Protein AF-A0A4S3TIP2-F1 (afdb_monomer_lite)

InterPro domains:
  IPR000014 PAS domain [PS50112] (265-340)
  IPR000014 PAS domain [TIGR00229] (291-379)
  IPR000727 Target SNARE coiled-coil homology domain [PS50192] (193-255)
  IPR004089 Methyl-accepting chemotaxis protein (MCP) signalling domain [PF00015] (61-243)
  IPR004089 Methyl-accepting chemotaxis protein (MCP) signalling domain [PS50111] (6-242)
  IPR004089 Methyl-accepting chemotaxis protein (MCP) signalling domain [SM00283] (16-277)
  IPR004090 Chemotaxis methyl-accepting receptor [PR00260] (37-66)
  IPR004090 Chemotaxis methyl-accepting receptor [PR00260] (114-141)
  IPR004090 Chemotaxis methyl-accepting receptor [PR00260] (143-172)
  IPR004090 Chemotaxis methyl-accepting receptor [PR00260] (191-220)
  IPR013655 PAS fold 3 [PF08447] (292-378)
  IPR035965 PAS domain superfamily [SSF55785] (274-378)

Radius of gyration: 70.22 Å; chains: 1; bounding box: 142×40×193 Å

Organism: NCBI:txid2419781

Foldseek 3Di:
DFPVVVLVVLLVVLVVLLVVLVVLLVVLVVLVVVLVVVVVVLVVLVVVLVVLLVVLVVLLVVLVVLLVVLVVLLVVLVVVLVVLVVLLVVLVVQLVVLVVVLVVLVVVLVVLVVQLVVLVVQLVVLVVQLVVLVVVPPVSPVSNVVSVVSNVVSVVSNVVSVVVNVVSVVSSVVSVVSNVVSVVSNVVSVVVSVVSVVSSVVSVVSNVVSVVSSVVSVVSNVVSVVVNVVSVVVVVVSVVVNVVSVVSNVVSVVSNVVSVVSNVVSVVVLVVQQPDQFWWFKFFLDPLGQTNFIRCNCCVAAVDGRCCRNVVVAGCQPQWFDPVCNVVVNVQQVVCQVVQHKGWDWGWTQHPVRDIFIKIKIWGFDDDPRDGGMIIITIHGDDDPVVVVPD

pLDDT: mean 90.6, std 10.14, range [34.09, 98.0]

Structure (mmCIF, N/CA/C/O backbone):
data_AF-A0A4S3TIP2-F1
#
_entry.id   AF-A0A4S3TIP2-F1
#
loop_
_atom_site.group_PDB
_atom_site.id
_atom_site.type_symbol
_atom_site.label_atom_id
_atom_site.label_alt_id
_atom_site.label_comp_id
_atom_site.label_asym_id
_atom_site.label_entity_id
_atom_site.label_seq_id
_atom_site.pdbx_PDB_ins_code
_atom_site.Cartn_x
_atom_site.Cartn_y
_atom_site.Cartn_z
_atom_site.occupancy
_atom_site.B_iso_or_equiv
_atom_site.auth_seq_id
_atom_site.auth_comp_id
_atom_site.auth_asym_id
_atom_site.auth_atom_id
_atom_site.pdbx_PDB_model_num
ATOM 1 N N . MET A 1 1 ? 29.648 15.763 -68.611 1.00 41.69 1 MET A N 1
ATOM 2 C CA . MET A 1 1 ? 30.090 16.169 -67.250 1.00 41.69 1 MET A CA 1
ATOM 3 C C . MET A 1 1 ? 30.579 14.916 -66.510 1.0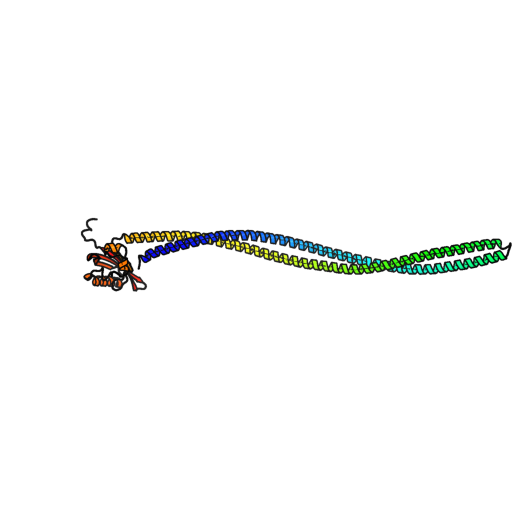0 41.69 1 MET A C 1
ATOM 5 O O . MET A 1 1 ? 29.809 14.406 -65.714 1.00 41.69 1 MET A O 1
ATOM 9 N N . GLY A 1 2 ? 31.762 14.345 -66.789 1.00 43.47 2 GLY A N 1
ATOM 10 C CA . GLY A 1 2 ? 31.986 12.920 -66.449 1.00 43.47 2 GLY A CA 1
ATOM 11 C C . GLY A 1 2 ? 33.358 12.461 -65.929 1.00 43.47 2 GLY A C 1
ATOM 12 O O . GLY A 1 2 ? 33.763 11.389 -66.334 1.00 43.47 2 GLY A O 1
ATOM 13 N N . ASP A 1 3 ? 34.054 13.219 -65.061 1.00 47.25 3 ASP A N 1
ATOM 14 C CA . ASP A 1 3 ? 34.993 12.648 -64.032 1.00 47.25 3 ASP A CA 1
ATOM 15 C C . ASP A 1 3 ? 35.696 13.727 -63.180 1.00 47.25 3 ASP A C 1
ATOM 17 O O . ASP A 1 3 ? 36.006 13.502 -62.015 1.00 47.25 3 ASP A O 1
ATOM 21 N N . GLN A 1 4 ? 35.863 14.966 -63.683 1.00 48.34 4 GLN A N 1
ATOM 22 C CA . GLN A 1 4 ? 36.002 16.109 -62.754 1.00 48.34 4 GLN A CA 1
ATOM 23 C C . GLN A 1 4 ? 34.745 16.240 -61.873 1.00 48.34 4 GLN A C 1
ATOM 25 O O . GLN A 1 4 ? 34.812 16.816 -60.795 1.00 48.34 4 GLN A O 1
ATOM 30 N N . GLY A 1 5 ? 33.625 15.663 -62.331 1.00 59.34 5 GLY A N 1
ATOM 31 C CA . GLY A 1 5 ? 32.433 15.389 -61.539 1.00 59.34 5 GLY A CA 1
ATOM 32 C C . GLY A 1 5 ? 32.651 14.286 -60.504 1.00 59.34 5 GLY A C 1
ATOM 33 O O . GLY A 1 5 ? 32.373 14.549 -59.352 1.00 59.34 5 GLY A O 1
ATOM 34 N N . GLU A 1 6 ? 33.210 13.120 -60.853 1.00 66.31 6 GLU A N 1
ATOM 35 C CA . GLU A 1 6 ? 33.329 11.983 -59.916 1.00 66.31 6 GLU A CA 1
ATOM 36 C C . GLU A 1 6 ? 34.338 12.238 -58.782 1.00 66.31 6 GLU A C 1
ATOM 38 O O . GLU A 1 6 ? 34.065 11.921 -57.626 1.00 66.31 6 GLU A O 1
ATOM 43 N N . LEU A 1 7 ? 35.491 12.863 -59.065 1.00 73.94 7 LEU A N 1
ATOM 44 C CA . LEU A 1 7 ? 36.439 13.246 -58.005 1.00 73.94 7 LEU A CA 1
ATOM 45 C C . LEU A 1 7 ? 35.883 14.382 -57.127 1.00 73.94 7 LEU A C 1
ATOM 47 O O . LEU A 1 7 ? 36.096 14.380 -55.915 1.00 73.94 7 LEU A O 1
ATOM 51 N N . ALA A 1 8 ? 35.150 15.337 -57.706 1.00 74.31 8 ALA A N 1
ATOM 52 C CA . ALA A 1 8 ? 34.469 16.374 -56.928 1.00 74.31 8 ALA A CA 1
ATOM 53 C C . ALA A 1 8 ? 33.298 15.803 -56.108 1.00 74.31 8 ALA A C 1
ATOM 55 O O . ALA A 1 8 ? 33.102 16.204 -54.967 1.00 74.31 8 ALA A O 1
ATOM 56 N N . GLU A 1 9 ? 32.572 14.830 -56.651 1.00 81.12 9 GLU A N 1
ATOM 57 C CA . GLU A 1 9 ? 31.485 14.096 -56.000 1.00 81.12 9 GLU A CA 1
ATOM 58 C C . GLU A 1 9 ? 32.017 13.219 -54.860 1.00 81.12 9 GLU A C 1
ATOM 60 O O . GLU A 1 9 ? 31.394 13.127 -53.809 1.00 81.12 9 GLU A O 1
ATOM 65 N N . ALA A 1 10 ? 33.215 12.644 -54.995 1.00 84.50 10 ALA A N 1
ATOM 66 C CA . ALA A 1 10 ? 33.872 11.923 -53.908 1.00 84.50 10 ALA A CA 1
ATOM 67 C C . ALA A 1 10 ? 34.268 12.834 -52.731 1.00 84.50 10 ALA A C 1
ATOM 69 O O . ALA A 1 10 ? 34.231 12.380 -51.586 1.00 84.50 10 ALA A O 1
ATOM 70 N N . ILE A 1 11 ? 34.646 14.092 -52.997 1.00 86.62 11 ILE A N 1
ATOM 71 C CA . ILE A 1 11 ? 34.874 15.103 -51.950 1.00 86.62 11 ILE A CA 1
ATOM 72 C C . ILE A 1 11 ? 33.539 15.524 -51.329 1.00 86.62 11 ILE A C 1
ATOM 74 O O . ILE A 1 11 ? 33.429 15.526 -50.109 1.00 86.62 11 ILE A O 1
ATOM 78 N N . ASP A 1 12 ? 32.519 15.797 -52.146 1.00 88.38 12 ASP A N 1
ATOM 79 C CA . ASP A 1 12 ? 31.179 16.162 -51.669 1.00 88.38 12 ASP A CA 1
ATOM 80 C C . ASP A 1 12 ? 30.576 15.069 -50.769 1.00 88.38 12 ASP A C 1
ATOM 82 O O . ASP A 1 12 ? 30.079 15.355 -49.684 1.00 88.38 12 ASP A O 1
ATOM 86 N N . HIS A 1 13 ? 30.713 13.792 -51.141 1.00 89.38 13 HIS A N 1
ATOM 87 C CA . HIS A 1 13 ? 30.306 12.669 -50.296 1.00 89.38 13 HIS A CA 1
ATOM 88 C C . HIS A 1 13 ? 31.079 12.600 -48.973 1.00 89.38 13 HIS A C 1
ATOM 90 O O . HIS A 1 13 ? 30.492 12.253 -47.949 1.00 89.38 13 HIS A O 1
ATOM 96 N N . ALA A 1 14 ? 32.379 12.902 -48.970 1.00 90.62 14 ALA A N 1
ATOM 97 C CA . ALA A 1 14 ? 33.162 12.919 -47.739 1.00 90.62 14 ALA A CA 1
ATOM 98 C C . ALA A 1 14 ? 32.734 14.071 -46.814 1.00 90.62 14 ALA A C 1
ATOM 100 O O . ALA A 1 14 ? 32.584 13.848 -45.613 1.00 90.62 14 ALA A O 1
ATOM 101 N N . ASP A 1 15 ? 32.448 15.252 -47.367 1.00 90.50 15 ASP A N 1
ATOM 102 C CA . ASP A 1 15 ? 31.893 16.384 -46.616 1.00 90.50 15 ASP A CA 1
ATOM 103 C C . ASP A 1 15 ? 30.509 16.037 -46.036 1.00 90.50 15 ASP A C 1
ATOM 105 O O . ASP A 1 15 ? 30.268 16.240 -44.846 1.00 90.50 15 ASP A O 1
ATOM 109 N N . GLN A 1 16 ? 29.628 15.402 -46.822 1.00 92.62 16 GLN A N 1
ATOM 110 C CA . GLN A 1 16 ? 28.327 14.922 -46.337 1.00 92.62 16 GLN A CA 1
ATOM 111 C C . GLN A 1 16 ? 28.459 13.904 -45.191 1.00 92.62 16 GLN A C 1
ATOM 113 O O . GLN A 1 16 ? 27.663 13.934 -44.247 1.00 92.62 16 GLN A O 1
ATOM 118 N N . ILE A 1 17 ? 29.446 12.999 -45.258 1.00 93.56 17 ILE A N 1
ATOM 119 C CA . ILE A 1 17 ? 29.739 12.047 -44.175 1.00 93.56 17 ILE A CA 1
ATOM 120 C C . ILE A 1 17 ? 30.177 12.798 -42.917 1.00 93.56 17 ILE A C 1
ATOM 122 O O . ILE A 1 17 ? 29.671 12.494 -41.839 1.00 93.56 17 ILE A O 1
ATOM 126 N N . SER A 1 18 ? 31.079 13.773 -43.037 1.00 93.25 18 SER A N 1
ATOM 127 C CA . SER A 1 18 ? 31.542 14.584 -41.905 1.00 93.25 18 SER A CA 1
ATOM 128 C C . SER A 1 18 ? 30.397 15.352 -41.240 1.00 93.25 18 SER A C 1
ATOM 130 O O . SER A 1 18 ? 30.299 15.352 -40.011 1.00 93.25 18 SER A O 1
ATOM 132 N N . ASP A 1 19 ? 29.478 15.915 -42.027 1.00 93.75 19 ASP A N 1
ATOM 133 C CA . ASP A 1 19 ? 28.274 16.572 -41.508 1.00 93.75 19 ASP A CA 1
ATOM 134 C C . ASP A 1 19 ? 27.382 15.589 -40.725 1.00 93.75 19 ASP A C 1
ATOM 136 O O . ASP A 1 19 ? 26.982 15.872 -39.592 1.00 93.75 19 ASP A O 1
ATOM 140 N N . HIS A 1 20 ? 27.125 14.394 -41.277 1.00 94.06 20 HIS A N 1
ATOM 141 C CA . HIS A 1 20 ? 26.328 13.357 -40.601 1.00 94.06 20 HIS A CA 1
ATOM 142 C C . HIS A 1 20 ? 27.005 12.830 -39.331 1.00 94.06 20 HIS A C 1
ATOM 144 O O . HIS A 1 20 ? 26.331 12.512 -38.345 1.00 94.06 20 HIS A O 1
ATOM 150 N N . VAL A 1 21 ? 28.335 12.725 -39.335 1.00 95.69 21 VAL A N 1
ATOM 151 C CA . VAL A 1 21 ? 29.115 12.368 -38.148 1.00 95.69 21 VAL A CA 1
ATOM 152 C C . VAL A 1 21 ? 28.942 13.431 -37.066 1.00 95.69 21 VAL A C 1
ATOM 154 O O . VAL A 1 21 ? 28.667 13.075 -35.918 1.00 95.69 21 VAL A O 1
ATOM 157 N N . GLY A 1 22 ? 29.042 14.714 -37.423 1.00 93.44 22 GLY A N 1
ATOM 158 C CA . GLY A 1 22 ? 28.823 15.828 -36.502 1.00 93.44 22 GLY A CA 1
ATOM 159 C C . GLY A 1 22 ? 27.440 15.783 -35.848 1.00 93.44 22 GLY A C 1
ATOM 160 O O . GLY A 1 22 ? 27.345 15.803 -34.620 1.00 93.44 22 GLY A O 1
ATOM 161 N N . GLU A 1 23 ? 26.384 15.629 -36.651 1.00 95.56 23 GLU A N 1
ATOM 162 C CA . GLU A 1 23 ? 25.003 15.512 -36.158 1.00 95.56 23 GLU A CA 1
ATOM 163 C C . GLU A 1 23 ? 24.825 14.292 -35.237 1.00 95.56 23 GLU A C 1
ATOM 165 O O . GLU A 1 23 ? 24.228 14.383 -34.163 1.00 95.56 23 GLU A O 1
ATOM 170 N N . THR A 1 24 ? 25.397 13.143 -35.608 1.00 95.38 24 THR A N 1
ATOM 171 C CA . THR A 1 24 ? 25.284 11.917 -34.803 1.00 95.38 24 THR A CA 1
ATOM 172 C C . THR A 1 24 ? 26.022 12.035 -33.466 1.00 95.38 24 THR A C 1
ATOM 174 O O . THR A 1 24 ? 25.541 11.540 -32.442 1.00 95.38 24 THR A O 1
ATOM 177 N N . LEU A 1 25 ? 27.183 12.694 -33.440 1.00 94.44 25 LEU A N 1
ATOM 178 C CA . LEU A 1 25 ? 27.930 12.955 -32.207 1.00 94.44 25 LEU A CA 1
ATOM 179 C C . LEU A 1 25 ? 27.182 13.924 -31.280 1.00 94.44 25 LEU A C 1
ATOM 181 O O . LEU A 1 25 ? 27.171 13.713 -30.063 1.00 94.44 25 LEU A O 1
ATOM 185 N N . GLU A 1 26 ? 26.522 14.943 -31.834 1.00 94.75 26 GLU A N 1
ATOM 186 C CA . GLU A 1 26 ? 25.654 15.842 -31.065 1.00 94.75 26 GLU A CA 1
ATOM 187 C C . GLU A 1 26 ? 24.479 15.072 -30.445 1.00 94.75 26 GLU A C 1
ATOM 189 O O . GLU A 1 26 ? 24.278 15.134 -29.231 1.00 94.75 26 GLU A O 1
ATOM 194 N N . LEU A 1 27 ? 23.776 14.251 -31.235 1.00 94.12 27 LEU A N 1
ATOM 195 C CA . LEU A 1 27 ? 22.690 13.396 -30.739 1.00 94.12 27 LEU A CA 1
ATOM 196 C C . LEU A 1 27 ? 23.153 12.434 -29.639 1.00 94.12 27 LEU A C 1
ATOM 198 O O . LEU A 1 27 ? 22.449 12.238 -28.651 1.00 94.12 27 LEU A O 1
ATOM 202 N N . THR A 1 28 ? 24.343 11.851 -29.780 1.00 94.12 28 THR A N 1
ATOM 203 C CA . THR A 1 28 ? 24.897 10.936 -28.769 1.00 94.12 28 THR A CA 1
ATOM 204 C C . THR A 1 28 ? 25.247 11.668 -27.470 1.00 94.12 28 THR A C 1
ATOM 206 O O . THR A 1 28 ? 25.084 11.117 -26.384 1.00 94.12 28 THR A O 1
ATOM 209 N N . THR A 1 29 ? 25.665 12.935 -27.563 1.00 91.31 29 THR A N 1
ATOM 210 C CA . THR A 1 29 ? 25.906 13.786 -26.389 1.00 91.31 29 THR A CA 1
ATOM 211 C C . THR A 1 29 ? 24.609 14.034 -25.622 1.00 91.31 29 THR A C 1
ATOM 213 O O . THR A 1 29 ? 24.578 13.838 -24.410 1.00 91.31 29 THR A O 1
ATOM 216 N N . VAL A 1 30 ? 23.527 14.378 -26.329 1.00 93.19 30 VAL A N 1
ATOM 217 C CA . VAL A 1 30 ? 22.191 14.527 -25.726 1.00 93.19 30 VAL A CA 1
ATOM 218 C C . VAL A 1 30 ? 21.739 13.216 -25.073 1.00 93.19 30 VAL A C 1
ATOM 220 O O . VAL A 1 30 ? 21.261 13.224 -23.944 1.00 93.19 30 VAL A O 1
ATOM 223 N N . HIS A 1 31 ? 21.975 12.073 -25.723 1.00 90.44 31 HIS A N 1
ATOM 224 C CA . HIS A 1 31 ? 21.621 10.763 -25.169 1.00 90.44 31 HIS A CA 1
ATOM 225 C C . HIS A 1 31 ? 22.325 10.481 -23.829 1.00 90.44 31 HIS A C 1
ATOM 227 O O . HIS A 1 31 ? 21.711 9.950 -22.910 1.00 90.44 31 HIS A O 1
ATOM 233 N N . SER A 1 32 ? 23.597 10.862 -23.684 1.00 91.12 32 SER A N 1
ATOM 234 C CA . SER A 1 32 ? 24.340 10.701 -22.425 1.00 91.12 32 SER A CA 1
ATOM 235 C C . SER A 1 32 ? 23.773 11.576 -21.292 1.00 91.12 32 SER A C 1
ATOM 237 O O . SER A 1 32 ? 23.712 11.156 -20.129 1.00 91.12 32 SER A O 1
ATOM 239 N N . GLU A 1 33 ? 23.289 12.778 -21.623 1.00 93.06 33 GLU A N 1
ATOM 240 C CA . GLU A 1 33 ? 22.567 13.632 -20.674 1.00 93.06 33 GLU A CA 1
ATOM 241 C C . GLU A 1 33 ? 21.238 12.993 -20.242 1.00 93.06 33 GLU A C 1
ATOM 243 O O . GLU A 1 33 ? 20.951 12.946 -19.041 1.00 93.06 33 GLU A O 1
ATOM 248 N N . ASP A 1 34 ? 20.479 12.436 -21.191 1.00 93.88 34 ASP A N 1
ATOM 249 C CA . ASP A 1 34 ? 19.220 11.730 -20.927 1.00 93.88 34 ASP A CA 1
ATOM 250 C C . ASP A 1 34 ? 19.445 10.490 -20.049 1.00 93.88 34 ASP A C 1
ATOM 252 O O . ASP A 1 34 ? 18.760 10.316 -19.044 1.00 93.88 34 ASP A O 1
ATOM 256 N N . ILE A 1 35 ? 20.458 9.669 -20.346 1.00 94.81 35 ILE A N 1
ATOM 257 C CA . ILE A 1 35 ? 20.860 8.510 -19.527 1.00 94.81 35 ILE A CA 1
ATOM 258 C C . ILE A 1 35 ? 21.117 8.932 -18.078 1.00 94.81 35 ILE A C 1
ATOM 260 O O . ILE A 1 35 ? 20.605 8.321 -17.138 1.00 94.81 35 ILE A O 1
ATOM 264 N N . THR A 1 36 ? 21.862 10.023 -17.883 1.00 93.44 36 THR A N 1
ATOM 265 C CA . THR A 1 36 ? 22.147 10.560 -16.545 1.00 93.44 36 THR A CA 1
ATOM 266 C C . THR A 1 36 ? 20.874 11.024 -15.833 1.00 93.44 36 THR A C 1
ATOM 268 O O . THR A 1 36 ? 20.770 10.905 -14.611 1.00 93.44 36 THR A O 1
ATOM 271 N N . ALA A 1 37 ? 19.906 11.585 -16.564 1.00 95.12 37 ALA A N 1
ATOM 272 C CA . ALA A 1 37 ? 18.615 11.959 -15.998 1.00 95.12 37 ALA A CA 1
ATOM 273 C C . ALA A 1 37 ? 17.828 10.722 -15.548 1.00 95.12 37 ALA A C 1
ATOM 275 O O . ALA A 1 37 ? 17.362 10.694 -14.409 1.00 95.12 37 ALA A O 1
ATOM 276 N N . VAL A 1 38 ? 17.769 9.676 -16.375 1.00 95.75 38 VAL A N 1
ATOM 277 C CA . VAL A 1 38 ? 17.041 8.451 -16.025 1.00 95.75 38 VAL A CA 1
ATOM 278 C C . VAL A 1 38 ? 17.676 7.730 -14.829 1.00 95.75 38 VAL A C 1
ATOM 280 O O . VAL A 1 38 ? 16.946 7.232 -13.976 1.00 95.75 38 VAL A O 1
ATOM 283 N N . TYR A 1 39 ? 19.007 7.740 -14.673 1.00 94.88 39 TYR A N 1
ATOM 284 C CA . TYR A 1 39 ? 19.641 7.214 -13.452 1.00 94.88 39 TYR A CA 1
ATOM 285 C C . TYR A 1 39 ? 19.149 7.911 -12.177 1.00 94.88 39 TYR A C 1
ATOM 287 O O . TYR A 1 39 ? 18.903 7.241 -11.177 1.00 94.88 39 TYR A O 1
ATOM 295 N N . ARG A 1 40 ? 18.952 9.237 -12.206 1.00 95.19 40 ARG A N 1
ATOM 296 C CA . ARG A 1 40 ? 18.393 9.961 -11.050 1.00 95.19 40 ARG A CA 1
ATOM 297 C C . ARG A 1 40 ? 16.952 9.548 -10.770 1.00 95.19 40 ARG A C 1
ATOM 299 O O . ARG A 1 40 ? 16.594 9.353 -9.615 1.00 95.19 40 ARG A O 1
ATOM 306 N N . GLU A 1 41 ? 16.142 9.380 -11.814 1.00 96.19 41 GLU A N 1
ATOM 307 C CA . GLU A 1 41 ? 14.762 8.901 -11.667 1.00 96.19 41 GLU A CA 1
ATOM 308 C C . GLU A 1 41 ? 14.715 7.485 -11.068 1.00 96.19 41 GLU A C 1
ATOM 310 O O . GLU A 1 41 ? 13.853 7.192 -10.243 1.00 96.19 41 GLU A O 1
ATOM 315 N N . ILE A 1 42 ? 15.669 6.620 -11.424 1.00 96.62 42 ILE A N 1
ATOM 316 C CA . ILE A 1 42 ? 15.816 5.277 -10.843 1.00 96.62 42 ILE A CA 1
ATOM 317 C C . ILE A 1 42 ? 16.201 5.332 -9.364 1.00 96.62 42 ILE A C 1
ATOM 319 O O . ILE A 1 42 ? 15.644 4.573 -8.568 1.00 96.62 42 ILE A O 1
ATOM 323 N N . GLU A 1 43 ? 17.133 6.206 -8.979 1.00 95.00 43 GLU A N 1
ATOM 324 C CA . GLU A 1 43 ? 17.509 6.401 -7.572 1.00 95.00 43 GLU A CA 1
ATOM 325 C C . GLU A 1 43 ? 16.306 6.876 -6.743 1.00 95.00 43 GLU A C 1
ATOM 327 O O . GLU A 1 43 ? 16.032 6.330 -5.672 1.00 95.00 43 GLU A O 1
ATOM 332 N N . GLU A 1 44 ? 15.549 7.849 -7.259 1.00 96.38 44 GLU A N 1
ATOM 333 C CA . GLU A 1 44 ? 14.329 8.355 -6.618 1.00 96.38 44 GLU A CA 1
ATOM 334 C C . GLU A 1 44 ? 13.249 7.271 -6.507 1.00 96.38 44 GLU A C 1
ATOM 336 O O . GLU A 1 44 ? 12.641 7.101 -5.447 1.00 96.38 44 GLU A O 1
ATOM 341 N N . LEU A 1 45 ? 13.038 6.497 -7.575 1.00 95.81 45 LEU A N 1
ATOM 342 C CA . LEU A 1 45 ? 12.091 5.388 -7.576 1.00 95.81 45 LEU A CA 1
ATOM 343 C C . LEU A 1 45 ? 12.499 4.299 -6.579 1.00 95.81 45 LEU A C 1
ATOM 345 O O . LEU A 1 45 ? 11.650 3.809 -5.843 1.00 95.81 45 LEU A O 1
ATOM 349 N N . SER A 1 46 ? 13.787 3.963 -6.496 1.00 96.00 46 SER A N 1
ATOM 350 C CA . SER A 1 46 ? 14.300 2.975 -5.536 1.00 96.00 46 SER A CA 1
ATOM 351 C C . SER A 1 46 ? 14.048 3.417 -4.094 1.00 96.00 46 SER A C 1
ATOM 353 O O . SER A 1 46 ? 13.531 2.638 -3.296 1.00 96.00 46 SER A O 1
ATOM 355 N N . ALA A 1 47 ? 14.318 4.687 -3.777 1.00 96.62 47 ALA A N 1
ATOM 356 C CA . ALA A 1 47 ? 14.012 5.243 -2.460 1.00 96.62 47 ALA A CA 1
ATOM 357 C C . ALA A 1 47 ? 12.504 5.195 -2.151 1.00 96.62 47 ALA A C 1
ATOM 359 O O . ALA A 1 47 ? 12.106 4.874 -1.031 1.00 96.62 47 ALA A O 1
ATOM 360 N N . SER A 1 48 ? 11.653 5.469 -3.146 1.00 96.81 48 SER A N 1
ATOM 361 C CA . SER A 1 48 ? 10.200 5.375 -2.985 1.00 96.81 48 SER A CA 1
ATOM 362 C C . SER A 1 48 ? 9.729 3.936 -2.742 1.00 96.81 48 SER A C 1
ATOM 364 O O . SER A 1 48 ? 8.850 3.727 -1.908 1.00 96.81 48 SER A O 1
ATOM 366 N N . LEU A 1 49 ? 10.321 2.942 -3.411 1.00 97.38 49 LEU A N 1
ATOM 367 C CA . LEU A 1 49 ? 10.010 1.525 -3.187 1.00 97.38 49 LEU A CA 1
ATOM 368 C C . LEU A 1 49 ? 10.408 1.066 -1.776 1.00 97.38 49 LEU A C 1
ATOM 370 O O . LEU A 1 49 ? 9.668 0.308 -1.146 1.00 97.38 49 LEU A O 1
ATOM 374 N N . GLU A 1 50 ? 11.541 1.541 -1.254 1.00 95.94 50 GLU A N 1
ATOM 375 C CA . GLU A 1 50 ? 11.948 1.285 0.135 1.00 95.94 50 GLU A CA 1
ATOM 376 C C . GLU A 1 50 ? 10.964 1.910 1.139 1.00 95.94 50 GLU A C 1
ATOM 378 O O . GLU A 1 50 ? 10.584 1.271 2.123 1.00 95.94 50 GLU A O 1
ATOM 383 N N . GLU A 1 51 ? 10.498 3.135 0.879 1.00 97.44 51 GLU A N 1
ATOM 384 C CA . GLU A 1 51 ? 9.500 3.814 1.715 1.00 97.44 51 GLU A CA 1
ATOM 385 C C . GLU A 1 51 ? 8.148 3.082 1.709 1.00 97.44 51 GLU A C 1
ATOM 387 O O . GLU A 1 51 ? 7.527 2.905 2.763 1.00 97.44 51 GLU A O 1
ATOM 392 N N . VAL A 1 52 ? 7.700 2.603 0.544 1.00 97.56 52 VAL A N 1
ATOM 393 C CA . VAL A 1 52 ? 6.471 1.805 0.420 1.00 97.56 52 VAL A CA 1
ATOM 394 C C . VAL A 1 52 ? 6.602 0.475 1.160 1.00 97.56 52 VAL A C 1
ATOM 396 O O . VAL A 1 52 ? 5.659 0.079 1.849 1.00 97.56 52 VAL A O 1
ATOM 399 N N . ALA A 1 53 ? 7.757 -0.194 1.084 1.00 95.69 53 ALA A N 1
ATOM 400 C CA . ALA A 1 53 ? 8.013 -1.420 1.839 1.00 95.69 53 ALA A CA 1
ATOM 401 C C . ALA A 1 53 ? 7.929 -1.176 3.355 1.00 95.69 53 ALA A C 1
ATOM 403 O O . ALA A 1 53 ? 7.179 -1.864 4.049 1.00 95.69 53 ALA A O 1
ATOM 404 N N . ALA A 1 54 ? 8.616 -0.146 3.857 1.00 96.50 54 ALA A N 1
ATOM 405 C CA . ALA A 1 54 ? 8.588 0.213 5.275 1.00 96.50 54 ALA A CA 1
ATOM 406 C C . ALA A 1 54 ? 7.169 0.571 5.749 1.00 96.50 54 ALA A C 1
ATOM 408 O O . ALA A 1 54 ? 6.697 0.066 6.767 1.00 96.50 54 ALA A O 1
ATOM 409 N N . THR A 1 55 ? 6.445 1.378 4.969 1.00 96.19 55 THR A N 1
ATOM 410 C CA . THR A 1 55 ? 5.059 1.755 5.282 1.00 96.19 55 THR A CA 1
ATOM 411 C C . THR A 1 55 ? 4.131 0.535 5.271 1.00 96.19 55 THR A C 1
ATOM 413 O O . THR A 1 55 ? 3.207 0.442 6.079 1.00 96.19 55 THR A O 1
ATOM 416 N N . SER A 1 56 ? 4.383 -0.435 4.389 1.00 97.50 56 SER A N 1
ATOM 417 C CA . SER A 1 56 ? 3.615 -1.682 4.328 1.00 97.50 56 SER A CA 1
ATOM 418 C C . SER A 1 56 ? 3.810 -2.543 5.576 1.00 97.50 56 SER A C 1
ATOM 420 O O . SER A 1 56 ? 2.838 -3.074 6.119 1.00 97.50 56 SER A O 1
ATOM 422 N N . GLU A 1 57 ? 5.038 -2.630 6.090 1.00 95.25 57 GLU A N 1
ATOM 423 C CA . GLU A 1 57 ? 5.315 -3.291 7.368 1.00 95.25 57 GLU A CA 1
ATOM 424 C C . GLU A 1 57 ? 4.641 -2.573 8.546 1.00 95.25 57 GLU A C 1
ATOM 426 O O . GLU A 1 57 ? 4.039 -3.220 9.406 1.00 95.25 57 GLU A O 1
ATOM 431 N N . GLU A 1 58 ? 4.688 -1.238 8.586 1.00 96.88 58 GLU A N 1
ATOM 432 C CA . GLU A 1 58 ? 4.022 -0.448 9.628 1.00 96.88 58 GLU A CA 1
ATOM 433 C C . GLU A 1 58 ? 2.506 -0.677 9.644 1.00 96.88 58 GLU A C 1
ATOM 435 O O . GLU A 1 58 ? 1.926 -0.915 10.707 1.00 96.88 58 GLU A O 1
ATOM 440 N N . VAL A 1 59 ? 1.864 -0.668 8.473 1.00 97.38 59 VAL A N 1
ATOM 441 C CA . VAL A 1 59 ? 0.424 -0.926 8.341 1.00 97.38 59 VAL A CA 1
ATOM 442 C C . VAL A 1 59 ? 0.076 -2.362 8.741 1.00 97.38 59 VAL A C 1
ATOM 444 O O . VAL A 1 59 ? -0.914 -2.569 9.441 1.00 97.38 59 VAL A O 1
ATOM 447 N N . SER A 1 60 ? 0.894 -3.349 8.368 1.00 96.25 60 SER A N 1
ATOM 448 C CA . SER A 1 60 ? 0.705 -4.752 8.772 1.00 96.25 60 SER A CA 1
ATOM 449 C C . SER A 1 60 ? 0.776 -4.936 10.296 1.00 96.25 60 SER A C 1
ATOM 451 O O . SER A 1 60 ? -0.078 -5.591 10.907 1.00 96.25 60 SER A O 1
ATOM 453 N N . ASN A 1 61 ? 1.744 -4.282 10.943 1.00 96.31 61 ASN A N 1
ATOM 454 C CA . ASN A 1 61 ? 1.858 -4.280 12.401 1.00 96.31 61 ASN A CA 1
ATOM 455 C C . ASN A 1 61 ? 0.658 -3.585 13.059 1.00 96.31 61 ASN A C 1
ATOM 457 O O . ASN A 1 61 ? 0.073 -4.124 13.998 1.00 96.31 61 ASN A O 1
ATOM 461 N N . ALA A 1 62 ? 0.247 -2.423 12.540 1.00 97.50 62 ALA A N 1
ATOM 462 C CA . ALA A 1 62 ? -0.919 -1.698 13.040 1.00 97.50 62 ALA A CA 1
ATOM 463 C C . ALA A 1 62 ? -2.213 -2.517 12.905 1.00 97.50 62 ALA A C 1
ATOM 465 O O . ALA A 1 62 ? -3.026 -2.529 13.829 1.00 97.50 62 ALA A O 1
ATOM 466 N N . ALA A 1 63 ? -2.383 -3.240 11.794 1.00 97.69 63 ALA A N 1
ATOM 467 C CA . ALA A 1 63 ? -3.493 -4.164 11.593 1.00 97.69 63 ALA A CA 1
ATOM 468 C C . ALA A 1 63 ? -3.473 -5.285 12.644 1.00 97.69 63 ALA A C 1
ATOM 470 O O . ALA A 1 63 ? -4.477 -5.524 13.309 1.00 97.69 63 ALA A O 1
ATOM 471 N N . THR A 1 64 ? -2.316 -5.906 12.884 1.00 95.94 64 THR A N 1
ATOM 472 C CA . THR A 1 64 ? -2.172 -6.947 13.917 1.00 95.94 64 THR A CA 1
ATOM 473 C C . THR A 1 64 ? -2.570 -6.429 15.302 1.00 95.94 64 THR A C 1
ATOM 475 O O . THR A 1 64 ? -3.402 -7.038 15.972 1.00 95.94 64 THR A O 1
ATOM 478 N N . THR A 1 65 ? -2.065 -5.260 15.707 1.00 97.81 65 THR A N 1
ATOM 479 C CA . THR A 1 65 ? -2.428 -4.641 16.993 1.00 97.81 65 THR A CA 1
ATOM 480 C C . THR A 1 65 ? -3.916 -4.286 17.073 1.00 97.81 65 THR A C 1
ATOM 482 O O . THR A 1 65 ? -4.538 -4.466 18.119 1.00 97.81 65 THR A O 1
ATOM 485 N N . ALA A 1 66 ? -4.515 -3.795 15.985 1.00 97.94 66 ALA A N 1
ATOM 486 C CA . ALA A 1 66 ? -5.943 -3.481 15.949 1.00 97.94 66 ALA A CA 1
ATOM 487 C C . ALA A 1 66 ? -6.812 -4.741 16.095 1.00 97.94 66 ALA A C 1
ATOM 489 O O . ALA A 1 66 ? -7.824 -4.707 16.796 1.00 97.94 66 ALA A O 1
ATOM 490 N N . ARG A 1 67 ? -6.400 -5.855 15.480 1.00 97.62 67 ARG A N 1
ATOM 491 C CA . ARG A 1 67 ? -7.063 -7.158 15.608 1.00 97.62 67 ARG A CA 1
ATOM 492 C C . ARG A 1 67 ? -7.004 -7.693 17.036 1.00 97.62 67 ARG A C 1
ATOM 494 O O . ARG A 1 67 ? -8.020 -8.157 17.550 1.00 97.62 67 ARG A O 1
ATOM 501 N N . GLU A 1 68 ? -5.836 -7.623 17.671 1.00 97.69 68 GLU A N 1
ATOM 502 C CA . GLU A 1 68 ? -5.666 -8.012 19.077 1.00 97.69 68 GLU A CA 1
ATOM 503 C C . GLU A 1 68 ? -6.585 -7.179 19.978 1.00 97.69 68 GLU A C 1
ATOM 505 O O . GLU A 1 68 ? -7.387 -7.737 20.717 1.00 97.69 68 GLU A O 1
ATOM 510 N N . ALA A 1 69 ? -6.578 -5.851 19.824 1.00 98.00 69 ALA A N 1
ATOM 511 C CA . ALA A 1 69 ? -7.441 -4.964 20.602 1.00 98.00 69 ALA A CA 1
ATOM 512 C C . ALA A 1 69 ? -8.944 -5.227 20.384 1.00 98.00 69 ALA A C 1
ATOM 514 O O . ALA A 1 69 ? -9.730 -5.114 21.325 1.00 98.00 69 ALA A O 1
ATOM 515 N N . ALA A 1 70 ? -9.358 -5.570 19.159 1.00 98.00 70 ALA A N 1
ATOM 516 C CA . ALA A 1 70 ? -10.744 -5.933 18.868 1.00 98.00 70 ALA A CA 1
ATOM 517 C C . ALA A 1 70 ? -11.138 -7.263 19.527 1.00 98.00 70 ALA A C 1
ATOM 519 O O . ALA A 1 70 ? -12.223 -7.367 20.096 1.00 98.00 70 ALA A O 1
ATOM 520 N N . THR A 1 71 ? -10.235 -8.247 19.507 1.00 96.50 71 THR A N 1
ATOM 521 C CA . THR A 1 71 ? -10.439 -9.557 20.144 1.00 96.50 71 THR A CA 1
ATOM 522 C C . THR A 1 71 ? -10.528 -9.419 21.667 1.00 96.50 71 THR A C 1
ATOM 524 O O . THR A 1 71 ? -11.468 -9.928 22.275 1.00 96.50 71 THR A O 1
ATOM 527 N N . ASP A 1 72 ? -9.618 -8.658 22.280 1.00 97.56 72 ASP A N 1
ATOM 528 C CA . ASP A 1 72 ? -9.638 -8.357 23.718 1.00 97.56 72 ASP A CA 1
ATOM 529 C C . ASP A 1 72 ? -10.920 -7.602 24.121 1.00 97.56 72 ASP A C 1
ATOM 531 O O . ASP A 1 72 ? -11.511 -7.841 25.181 1.00 97.56 72 ASP A O 1
ATOM 535 N N . GLY A 1 73 ? -11.378 -6.682 23.263 1.00 97.19 73 GLY A N 1
ATOM 536 C CA . GLY A 1 73 ? -12.633 -5.956 23.441 1.00 97.19 73 GLY A CA 1
ATOM 537 C C . GLY A 1 73 ? -13.856 -6.874 23.420 1.00 97.19 73 GLY A C 1
ATOM 538 O O . GLY A 1 73 ? -14.772 -6.699 24.231 1.00 97.19 73 GLY A O 1
ATOM 539 N N . GLN A 1 74 ? -13.850 -7.883 22.549 1.00 96.25 74 GLN A N 1
ATOM 540 C CA . GLN A 1 74 ? -14.891 -8.903 22.488 1.00 96.25 74 GLN A CA 1
ATOM 541 C C . GLN A 1 74 ? -14.898 -9.778 23.751 1.00 96.25 74 GLN A C 1
ATOM 543 O O . GLN A 1 74 ? -15.945 -9.895 24.384 1.00 96.25 74 GLN A O 1
ATOM 548 N N . GLU A 1 75 ? -13.749 -10.307 24.184 1.00 96.44 75 GLU A N 1
ATOM 549 C CA . GLU A 1 75 ? -13.644 -11.130 25.405 1.00 96.44 75 GLU A CA 1
ATOM 550 C C . GLU A 1 75 ? -14.103 -10.356 26.657 1.00 96.44 75 GLU A C 1
ATOM 552 O O . GLU A 1 75 ? -14.850 -10.859 27.505 1.00 96.44 75 GLU A O 1
ATOM 557 N N . THR A 1 76 ? -13.716 -9.081 26.751 1.00 97.00 76 THR A N 1
ATOM 558 C CA . THR A 1 76 ? -14.167 -8.197 27.834 1.00 97.00 76 THR A CA 1
ATOM 559 C C . THR A 1 76 ? -15.684 -8.000 27.791 1.00 97.00 76 THR A C 1
ATOM 561 O O . THR A 1 76 ? -16.342 -8.022 28.833 1.00 97.00 76 THR A O 1
ATOM 564 N N . SER A 1 77 ? -16.258 -7.833 26.597 1.00 96.44 77 SER A N 1
ATOM 565 C CA . SER A 1 77 ? -17.707 -7.678 26.417 1.00 96.44 77 SER A CA 1
ATOM 566 C C . SER A 1 77 ? -18.462 -8.953 26.803 1.00 96.44 77 SER A C 1
ATOM 568 O O . SER A 1 77 ? -19.478 -8.873 27.487 1.00 96.44 77 SER A O 1
ATOM 570 N N . GLU A 1 78 ? -17.939 -10.132 26.466 1.00 93.44 78 GLU A N 1
ATOM 571 C CA . GLU A 1 78 ? -18.499 -11.423 26.891 1.00 93.44 78 GLU A CA 1
ATOM 572 C C . GLU A 1 78 ? -18.479 -11.580 28.423 1.00 93.44 78 GLU A C 1
ATOM 574 O O . GLU A 1 78 ? -19.465 -12.009 29.023 1.00 93.44 78 GLU A O 1
ATOM 579 N N . THR A 1 79 ? -17.410 -11.131 29.085 1.00 95.25 79 THR A N 1
ATOM 580 C CA . THR A 1 79 ? -17.327 -11.128 30.558 1.00 95.25 79 THR A CA 1
ATOM 581 C C . THR A 1 79 ? -18.372 -10.196 31.192 1.00 95.25 79 THR A C 1
ATOM 583 O O . THR A 1 79 ? -18.994 -10.520 32.211 1.00 95.25 79 THR A O 1
ATOM 586 N N . VAL A 1 80 ? -18.600 -9.023 30.589 1.00 95.62 80 VAL A N 1
ATOM 587 C CA . VAL A 1 80 ? -19.649 -8.089 31.032 1.00 95.62 80 VAL A CA 1
ATOM 588 C C . VAL A 1 80 ? -21.037 -8.702 30.837 1.00 95.62 80 VAL A C 1
ATOM 590 O O . VAL A 1 80 ? -21.887 -8.548 31.716 1.00 95.62 80 VAL A O 1
ATOM 593 N N . TRP A 1 81 ? -21.257 -9.432 29.740 1.00 92.81 81 TRP A N 1
ATOM 594 C CA . TRP A 1 81 ? -22.508 -10.146 29.482 1.00 92.81 81 TRP A CA 1
ATOM 595 C C . TRP A 1 81 ? -22.823 -11.159 30.587 1.00 92.81 81 TRP A C 1
ATOM 597 O O . TRP A 1 81 ? -23.931 -11.166 31.126 1.00 92.81 81 TRP A O 1
ATOM 607 N N . GLU A 1 82 ? -21.839 -11.983 30.959 1.00 92.56 82 GLU A N 1
ATOM 608 C CA . GLU A 1 82 ? -21.977 -12.974 32.032 1.00 92.56 82 GLU A CA 1
ATOM 609 C C . GLU A 1 82 ? -22.311 -12.300 33.370 1.00 92.56 82 GLU A C 1
ATOM 611 O O . GLU A 1 82 ? -23.293 -12.659 34.022 1.00 92.56 82 GLU A O 1
ATOM 616 N N . THR A 1 83 ? -21.572 -11.241 33.719 1.00 94.00 83 THR A N 1
ATOM 617 C CA . THR A 1 83 ? -21.801 -10.476 34.954 1.00 94.00 83 THR A CA 1
ATOM 618 C C . THR A 1 83 ? -23.205 -9.862 34.986 1.00 94.00 83 THR A C 1
ATOM 620 O O . THR A 1 83 ? -23.866 -9.868 36.023 1.00 94.00 83 THR A O 1
ATOM 623 N N . MET A 1 84 ? -23.713 -9.350 33.859 1.00 92.50 84 MET A N 1
ATOM 624 C CA . MET A 1 84 ? -25.088 -8.839 33.786 1.00 92.50 84 MET A CA 1
ATOM 625 C C . MET A 1 84 ? -26.128 -9.925 34.051 1.00 92.50 84 MET A C 1
ATOM 627 O O . MET A 1 84 ? -27.133 -9.637 34.703 1.00 92.50 84 MET A O 1
ATOM 631 N N . GLY A 1 85 ? -25.883 -11.156 33.596 1.00 90.62 85 GLY A N 1
ATOM 632 C CA . GLY A 1 85 ? -26.730 -12.307 33.906 1.00 90.62 85 GLY A CA 1
ATOM 633 C C . GLY A 1 85 ? -26.896 -12.517 35.414 1.00 90.62 85 GLY A C 1
ATOM 634 O O . GLY A 1 85 ? -28.023 -12.647 35.895 1.00 90.62 85 GLY A O 1
ATOM 635 N N . GLU A 1 86 ? -25.800 -12.441 36.174 1.00 93.81 86 GLU A N 1
ATOM 636 C CA . GLU A 1 86 ? -25.822 -12.561 37.641 1.00 93.81 86 GLU A CA 1
ATOM 637 C C . GLU A 1 86 ? -26.599 -11.415 38.317 1.00 93.81 86 GLU A C 1
ATOM 639 O O . GLU A 1 86 ? -27.331 -11.622 39.292 1.00 93.81 86 GLU A O 1
ATOM 644 N N . VAL A 1 87 ? -26.485 -10.188 37.792 1.00 94.12 87 VAL A N 1
ATOM 645 C CA . VAL A 1 87 ? -27.231 -9.033 38.322 1.00 94.12 87 VAL A CA 1
ATOM 646 C C . VAL A 1 87 ? -28.728 -9.160 38.020 1.00 94.12 87 VAL A C 1
ATOM 648 O O . VAL A 1 87 ? -29.552 -8.825 38.874 1.00 94.12 87 VAL A O 1
ATOM 651 N N . VAL A 1 88 ? -29.103 -9.673 36.842 1.00 92.25 88 VAL A N 1
ATOM 652 C CA . VAL A 1 88 ? -30.507 -9.952 36.494 1.00 92.25 88 VAL A CA 1
ATOM 653 C C . VAL A 1 88 ? -31.114 -10.957 37.472 1.00 92.25 88 VAL A C 1
ATOM 655 O O . VAL A 1 88 ? -32.226 -10.724 37.951 1.00 92.25 88 VAL A O 1
ATOM 658 N N . GLU A 1 89 ? -30.391 -12.030 37.796 1.00 93.69 89 GLU A N 1
ATOM 659 C CA . GLU A 1 89 ? -30.827 -13.036 38.771 1.00 93.69 89 GLU A CA 1
ATOM 660 C C . GLU A 1 89 ? -30.964 -12.432 40.179 1.00 93.69 89 GLU A C 1
ATOM 662 O O . GLU A 1 89 ? -31.989 -12.606 40.840 1.00 93.69 89 GLU A O 1
ATOM 667 N N . SER A 1 90 ? -29.988 -11.628 40.608 1.00 94.25 90 SER A N 1
ATOM 668 C CA . SER A 1 90 ? -30.022 -10.942 41.908 1.00 94.25 90 SER A CA 1
ATOM 669 C C . SER A 1 90 ? -31.205 -9.973 42.032 1.00 94.25 90 SER A C 1
ATOM 671 O O . SER A 1 90 ? -31.850 -9.899 43.078 1.00 94.25 90 SER A O 1
ATOM 673 N N . ALA A 1 91 ? -31.530 -9.239 40.962 1.00 93.12 91 ALA A N 1
ATOM 674 C CA . ALA A 1 91 ? -32.678 -8.335 40.936 1.00 93.12 91 ALA A CA 1
ATOM 675 C C . ALA A 1 91 ? -34.017 -9.091 41.003 1.00 93.12 91 ALA A C 1
ATOM 677 O O . ALA A 1 91 ? -34.961 -8.601 41.621 1.00 93.12 91 ALA A O 1
ATOM 678 N N . GLN A 1 92 ? -34.106 -10.281 40.398 1.00 92.56 92 GLN A N 1
ATOM 679 C CA . GLN A 1 92 ? -35.290 -11.142 40.504 1.00 92.56 92 GLN A CA 1
ATOM 680 C C . GLN A 1 92 ? -35.473 -11.659 41.935 1.00 92.56 92 GLN A C 1
ATOM 682 O O . GLN A 1 92 ? -36.557 -11.507 42.491 1.00 92.56 92 GLN A O 1
ATOM 687 N N . GLN A 1 93 ? -34.405 -12.157 42.566 1.00 94.88 93 GLN A N 1
ATOM 688 C CA . GLN A 1 93 ? -34.447 -12.607 43.964 1.00 94.88 93 GLN A CA 1
ATOM 689 C C . GLN A 1 93 ? -34.832 -11.475 44.930 1.00 94.88 93 GLN A C 1
ATOM 691 O O . GLN A 1 93 ? -35.576 -11.695 45.887 1.00 94.88 93 GLN A O 1
ATOM 696 N N . LEU A 1 94 ? -34.361 -10.247 44.680 1.00 95.00 94 LEU A N 1
ATOM 697 C CA . LEU A 1 94 ? -34.735 -9.079 45.480 1.00 95.00 94 LEU A CA 1
ATOM 698 C C . LEU A 1 94 ? -36.232 -8.756 45.360 1.00 95.00 94 LEU A C 1
ATOM 700 O O . LEU A 1 94 ? -36.864 -8.434 46.364 1.00 95.00 94 LEU A O 1
ATOM 704 N N . ALA A 1 95 ? -36.797 -8.850 44.152 1.00 92.69 95 ALA A N 1
ATOM 705 C CA . ALA A 1 95 ? -38.227 -8.646 43.931 1.00 92.69 95 ALA A CA 1
ATOM 706 C C . ALA A 1 95 ? -39.071 -9.724 44.634 1.00 92.69 95 ALA A C 1
ATOM 708 O O . ALA A 1 95 ? -40.042 -9.379 45.299 1.00 92.69 95 ALA A O 1
ATOM 709 N N . GLU A 1 96 ? -38.663 -10.995 44.555 1.00 94.75 96 GLU A N 1
ATOM 710 C CA . GLU A 1 96 ? -39.327 -12.105 45.258 1.00 94.75 96 GLU A CA 1
ATOM 711 C C . GLU A 1 96 ? -39.281 -11.922 46.781 1.00 94.75 96 GLU A C 1
ATOM 713 O O . GLU A 1 96 ? -40.303 -12.037 47.452 1.00 94.75 96 GLU A O 1
ATOM 718 N N . THR A 1 97 ? -38.122 -11.543 47.329 1.00 95.44 97 THR A N 1
ATOM 719 C CA . THR A 1 97 ? -37.966 -11.277 48.770 1.00 95.44 97 THR A CA 1
ATOM 720 C C . THR A 1 97 ? -38.843 -10.105 49.226 1.00 95.44 97 THR A C 1
ATOM 722 O O . THR A 1 97 ? -39.394 -10.129 50.326 1.00 95.44 97 THR A O 1
ATOM 725 N N . ALA A 1 98 ? -38.980 -9.066 48.396 1.00 94.75 98 ALA A N 1
ATOM 726 C CA . ALA A 1 98 ? -39.862 -7.939 48.685 1.00 94.75 98 ALA A CA 1
ATOM 727 C C . ALA A 1 98 ? -41.342 -8.361 48.673 1.00 94.75 98 ALA A C 1
ATOM 729 O O . ALA A 1 98 ? -42.082 -7.974 49.574 1.00 94.75 98 ALA A O 1
ATOM 730 N N . ASP A 1 99 ? -41.764 -9.192 47.716 1.00 93.31 99 ASP A N 1
ATOM 731 C CA . ASP A 1 99 ? -43.128 -9.738 47.688 1.00 93.31 99 ASP A CA 1
ATOM 732 C C . ASP A 1 99 ? -43.411 -10.614 48.925 1.00 93.31 99 ASP A C 1
ATOM 734 O O . ASP A 1 99 ? -44.465 -10.481 49.549 1.00 93.31 99 ASP A O 1
ATOM 738 N N . GLU A 1 100 ? -42.463 -11.459 49.345 1.00 95.00 100 GLU A N 1
ATOM 739 C CA . GLU A 1 100 ? -42.589 -12.261 50.573 1.00 95.00 100 GLU A CA 1
ATOM 740 C C . GLU A 1 100 ? -42.691 -11.398 51.839 1.00 95.00 100 GLU A C 1
ATOM 742 O O . GLU A 1 100 ? -43.440 -11.734 52.762 1.00 95.00 100 GLU A O 1
ATOM 747 N N . LEU A 1 101 ? -41.941 -10.293 51.901 1.00 95.06 101 LEU A N 1
ATOM 748 C CA . LEU A 1 101 ? -42.001 -9.353 53.018 1.00 95.06 101 LEU A CA 1
ATOM 749 C C . LEU A 1 101 ? -43.340 -8.614 53.049 1.00 95.06 101 LEU A C 1
ATOM 751 O O . LEU A 1 101 ? -43.903 -8.456 54.128 1.00 95.06 101 LEU A O 1
ATOM 755 N N . ALA A 1 102 ? -43.868 -8.205 51.893 1.00 92.50 102 ALA A N 1
ATOM 756 C CA . ALA A 1 102 ? -45.170 -7.549 51.799 1.00 92.50 102 ALA A CA 1
ATOM 757 C C . ALA A 1 102 ? -46.288 -8.447 52.353 1.00 92.50 102 ALA A C 1
ATOM 759 O O . ALA A 1 102 ? -47.057 -8.006 53.202 1.00 92.50 102 ALA A O 1
ATOM 760 N N . VAL A 1 103 ? -46.300 -9.732 51.973 1.00 94.38 103 VAL A N 1
ATOM 761 C CA . VAL A 1 103 ? -47.263 -10.716 52.501 1.00 94.38 103 VAL A CA 1
ATOM 762 C C . VAL A 1 103 ? -47.143 -10.872 54.021 1.00 94.38 103 VAL A C 1
ATOM 764 O O . VAL A 1 103 ? -48.154 -10.923 54.715 1.00 94.38 103 VAL A O 1
ATOM 767 N N . GLN A 1 104 ? -45.920 -10.919 54.561 1.00 94.31 104 GLN A N 1
ATOM 768 C CA . GLN A 1 104 ? -45.713 -10.986 56.014 1.00 94.31 104 GLN A CA 1
ATOM 769 C C . GLN A 1 104 ? -46.184 -9.718 56.734 1.00 94.31 104 GLN A C 1
ATOM 771 O O . GLN A 1 104 ? -46.688 -9.812 57.850 1.00 94.31 104 GLN A O 1
ATOM 776 N N . MET A 1 105 ? -46.022 -8.538 56.128 1.00 93.50 105 MET A N 1
ATOM 777 C CA . MET A 1 105 ? -46.505 -7.287 56.720 1.00 93.50 105 MET A CA 1
ATOM 778 C C . MET A 1 105 ? -48.032 -7.244 56.772 1.00 93.50 105 MET A C 1
ATOM 780 O O . MET A 1 105 ? -48.566 -6.826 57.794 1.00 93.50 105 MET A O 1
ATOM 784 N N . ASP A 1 106 ? -48.717 -7.740 55.739 1.00 91.56 106 ASP A N 1
ATOM 785 C CA . ASP A 1 106 ? -50.183 -7.844 55.724 1.00 91.56 106 ASP A CA 1
ATOM 786 C C . ASP A 1 106 ? -50.701 -8.780 56.834 1.00 91.56 106 ASP A C 1
ATOM 788 O O . ASP A 1 106 ? -51.676 -8.462 57.512 1.00 91.56 106 ASP A O 1
ATOM 792 N N . GLU A 1 107 ? -50.021 -9.909 57.083 1.00 94.62 107 GLU A N 1
ATOM 793 C CA . GLU A 1 107 ? -50.361 -10.807 58.200 1.00 94.62 107 GLU A CA 1
ATOM 794 C C . GLU A 1 107 ? -50.151 -10.145 59.573 1.00 94.62 107 GLU A C 1
ATOM 796 O O . GLU A 1 107 ? -50.920 -10.387 60.506 1.00 94.62 107 GLU A O 1
ATOM 801 N N . ILE A 1 108 ? -49.106 -9.322 59.731 1.00 94.44 108 ILE A N 1
ATOM 802 C CA . ILE A 1 108 ? -48.855 -8.610 60.992 1.00 94.44 108 ILE A CA 1
ATOM 803 C C . ILE A 1 108 ? -49.882 -7.490 61.193 1.00 94.44 108 ILE A C 1
ATOM 805 O O . ILE A 1 108 ? -50.342 -7.309 62.320 1.00 94.44 108 ILE A O 1
ATOM 809 N N . ASP A 1 109 ? -50.265 -6.773 60.137 1.00 94.06 109 ASP A N 1
ATOM 810 C CA . ASP A 1 109 ? -51.283 -5.719 60.196 1.00 94.06 109 ASP A CA 1
ATOM 811 C C . ASP A 1 109 ? -52.628 -6.274 60.701 1.00 94.06 109 ASP A C 1
ATOM 813 O O . ASP A 1 109 ? -53.197 -5.740 61.653 1.00 94.06 109 ASP A O 1
ATOM 817 N N . GLU A 1 110 ? -53.052 -7.447 60.205 1.00 94.44 110 GLU A N 1
ATOM 818 C CA . GLU A 1 110 ? -54.255 -8.149 60.689 1.00 94.44 110 GLU A CA 1
ATOM 819 C C . GLU A 1 110 ? -54.158 -8.511 62.189 1.00 94.44 110 GLU A C 1
ATOM 821 O O . GLU A 1 110 ? -55.137 -8.427 62.936 1.00 94.44 110 GLU A O 1
ATOM 826 N N . ILE A 1 111 ? -52.967 -8.876 62.681 1.00 94.94 111 ILE A N 1
ATOM 827 C CA . ILE A 1 111 ? -52.744 -9.145 64.112 1.00 94.94 111 ILE A CA 1
ATOM 828 C C . ILE A 1 111 ? -52.840 -7.856 64.942 1.00 94.94 111 ILE A C 1
ATOM 830 O O . ILE A 1 111 ? -53.371 -7.889 66.057 1.00 94.94 111 ILE A O 1
ATOM 834 N N . ILE A 1 112 ? -52.324 -6.737 64.434 1.00 95.19 112 ILE A N 1
ATOM 835 C CA . ILE A 1 112 ? -52.362 -5.442 65.124 1.00 95.19 112 ILE A CA 1
ATOM 836 C C . ILE A 1 112 ? -53.791 -4.900 65.202 1.00 95.19 112 ILE A C 1
ATOM 838 O O . ILE A 1 112 ? -54.178 -4.432 66.275 1.00 95.19 112 ILE A O 1
ATOM 842 N N . GLU A 1 113 ? -54.603 -5.060 64.151 1.00 93.56 113 GLU A N 1
ATOM 843 C CA . GLU A 1 113 ? -56.040 -4.751 64.194 1.00 93.56 113 GLU A CA 1
ATOM 844 C C . GLU A 1 113 ? -56.746 -5.526 65.319 1.00 93.56 113 GLU A C 1
ATOM 846 O O . GLU A 1 113 ? -57.446 -4.934 66.141 1.00 93.56 113 GLU A O 1
ATOM 851 N N . ILE A 1 114 ? -56.483 -6.834 65.446 1.00 96.00 114 ILE A N 1
ATOM 852 C CA . ILE A 1 114 ? -57.047 -7.659 66.530 1.00 96.00 114 ILE A CA 1
ATOM 853 C C . ILE A 1 114 ? -56.597 -7.161 67.913 1.00 96.00 114 ILE A C 1
ATOM 855 O O . ILE A 1 114 ? -57.382 -7.174 68.863 1.00 96.00 114 ILE A O 1
ATOM 859 N N . ILE A 1 115 ? -55.334 -6.749 68.067 1.00 94.19 115 ILE A N 1
ATOM 860 C CA . ILE A 1 115 ? -54.820 -6.217 69.340 1.00 94.19 115 ILE A CA 1
ATOM 861 C C . ILE A 1 115 ? -55.517 -4.902 69.697 1.00 94.19 115 ILE A C 1
ATOM 863 O O . ILE A 1 115 ? -55.893 -4.728 70.859 1.00 94.19 115 ILE A O 1
ATOM 867 N N . SER A 1 116 ? -55.712 -4.017 68.717 1.00 93.69 116 SER A N 1
ATOM 868 C CA . SER A 1 116 ? -56.434 -2.754 68.889 1.00 93.69 116 SER A CA 1
ATOM 869 C C . SER A 1 116 ? -57.885 -3.003 69.319 1.00 93.69 116 SER A C 1
ATOM 871 O O . SER A 1 116 ? -58.315 -2.506 70.362 1.00 93.69 116 SER A O 1
ATOM 873 N N . ASP A 1 117 ? -58.591 -3.914 68.637 1.00 94.50 117 ASP A N 1
ATOM 874 C CA . ASP A 1 117 ? -59.955 -4.328 68.993 1.00 94.50 117 ASP A CA 1
ATOM 875 C C . ASP A 1 117 ? -60.046 -4.886 70.429 1.00 94.50 117 ASP A C 1
ATOM 877 O O . ASP A 1 117 ? -60.962 -4.557 71.193 1.00 94.50 117 ASP A O 1
ATOM 881 N N . VAL A 1 118 ? -59.082 -5.722 70.836 1.00 94.50 118 VAL A N 1
ATOM 882 C CA . VAL A 1 118 ? -59.022 -6.290 72.195 1.00 94.50 118 VAL A CA 1
ATOM 883 C C . VAL A 1 118 ? -58.732 -5.212 73.241 1.00 94.50 118 VAL A C 1
ATOM 885 O O . VAL A 1 118 ? -59.300 -5.257 74.340 1.00 94.50 118 VAL A O 1
ATOM 888 N N . ALA A 1 119 ? -57.857 -4.252 72.938 1.00 94.44 119 ALA A N 1
ATOM 889 C CA . ALA A 1 119 ? -57.555 -3.128 73.816 1.00 94.44 119 ALA A CA 1
ATOM 890 C C . ALA A 1 119 ? -58.800 -2.251 74.024 1.00 94.44 119 ALA A C 1
ATOM 892 O O . ALA A 1 119 ? -59.159 -1.955 75.168 1.00 94.44 119 ALA A O 1
ATOM 893 N N . ASP A 1 120 ? -59.528 -1.944 72.952 1.00 92.62 120 ASP A N 1
ATOM 894 C CA . ASP A 1 120 ? -60.780 -1.191 72.997 1.00 92.62 120 ASP A CA 1
ATOM 895 C C . ASP A 1 120 ? -61.874 -1.911 73.795 1.00 92.62 120 ASP A C 1
ATOM 897 O O . ASP A 1 120 ? -62.518 -1.307 74.664 1.00 92.62 120 ASP A O 1
ATOM 901 N N . GLU A 1 121 ? -62.060 -3.218 73.580 1.00 94.88 121 GLU A N 1
ATOM 902 C CA . GLU A 1 121 ? -63.020 -4.016 74.348 1.00 94.88 121 GLU A CA 1
ATOM 903 C C . GLU A 1 121 ? -62.635 -4.072 75.837 1.00 94.88 121 GLU A C 1
ATOM 905 O O . GLU A 1 121 ? -63.488 -3.915 76.720 1.00 94.88 121 GLU A O 1
ATOM 910 N N . THR A 1 122 ? -61.340 -4.205 76.137 1.00 94.31 122 THR A N 1
ATOM 911 C CA . THR A 1 122 ? -60.814 -4.207 77.511 1.00 94.31 122 THR A CA 1
ATOM 912 C C . THR A 1 122 ? -61.016 -2.853 78.195 1.00 94.31 122 THR A C 1
ATOM 914 O O . THR A 1 122 ? -61.446 -2.809 79.351 1.00 94.31 122 THR A O 1
ATOM 917 N N . ASN A 1 123 ? -60.786 -1.745 77.489 1.00 91.94 123 ASN A N 1
ATOM 918 C CA . ASN A 1 123 ? -61.039 -0.386 77.967 1.00 91.94 123 ASN A CA 1
ATOM 919 C C . ASN A 1 123 ? -62.534 -0.174 78.279 1.00 91.94 123 ASN A C 1
ATOM 921 O O . ASN A 1 123 ? -62.893 0.365 79.331 1.00 91.94 123 ASN A O 1
ATOM 925 N N . LEU A 1 124 ? -63.424 -0.673 77.414 1.00 93.31 124 LEU A N 1
ATOM 926 C CA . LEU A 1 124 ? -64.878 -0.654 77.619 1.00 93.31 124 LEU A CA 1
ATOM 927 C C . LEU A 1 124 ? -65.308 -1.479 78.842 1.00 93.31 124 LEU A C 1
ATOM 929 O O . LEU A 1 124 ? -66.140 -1.033 79.641 1.00 93.31 124 LEU A O 1
ATOM 933 N N . LEU A 1 125 ? -64.736 -2.672 79.021 1.00 92.75 125 LEU A N 1
ATOM 934 C CA . LEU A 1 125 ? -64.978 -3.529 80.185 1.00 92.75 125 LEU A CA 1
ATOM 935 C C . LEU A 1 125 ? -64.490 -2.875 81.483 1.00 92.75 125 LEU A C 1
ATOM 937 O O . LEU A 1 125 ? -65.221 -2.866 82.478 1.00 92.75 125 LEU A O 1
ATOM 941 N N . ALA A 1 126 ? -63.295 -2.285 81.465 1.00 93.25 126 ALA A N 1
ATOM 942 C CA . ALA A 1 126 ? -62.716 -1.567 82.595 1.00 93.25 126 ALA A CA 1
ATOM 943 C C . ALA A 1 126 ? -63.551 -0.336 82.973 1.00 93.25 126 ALA A C 1
ATOM 945 O O . ALA A 1 126 ? -63.858 -0.132 84.146 1.00 93.25 126 ALA A O 1
ATOM 946 N N . LEU A 1 127 ? -64.028 0.428 81.985 1.00 90.31 127 LEU A N 1
ATOM 947 C CA . LEU A 1 127 ? -64.938 1.553 82.201 1.00 90.31 127 LEU A CA 1
ATOM 948 C C . LEU A 1 127 ? -66.243 1.109 82.877 1.00 90.31 127 LEU A C 1
ATOM 950 O O . LEU A 1 127 ? -66.682 1.733 83.847 1.00 90.31 127 LEU A O 1
ATOM 954 N N . ASN A 1 128 ? -66.849 0.020 82.398 1.00 88.56 128 ASN A N 1
ATOM 955 C CA . ASN A 1 128 ? -68.049 -0.554 83.008 1.00 88.56 128 ASN A CA 1
ATOM 956 C C . ASN A 1 128 ? -67.791 -1.000 84.459 1.00 88.56 128 ASN A C 1
ATOM 958 O O . ASN A 1 128 ? -68.632 -0.771 85.332 1.00 88.56 128 ASN A O 1
ATOM 962 N N . ALA A 1 129 ? -66.618 -1.577 84.738 1.00 88.31 129 ALA A N 1
ATOM 963 C CA . ALA A 1 129 ? -66.209 -1.970 86.083 1.00 88.31 129 ALA A CA 1
ATOM 964 C C . ALA A 1 129 ? -65.976 -0.762 87.013 1.00 88.31 129 ALA A C 1
ATOM 966 O O . ALA A 1 129 ? -66.471 -0.778 88.142 1.00 88.31 129 ALA A O 1
ATOM 967 N N . SER A 1 130 ? -65.315 0.309 86.550 1.00 86.50 130 SER A N 1
ATOM 968 C CA . SER A 1 130 ? -65.140 1.557 87.316 1.00 86.50 130 SER A CA 1
ATOM 969 C C . SER A 1 130 ? -66.492 2.204 87.654 1.00 86.50 130 SER A C 1
ATOM 971 O O . SER A 1 130 ? -66.694 2.674 88.777 1.00 86.50 130 SER A O 1
ATOM 973 N N . ILE A 1 131 ? -67.456 2.179 86.722 1.00 85.06 131 ILE A N 1
ATOM 974 C CA . ILE A 1 131 ? -68.825 2.677 86.952 1.00 85.06 131 ILE A CA 1
ATOM 975 C C . ILE A 1 131 ? -69.532 1.864 88.046 1.00 85.06 131 ILE A C 1
ATOM 977 O O . ILE A 1 131 ? -70.124 2.443 88.962 1.00 85.06 131 ILE A O 1
ATOM 981 N N . GLU A 1 132 ? -69.472 0.532 87.985 1.00 86.31 132 GLU A N 1
ATOM 982 C CA . GLU A 1 132 ? -70.136 -0.335 88.967 1.00 86.31 132 GLU A CA 1
ATOM 983 C C . GLU A 1 132 ? -69.458 -0.262 90.352 1.00 86.31 132 GLU A C 1
ATOM 985 O O . GLU A 1 132 ? -70.131 -0.259 91.391 1.00 86.31 132 GLU A O 1
ATOM 990 N N . ALA A 1 133 ? -68.133 -0.090 90.390 1.00 84.81 133 ALA A N 1
ATOM 991 C CA . ALA A 1 133 ? -67.380 0.156 91.617 1.00 84.81 133 ALA A CA 1
ATOM 992 C C . ALA A 1 133 ? -67.799 1.476 92.293 1.00 84.81 133 ALA A C 1
ATOM 994 O O . ALA A 1 133 ? -68.070 1.490 93.497 1.00 84.81 133 ALA A O 1
ATOM 995 N N . ALA A 1 134 ? -67.962 2.560 91.522 1.00 81.88 134 ALA A N 1
ATOM 996 C CA . ALA A 1 134 ? -68.468 3.843 92.020 1.00 81.88 134 ALA A CA 1
ATOM 997 C C . ALA A 1 134 ? -69.921 3.755 92.532 1.00 81.88 134 ALA A C 1
ATOM 999 O O . ALA A 1 134 ? -70.306 4.456 93.472 1.00 81.88 134 ALA A O 1
ATOM 1000 N N . ARG A 1 135 ? -70.731 2.861 91.951 1.00 81.06 135 ARG A N 1
ATOM 1001 C CA . ARG A 1 135 ? -72.135 2.630 92.329 1.00 81.06 135 ARG A CA 1
ATOM 1002 C C . ARG A 1 135 ? -72.298 1.905 93.670 1.00 81.06 135 ARG A C 1
ATOM 1004 O O . ARG A 1 135 ? -73.312 2.092 94.342 1.00 81.06 135 ARG A O 1
ATOM 1011 N N . THR A 1 136 ? -71.306 1.109 94.073 1.00 81.62 136 THR A N 1
ATOM 1012 C CA . THR A 1 136 ? -71.362 0.229 95.258 1.00 81.62 136 THR A CA 1
ATOM 1013 C C . THR A 1 136 ? -70.918 0.926 96.566 1.00 81.62 136 THR A C 1
ATOM 1015 O O . THR A 1 136 ? -71.088 0.381 97.658 1.00 81.62 136 THR A O 1
ATOM 1018 N N . GLY A 1 137 ? -70.410 2.165 96.509 1.00 71.38 137 GLY A N 1
ATOM 1019 C CA . GLY A 1 137 ? -70.014 2.944 97.696 1.00 71.38 137 GLY A CA 1
ATOM 1020 C C . GLY A 1 137 ? -68.763 2.395 98.411 1.00 71.38 137 GLY A C 1
ATOM 1021 O O . GLY A 1 137 ? -67.847 1.911 97.757 1.00 71.38 137 GLY A O 1
ATOM 1022 N N . GLN A 1 138 ? -68.715 2.439 99.757 1.00 62.84 138 GLN A N 1
ATOM 1023 C CA . GLN A 1 138 ? -67.517 2.128 100.585 1.00 62.84 138 GLN A CA 1
ATOM 1024 C C . GLN A 1 138 ? -66.914 0.713 100.398 1.00 62.84 138 GLN A C 1
ATOM 1026 O O . GLN A 1 138 ? -65.804 0.465 100.853 1.00 62.84 138 GLN A O 1
ATOM 1031 N N . GLY A 1 139 ? -67.615 -0.229 99.753 1.00 65.88 139 GLY A N 1
ATOM 1032 C CA . GLY A 1 139 ? -67.090 -1.570 99.447 1.00 65.88 139 GLY A CA 1
ATOM 1033 C C . GLY A 1 139 ? -66.388 -1.701 98.086 1.00 65.88 139 GLY A C 1
ATOM 1034 O O . GLY A 1 139 ? -65.764 -2.728 97.834 1.00 65.88 139 GLY A O 1
ATOM 1035 N N . GLY A 1 140 ? -66.503 -0.694 97.208 1.00 72.19 140 GLY A N 1
ATOM 1036 C CA . GLY A 1 140 ? -66.014 -0.729 95.822 1.00 72.19 140 GLY A CA 1
ATOM 1037 C C . GLY A 1 140 ? -64.683 -0.010 95.577 1.00 72.19 140 GLY A C 1
ATOM 1038 O O . GLY A 1 140 ? -64.124 -0.148 94.495 1.00 72.19 140 GLY A O 1
ATOM 1039 N N . GLU A 1 141 ? -64.143 0.720 96.559 1.00 72.88 141 GLU A N 1
ATOM 1040 C CA . GLU A 1 141 ? -62.958 1.582 96.379 1.00 72.88 141 GLU A CA 1
ATOM 1041 C C . GLU A 1 141 ? -61.719 0.819 95.877 1.00 72.88 141 GLU A C 1
ATOM 1043 O O . GLU A 1 141 ? -61.022 1.302 94.991 1.00 72.88 141 GLU A O 1
ATOM 1048 N N . GLY A 1 142 ? -61.468 -0.402 96.367 1.00 79.25 142 GLY A N 1
ATOM 1049 C CA . GLY A 1 142 ? -60.357 -1.234 95.881 1.00 79.25 142 GLY A CA 1
ATOM 1050 C C . GLY A 1 142 ? -60.557 -1.772 94.457 1.00 79.25 142 GLY A C 1
ATOM 1051 O O . GLY A 1 142 ? -59.588 -1.915 93.717 1.00 79.25 142 GLY A O 1
ATOM 1052 N N . PHE A 1 143 ? -61.806 -2.033 94.053 1.00 83.00 143 PHE A N 1
ATOM 1053 C CA . PHE A 1 143 ? -62.143 -2.452 92.687 1.00 83.00 143 PHE A CA 1
ATOM 1054 C C . PHE A 1 143 ? -62.077 -1.287 91.695 1.00 83.00 143 PHE A C 1
ATOM 1056 O O . PHE A 1 143 ? -61.681 -1.504 90.555 1.00 83.00 143 PHE A O 1
ATOM 1063 N N . ALA A 1 144 ? -62.406 -0.066 92.129 1.00 83.50 144 ALA A N 1
ATOM 1064 C CA . ALA A 1 144 ? -62.282 1.135 91.306 1.00 83.50 144 ALA A CA 1
ATOM 1065 C C . ALA A 1 144 ? -60.821 1.402 90.907 1.00 83.50 144 ALA A C 1
ATOM 1067 O O . ALA A 1 144 ? -60.557 1.676 89.744 1.00 83.50 144 ALA A O 1
ATOM 1068 N N . VAL A 1 145 ? -59.869 1.239 91.839 1.00 87.25 145 VAL A N 1
ATOM 1069 C CA . VAL A 1 145 ? -58.432 1.405 91.542 1.00 87.25 145 VAL A CA 1
ATOM 1070 C C . VAL A 1 145 ? -57.948 0.376 90.517 1.00 87.25 145 VAL A C 1
ATOM 1072 O O . VAL A 1 145 ? -57.226 0.730 89.595 1.00 87.25 145 VAL A O 1
ATOM 1075 N N . ILE A 1 146 ? -58.362 -0.891 90.646 1.00 89.81 146 ILE A N 1
ATOM 1076 C CA . ILE A 1 146 ? -57.996 -1.939 89.678 1.00 89.81 146 ILE A CA 1
ATOM 1077 C C . ILE A 1 146 ? -58.610 -1.647 88.305 1.00 89.81 146 ILE A C 1
ATOM 1079 O O . ILE A 1 146 ? -57.939 -1.811 87.294 1.00 89.81 146 ILE A O 1
ATOM 1083 N N . ALA A 1 147 ? -59.874 -1.226 88.258 1.00 90.75 147 ALA A N 1
ATOM 1084 C CA . ALA A 1 147 ? -60.545 -0.914 87.004 1.00 90.75 147 ALA A CA 1
ATOM 1085 C C . ALA A 1 147 ? -59.908 0.295 86.293 1.00 90.75 147 ALA A C 1
ATOM 1087 O O . ALA A 1 147 ? -59.706 0.232 85.085 1.00 90.75 147 ALA A O 1
ATOM 1088 N N . ASP A 1 148 ? -59.499 1.337 87.025 1.00 88.94 148 ASP A N 1
ATOM 1089 C CA . ASP A 1 148 ? -58.762 2.470 86.450 1.00 88.94 148 ASP A CA 1
ATOM 1090 C C . ASP A 1 148 ? -57.356 2.070 85.958 1.00 88.94 148 ASP A C 1
ATOM 1092 O O . ASP A 1 148 ? -56.930 2.542 84.904 1.00 88.94 148 ASP A O 1
ATOM 1096 N N . GLU A 1 149 ? -56.665 1.155 86.648 1.00 92.75 149 GLU A N 1
ATOM 1097 C CA . GLU A 1 149 ? -55.372 0.610 86.199 1.00 92.75 149 GLU A CA 1
ATOM 1098 C C . GLU A 1 149 ? -55.523 -0.214 84.907 1.00 92.75 149 GLU A C 1
ATOM 1100 O O . GLU A 1 149 ? -54.785 -0.007 83.947 1.00 92.75 149 GLU A O 1
ATOM 1105 N N . VAL A 1 150 ? -56.519 -1.112 84.843 1.00 94.38 150 VAL A N 1
ATOM 1106 C CA . VAL A 1 150 ? -56.818 -1.907 83.634 1.00 94.38 150 VAL A CA 1
ATOM 1107 C C . VAL A 1 150 ? -57.206 -0.997 82.474 1.00 94.38 150 VAL A C 1
ATOM 1109 O O . VAL A 1 150 ? -56.786 -1.231 81.345 1.00 94.38 150 VAL A O 1
ATOM 1112 N N . LYS A 1 151 ? -57.974 0.061 82.748 1.00 91.62 151 LYS A N 1
ATOM 1113 C CA . LYS A 1 151 ? -58.325 1.067 81.750 1.00 91.62 151 LYS A CA 1
ATOM 1114 C C . LYS A 1 151 ? -57.080 1.768 81.203 1.00 91.62 151 LYS A C 1
ATOM 1116 O O . LYS A 1 151 ? -56.958 1.912 79.994 1.00 91.62 151 LYS A O 1
ATOM 1121 N N . SER A 1 152 ? -56.162 2.181 82.079 1.00 94.00 152 SER A N 1
ATOM 1122 C CA . SER A 1 152 ? -54.903 2.815 81.675 1.00 94.00 152 SER A CA 1
ATOM 1123 C C . SER A 1 152 ? -54.060 1.890 80.797 1.00 94.00 152 SER A C 1
ATOM 1125 O O . SER A 1 152 ? -53.607 2.318 79.743 1.00 94.00 152 SER A O 1
ATOM 1127 N N . LEU A 1 153 ? -53.906 0.622 81.196 1.00 94.81 153 LEU A N 1
ATOM 1128 C CA . LEU A 1 153 ? -53.191 -0.404 80.426 1.00 94.81 153 LEU A CA 1
ATOM 1129 C C . LEU A 1 153 ? -53.828 -0.652 79.055 1.00 94.81 153 LEU A C 1
ATOM 1131 O O . LEU A 1 153 ? -53.117 -0.831 78.071 1.00 94.81 153 LEU A O 1
ATOM 1135 N N . ALA A 1 154 ? -55.159 -0.668 78.985 1.00 94.50 154 ALA A N 1
ATOM 1136 C CA . ALA A 1 154 ? -55.884 -0.843 77.733 1.00 94.50 154 ALA A CA 1
ATOM 1137 C C . ALA A 1 154 ? -55.669 0.347 76.784 1.00 94.50 154 ALA A C 1
ATOM 1139 O O . ALA A 1 154 ? -55.361 0.132 75.618 1.00 94.50 154 ALA A O 1
ATOM 1140 N N . THR A 1 155 ? -55.738 1.586 77.287 1.00 93.38 155 THR A N 1
ATOM 1141 C CA . THR A 1 155 ? -55.395 2.781 76.497 1.00 93.38 155 THR A CA 1
ATOM 1142 C C . THR A 1 155 ? -53.946 2.736 76.012 1.00 93.38 155 THR A C 1
ATOM 1144 O O . THR A 1 155 ? -53.704 2.920 74.831 1.00 93.38 155 THR A O 1
ATOM 1147 N N . GLU A 1 156 ? -52.990 2.425 76.892 1.00 95.69 156 GLU A N 1
ATOM 1148 C CA . GLU A 1 156 ? -51.567 2.333 76.533 1.00 95.69 156 GLU A CA 1
ATOM 1149 C C . GLU A 1 156 ? -51.310 1.224 75.494 1.00 95.69 156 GLU A C 1
ATOM 1151 O O . GLU A 1 156 ? -50.490 1.386 74.596 1.00 95.69 156 GLU A O 1
ATOM 1156 N N . THR A 1 157 ? -52.056 0.116 75.563 1.00 95.19 157 THR A N 1
ATOM 1157 C CA . THR A 1 157 ? -52.001 -0.957 74.555 1.00 95.19 157 THR A CA 1
ATOM 1158 C C . THR A 1 157 ? -52.531 -0.487 73.201 1.00 95.19 157 THR A C 1
ATOM 1160 O O . THR A 1 157 ? -51.917 -0.802 72.186 1.00 95.19 157 THR A O 1
ATOM 1163 N N . SER A 1 158 ? -53.634 0.270 73.179 1.00 93.44 158 SER A N 1
ATOM 1164 C CA . SER A 1 158 ? -54.182 0.866 71.952 1.00 93.44 158 SER A CA 1
ATOM 1165 C C . SER A 1 158 ? -53.203 1.865 71.337 1.00 93.44 158 SER A C 1
ATOM 1167 O O . SER A 1 158 ? -52.904 1.765 70.153 1.00 93.44 158 SER A O 1
ATOM 1169 N N . ASP A 1 159 ? -52.643 2.766 72.150 1.00 94.31 159 ASP A N 1
ATOM 1170 C CA . ASP A 1 159 ? -51.669 3.763 71.694 1.00 94.31 159 ASP A CA 1
ATOM 1171 C C . ASP A 1 159 ? -50.428 3.080 71.077 1.00 94.31 159 ASP A C 1
ATOM 1173 O O . ASP A 1 159 ? -49.919 3.506 70.041 1.00 94.31 159 ASP A O 1
ATOM 1177 N N . HIS A 1 160 ? -49.954 1.977 71.672 1.00 94.75 160 HIS A N 1
ATOM 1178 C CA . HIS A 1 160 ? -48.860 1.185 71.106 1.00 94.75 160 HIS A CA 1
ATOM 1179 C C . HIS A 1 160 ? -49.250 0.407 69.844 1.00 94.75 160 HIS A C 1
ATOM 1181 O O . HIS A 1 160 ? -48.406 0.238 68.965 1.00 94.75 160 HIS A O 1
ATOM 1187 N N . ALA A 1 161 ? -50.487 -0.085 69.739 1.00 93.44 161 ALA A N 1
ATOM 1188 C CA . ALA A 1 161 ? -50.974 -0.739 68.526 1.00 93.44 161 ALA A CA 1
ATOM 1189 C C . ALA A 1 161 ? -50.999 0.249 67.347 1.00 93.44 161 ALA A C 1
ATOM 1191 O O . ALA A 1 161 ? -50.507 -0.089 66.269 1.00 93.44 161 ALA A O 1
ATOM 1192 N N . ASP A 1 162 ? -51.451 1.484 67.583 1.00 93.25 162 ASP A N 1
ATOM 1193 C CA . ASP A 1 162 ? -51.427 2.566 66.593 1.00 93.25 162 ASP A CA 1
ATOM 1194 C C . ASP A 1 162 ? -49.987 2.905 66.161 1.00 93.25 162 ASP A C 1
ATOM 1196 O O . ASP A 1 162 ? -49.693 2.969 64.967 1.00 93.25 162 ASP A O 1
ATOM 1200 N N . GLU A 1 163 ? -49.047 3.039 67.111 1.00 95.12 163 GLU A N 1
ATOM 1201 C CA . GLU A 1 163 ? -47.624 3.270 66.796 1.00 95.12 163 GLU A CA 1
ATOM 1202 C C . GLU A 1 163 ? -46.997 2.138 65.963 1.00 95.12 163 GLU A C 1
ATOM 1204 O O . GLU A 1 163 ? -46.120 2.392 65.128 1.00 95.12 163 GLU A O 1
ATOM 1209 N N . ILE A 1 164 ? -47.400 0.883 66.198 1.00 95.12 164 ILE A N 1
ATOM 1210 C CA . ILE A 1 164 ? -46.925 -0.262 65.413 1.00 95.12 164 ILE A CA 1
ATOM 1211 C C . ILE A 1 164 ? -47.546 -0.244 64.013 1.00 95.12 164 ILE A C 1
ATOM 1213 O O . ILE A 1 164 ? -46.818 -0.475 63.048 1.00 95.12 164 ILE A O 1
ATOM 1217 N N . SER A 1 165 ? -48.838 0.068 63.880 1.00 93.06 165 SER A N 1
ATOM 1218 C CA . SER A 1 165 ? -49.507 0.184 62.576 1.00 93.06 165 SER A CA 1
ATOM 1219 C C . SER A 1 165 ? -48.850 1.264 61.704 1.00 93.06 165 SER A C 1
ATOM 1221 O O . SER A 1 165 ? -48.499 1.003 60.551 1.00 93.06 165 SER A O 1
ATOM 1223 N N . ASP A 1 166 ? -48.525 2.429 62.277 1.00 93.88 166 ASP A N 1
ATOM 1224 C CA . ASP A 1 166 ? -47.777 3.484 61.577 1.00 93.88 166 ASP A CA 1
ATOM 1225 C C . ASP A 1 166 ? -46.391 3.001 61.093 1.00 93.88 166 ASP A C 1
ATOM 1227 O O . ASP A 1 166 ? -45.941 3.347 59.993 1.00 93.88 166 ASP A O 1
ATOM 1231 N N . GLN A 1 167 ? -45.694 2.181 61.892 1.00 94.44 167 GLN A N 1
ATOM 1232 C CA . GLN A 1 167 ? -44.415 1.582 61.488 1.00 94.44 167 GLN A CA 1
ATOM 1233 C C . GLN A 1 167 ? -44.579 0.531 60.385 1.00 94.44 167 GLN A C 1
ATOM 1235 O O . GLN A 1 167 ? -43.755 0.498 59.469 1.00 94.44 167 GLN A O 1
ATOM 1240 N N . LEU A 1 168 ? -45.620 -0.303 60.443 1.00 94.50 168 LEU A N 1
ATOM 1241 C CA . LEU A 1 168 ? -45.918 -1.296 59.407 1.00 94.50 168 LEU A CA 1
ATOM 1242 C C . LEU A 1 168 ? -46.219 -0.626 58.072 1.00 94.50 168 LEU A C 1
ATOM 1244 O O . LEU A 1 168 ? -45.624 -1.007 57.063 1.00 94.50 168 LEU A O 1
ATOM 1248 N N . ALA A 1 169 ? -47.032 0.432 58.081 1.00 92.56 169 ALA A N 1
ATOM 1249 C CA . ALA A 1 169 ? -47.312 1.224 56.891 1.00 92.56 169 ALA A CA 1
ATOM 1250 C C . ALA A 1 169 ? -46.016 1.770 56.272 1.00 92.56 169 ALA A C 1
ATOM 1252 O O . ALA A 1 169 ? -45.810 1.660 55.065 1.00 92.56 169 ALA A O 1
ATOM 1253 N N . ALA A 1 170 ? -45.088 2.292 57.085 1.00 94.88 170 ALA A N 1
ATOM 1254 C CA . ALA A 1 170 ? -43.792 2.765 56.597 1.00 94.88 170 ALA A CA 1
ATOM 1255 C C . ALA A 1 170 ? -42.923 1.641 55.991 1.00 94.88 170 ALA A C 1
ATOM 1257 O O . ALA A 1 170 ? -42.231 1.873 54.993 1.00 94.88 170 ALA A O 1
ATOM 1258 N N . ILE A 1 171 ? -42.957 0.432 56.565 1.00 94.69 171 ILE A N 1
ATOM 1259 C CA . ILE A 1 171 ? -42.224 -0.739 56.059 1.00 94.69 171 ILE A CA 1
ATOM 1260 C C . ILE A 1 171 ? -42.840 -1.259 54.753 1.00 94.69 171 ILE A C 1
ATOM 1262 O O . ILE A 1 171 ? -42.092 -1.553 53.816 1.00 94.69 171 ILE A O 1
ATOM 1266 N N . GLN A 1 172 ? -44.170 -1.328 54.643 1.00 92.19 172 GLN A N 1
ATOM 1267 C CA . GLN A 1 172 ? -44.867 -1.662 53.393 1.00 92.19 172 GLN A CA 1
ATOM 1268 C C . GLN A 1 172 ? -44.478 -0.680 52.282 1.00 92.19 172 GLN A C 1
ATOM 1270 O O . GLN A 1 172 ? -44.019 -1.094 51.218 1.00 92.19 172 GLN A O 1
ATOM 1275 N N . ASP A 1 173 ? -44.520 0.623 52.572 1.00 95.19 173 ASP A N 1
ATOM 1276 C CA . ASP A 1 173 ? -44.127 1.685 51.642 1.00 95.19 173 ASP A CA 1
ATOM 1277 C C . ASP A 1 173 ? -42.662 1.536 51.176 1.00 95.19 173 ASP A C 1
ATOM 1279 O O . ASP A 1 173 ? -42.305 1.849 50.037 1.00 95.19 173 ASP A O 1
ATOM 1283 N N . GLN A 1 174 ? -41.764 1.085 52.058 1.00 95.06 174 GLN A N 1
ATOM 1284 C CA . GLN A 1 174 ? -40.363 0.819 51.720 1.00 95.06 174 GLN A CA 1
ATOM 1285 C C . GLN A 1 174 ? -40.188 -0.469 50.898 1.00 95.06 174 GLN A C 1
ATOM 1287 O O . GLN A 1 174 ? -39.351 -0.516 49.989 1.00 95.06 174 GLN A O 1
ATOM 1292 N N . THR A 1 175 ? -40.992 -1.489 51.179 1.00 95.19 175 THR A N 1
ATOM 1293 C CA . THR A 1 175 ? -41.012 -2.764 50.453 1.00 95.19 175 THR A CA 1
ATOM 1294 C C . THR A 1 175 ? -41.484 -2.559 49.014 1.00 95.19 175 THR A C 1
ATOM 1296 O O . THR A 1 175 ? -40.823 -3.001 48.073 1.00 95.19 175 THR A O 1
ATOM 1299 N N . ASP A 1 176 ? -42.542 -1.770 48.820 1.00 93.31 176 ASP A N 1
ATOM 1300 C CA . ASP A 1 176 ? -43.058 -1.421 47.496 1.00 93.31 176 ASP A CA 1
ATOM 1301 C C . ASP A 1 176 ? -42.048 -0.640 46.649 1.00 93.31 176 ASP A C 1
ATOM 1303 O O . ASP A 1 176 ? -41.882 -0.911 45.454 1.00 93.31 176 ASP A O 1
ATOM 1307 N N . ARG A 1 177 ? -41.323 0.305 47.264 1.00 95.50 177 ARG A N 1
ATOM 1308 C CA . ARG A 1 177 ? -40.219 1.012 46.593 1.00 95.50 177 ARG A CA 1
ATOM 1309 C C . ARG A 1 177 ? -39.117 0.044 46.171 1.00 95.50 177 ARG A C 1
ATOM 1311 O O . ARG A 1 177 ? -38.685 0.090 45.025 1.00 95.50 177 ARG A O 1
ATOM 1318 N N . THR A 1 178 ? -38.729 -0.876 47.054 1.00 95.25 178 THR A N 1
ATOM 1319 C CA . THR A 1 178 ? -37.699 -1.891 46.768 1.00 95.25 178 THR A CA 1
ATOM 1320 C C . THR A 1 178 ? -38.096 -2.769 45.577 1.00 95.25 178 THR A C 1
ATOM 1322 O O . THR A 1 178 ? -37.287 -3.011 44.680 1.00 95.25 178 THR A O 1
ATOM 1325 N N . ARG A 1 179 ? -39.365 -3.187 45.508 1.00 93.12 179 ARG A N 1
ATOM 1326 C CA . ARG A 1 179 ? -39.911 -3.968 44.389 1.00 93.12 179 ARG A CA 1
ATOM 1327 C C . ARG A 1 179 ? -39.911 -3.185 43.068 1.00 93.12 179 ARG A C 1
ATOM 1329 O O . ARG A 1 179 ? -39.565 -3.734 42.015 1.00 93.12 179 ARG A O 1
ATOM 1336 N N . GLN A 1 180 ? -40.275 -1.900 43.102 1.00 94.06 180 GLN A N 1
ATOM 1337 C CA . GLN A 1 180 ? -40.204 -1.025 41.924 1.00 94.06 180 GLN A CA 1
ATOM 1338 C C . GLN A 1 180 ? -38.761 -0.833 41.444 1.00 94.06 180 GLN A C 1
ATOM 1340 O O . GLN A 1 180 ? -38.503 -0.961 40.246 1.00 94.06 180 GLN A O 1
ATOM 1345 N N . ASP A 1 181 ? -37.822 -0.598 42.360 1.00 94.81 181 ASP A N 1
ATOM 1346 C CA . ASP A 1 181 ? -36.401 -0.428 42.044 1.00 94.81 181 ASP A CA 1
ATOM 1347 C C . ASP A 1 181 ? -35.795 -1.704 41.436 1.00 94.81 181 ASP A C 1
ATOM 1349 O O . ASP A 1 181 ? -35.050 -1.635 40.452 1.00 94.81 181 ASP A O 1
ATOM 1353 N N . ALA A 1 182 ? -36.170 -2.882 41.944 1.00 93.75 182 ALA A N 1
ATOM 1354 C CA . ALA A 1 182 ? -35.768 -4.169 41.378 1.00 93.75 182 ALA A CA 1
ATOM 1355 C C . ALA A 1 182 ? -36.292 -4.356 39.940 1.00 93.75 182 ALA A C 1
ATOM 1357 O O . ALA A 1 182 ? -35.536 -4.719 39.033 1.00 93.75 182 ALA A O 1
ATOM 1358 N N . THR A 1 183 ? -37.566 -4.028 39.699 1.00 91.50 183 THR A N 1
ATOM 1359 C CA . THR A 1 183 ? -38.179 -4.089 38.358 1.00 91.50 183 THR A CA 1
ATOM 1360 C C . THR A 1 183 ? -37.485 -3.133 37.388 1.00 91.50 183 THR A C 1
ATOM 1362 O O . THR A 1 183 ? -37.107 -3.525 36.282 1.00 91.50 183 THR A O 1
ATOM 1365 N N . ARG A 1 184 ? -37.251 -1.890 37.826 1.00 94.50 184 ARG A N 1
ATOM 1366 C CA . ARG A 1 184 ? -36.550 -0.854 37.058 1.00 94.50 184 ARG A CA 1
ATOM 1367 C C . ARG A 1 184 ? -35.131 -1.283 36.693 1.00 94.50 184 ARG A C 1
ATOM 1369 O O . ARG A 1 184 ? -34.699 -1.083 35.561 1.00 94.50 184 ARG A O 1
ATOM 1376 N N . THR A 1 185 ? -34.420 -1.897 37.635 1.00 94.38 185 THR A N 1
ATOM 1377 C CA . THR A 1 185 ? -33.074 -2.443 37.412 1.00 94.38 185 THR A CA 1
ATOM 1378 C C . THR A 1 185 ? -33.095 -3.527 36.335 1.00 94.38 185 THR A C 1
ATOM 1380 O O . THR A 1 185 ? -32.254 -3.528 35.441 1.00 94.38 185 THR A O 1
ATOM 1383 N N . ASN A 1 186 ? -34.098 -4.407 36.356 1.00 92.25 186 ASN A N 1
ATOM 1384 C CA . ASN A 1 186 ? -34.246 -5.469 35.363 1.00 92.25 186 ASN A CA 1
ATOM 1385 C C . ASN A 1 186 ? -34.526 -4.924 33.945 1.00 92.25 186 ASN A C 1
ATOM 1387 O O . ASN A 1 186 ? -34.021 -5.462 32.963 1.00 92.25 186 ASN A O 1
ATOM 1391 N N . GLU A 1 187 ? -35.311 -3.848 33.818 1.00 92.50 187 GLU A N 1
ATOM 1392 C CA . GLU A 1 187 ? -35.519 -3.147 32.539 1.00 92.50 187 GLU A CA 1
ATOM 1393 C C . GLU A 1 187 ? -34.219 -2.539 32.000 1.00 92.50 187 GLU A C 1
ATOM 1395 O O . GLU A 1 187 ? -33.883 -2.759 30.837 1.00 92.50 187 GLU A O 1
ATOM 1400 N N . LEU A 1 188 ? -33.468 -1.831 32.853 1.00 94.19 188 LEU A N 1
ATOM 1401 C CA . LEU A 1 188 ? -32.189 -1.217 32.481 1.00 94.19 188 LEU A CA 1
ATOM 1402 C C . LEU A 1 188 ? -31.162 -2.263 32.035 1.00 94.19 188 LEU A C 1
ATOM 1404 O O . LEU A 1 188 ? -30.445 -2.044 31.061 1.00 94.19 188 LEU A O 1
ATOM 1408 N N . LEU A 1 189 ? -31.106 -3.416 32.704 1.00 93.81 189 LEU A N 1
ATOM 1409 C CA . LEU A 1 189 ? -30.193 -4.494 32.323 1.00 93.81 189 LEU A CA 1
ATOM 1410 C C . LEU A 1 189 ? -30.541 -5.083 30.957 1.00 93.81 189 LEU A C 1
ATOM 1412 O O . LEU A 1 189 ? -29.638 -5.287 30.158 1.00 93.81 189 LEU A O 1
ATOM 1416 N N . ARG A 1 190 ? -31.828 -5.279 30.638 1.00 90.56 190 ARG A N 1
ATOM 1417 C CA . ARG A 1 190 ? -32.239 -5.748 29.300 1.00 90.56 190 ARG A CA 1
ATOM 1418 C C . ARG A 1 190 ? -31.842 -4.779 28.191 1.00 90.56 190 ARG A C 1
ATOM 1420 O O . ARG A 1 190 ? -31.387 -5.217 27.139 1.00 90.56 190 ARG A O 1
ATOM 1427 N N . GLU A 1 191 ? -32.026 -3.479 28.416 1.00 93.75 191 GLU A N 1
ATOM 1428 C CA . GLU A 1 191 ? -31.572 -2.453 27.472 1.00 93.75 191 GLU A 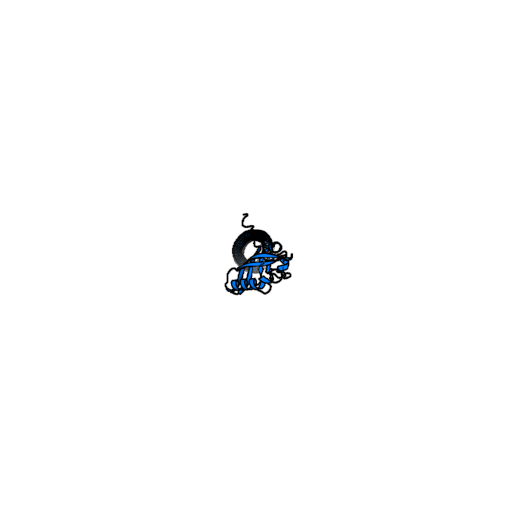CA 1
ATOM 1429 C C . GLU A 1 191 ? -30.050 -2.506 27.300 1.00 93.75 191 GLU A C 1
ATOM 1431 O O . GLU A 1 191 ? -29.550 -2.488 26.177 1.00 93.75 191 GLU A O 1
ATOM 1436 N N . THR A 1 192 ? -29.321 -2.637 28.410 1.00 93.88 192 THR A N 1
ATOM 1437 C CA . THR A 1 192 ? -27.856 -2.681 28.383 1.00 93.88 192 THR A CA 1
ATOM 1438 C C . THR A 1 192 ? -27.328 -3.944 27.698 1.00 93.88 192 THR A C 1
ATOM 1440 O O . THR A 1 192 ? -26.366 -3.856 26.943 1.00 93.88 192 THR A O 1
ATOM 1443 N N . SER A 1 193 ? -27.979 -5.098 27.875 1.00 92.12 193 SER A N 1
ATOM 1444 C CA . SER A 1 193 ? -27.665 -6.315 27.120 1.00 92.12 193 SER A CA 1
ATOM 1445 C C . SER A 1 193 ? -27.783 -6.074 25.614 1.00 92.12 193 SER A C 1
ATOM 1447 O O . SER A 1 193 ? -26.832 -6.335 24.889 1.00 92.12 193 SER A O 1
ATOM 1449 N N . GLY A 1 194 ? -28.881 -5.478 25.134 1.00 91.62 194 GLY A N 1
ATOM 1450 C CA . GLY A 1 194 ? -29.016 -5.160 23.705 1.00 91.62 194 GLY A CA 1
ATOM 1451 C C . GLY A 1 194 ? -27.892 -4.255 23.179 1.00 91.62 194 GLY A C 1
ATOM 1452 O O . GLY A 1 194 ? -27.362 -4.483 22.098 1.00 91.62 194 GLY A O 1
ATOM 1453 N N . GLN A 1 195 ? -27.460 -3.271 23.975 1.00 94.50 195 GLN A N 1
ATOM 1454 C CA . GLN A 1 195 ? -26.308 -2.429 23.624 1.00 94.50 195 GLN A CA 1
ATOM 1455 C C . GLN A 1 195 ? -24.986 -3.208 23.593 1.00 94.50 195 GLN A C 1
ATOM 1457 O O . GLN A 1 195 ? -24.091 -2.863 22.826 1.00 94.50 195 GLN A O 1
ATOM 1462 N N . LEU A 1 196 ? -24.836 -4.236 24.429 1.00 95.38 196 LEU A N 1
ATOM 1463 C CA . LEU A 1 196 ? -23.628 -5.054 24.478 1.00 95.38 196 LEU A CA 1
ATOM 1464 C C . LEU A 1 196 ? -23.532 -6.012 23.281 1.00 95.38 196 LEU A C 1
ATOM 1466 O O . LEU A 1 196 ? -22.441 -6.191 22.748 1.00 95.38 196 LEU A O 1
ATOM 1470 N N . GLU A 1 197 ? -24.660 -6.564 22.822 1.00 93.31 197 GLU A N 1
ATOM 1471 C CA . GLU A 1 197 ? -24.742 -7.294 21.544 1.00 93.31 197 GLU A CA 1
ATOM 1472 C C . GLU A 1 197 ? -24.262 -6.411 20.385 1.00 93.31 197 GLU A C 1
ATOM 1474 O O . GLU A 1 197 ? -23.369 -6.809 19.637 1.00 93.31 197 GLU A O 1
ATOM 1479 N N . ASP A 1 198 ? -24.756 -5.168 20.305 1.00 95.81 198 ASP A N 1
ATOM 1480 C CA . ASP A 1 198 ? -24.306 -4.207 19.291 1.00 95.81 198 ASP A CA 1
ATOM 1481 C C . ASP A 1 198 ? -22.788 -3.952 19.372 1.00 95.81 198 ASP A C 1
ATOM 1483 O O . ASP A 1 198 ? -22.133 -3.774 18.347 1.00 95.81 198 ASP A O 1
ATOM 1487 N N . VAL A 1 199 ? -22.202 -3.911 20.574 1.00 96.81 199 VAL A N 1
ATOM 1488 C CA . VAL A 1 199 ? -20.751 -3.721 20.759 1.00 96.81 199 VAL A CA 1
ATOM 1489 C C . VAL A 1 199 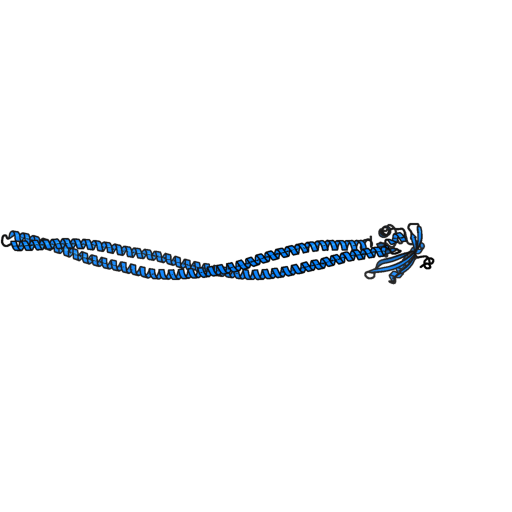? -19.956 -4.925 20.249 1.00 96.81 199 VAL A C 1
ATOM 1491 O O . VAL A 1 199 ? -18.944 -4.732 19.573 1.00 96.81 199 VAL A O 1
ATOM 1494 N N . ILE A 1 200 ? -20.413 -6.148 20.524 1.00 95.12 200 ILE A N 1
ATOM 1495 C CA . ILE A 1 200 ? -19.776 -7.380 20.035 1.00 95.12 200 ILE A CA 1
ATOM 1496 C C . ILE A 1 200 ? -19.783 -7.409 18.502 1.00 95.12 200 ILE A C 1
ATOM 1498 O O . ILE A 1 200 ? -18.732 -7.608 17.890 1.00 95.12 200 ILE A O 1
ATOM 1502 N N . ASP A 1 201 ? -20.919 -7.095 17.875 1.00 96.31 201 ASP A N 1
ATOM 1503 C CA . ASP A 1 201 ? -21.035 -7.021 16.413 1.00 96.31 201 ASP A CA 1
ATOM 1504 C C . ASP A 1 201 ? -20.077 -5.979 15.806 1.00 96.31 201 ASP A C 1
ATOM 1506 O O . ASP A 1 201 ? -19.523 -6.163 14.716 1.00 96.31 201 ASP A O 1
ATOM 1510 N N . ARG A 1 202 ? -19.836 -4.863 16.510 1.00 97.38 202 ARG A N 1
ATOM 1511 C CA . ARG A 1 202 ? -18.864 -3.845 16.075 1.00 97.38 202 ARG A CA 1
ATOM 1512 C C . ARG A 1 202 ? -17.432 -4.359 16.141 1.00 97.38 202 ARG A C 1
ATOM 1514 O O . ARG A 1 202 ? -16.662 -4.042 15.236 1.00 97.38 202 ARG A O 1
ATOM 1521 N N . PHE A 1 203 ? -17.069 -5.129 17.165 1.00 97.75 203 PHE A N 1
ATOM 1522 C CA . PHE A 1 203 ? -15.740 -5.739 17.247 1.00 97.75 203 PHE A CA 1
ATOM 1523 C C . PHE A 1 203 ? -15.513 -6.780 16.145 1.00 97.75 203 PHE A C 1
ATOM 1525 O O . PHE A 1 203 ? -14.446 -6.775 15.530 1.00 97.75 203 PHE A O 1
ATOM 1532 N N . ASP A 1 204 ? -16.520 -7.589 15.809 1.00 96.56 204 ASP A N 1
ATOM 1533 C CA . ASP A 1 204 ? -16.441 -8.540 14.689 1.00 96.56 204 ASP A CA 1
ATOM 1534 C C . ASP A 1 204 ? -16.240 -7.821 13.340 1.00 96.56 204 ASP A C 1
ATOM 1536 O O . ASP A 1 204 ? -15.370 -8.171 12.531 1.00 96.56 204 ASP A O 1
ATOM 1540 N N . GLN A 1 205 ? -16.968 -6.718 13.132 1.00 97.56 205 GLN A N 1
ATOM 1541 C CA . GLN A 1 205 ? -16.806 -5.875 11.949 1.00 97.56 205 GLN A CA 1
ATOM 1542 C C . GLN A 1 205 ? -15.410 -5.234 11.867 1.00 97.56 205 GLN A C 1
ATOM 1544 O O . GLN A 1 205 ? -14.840 -5.141 10.773 1.00 97.56 205 GLN A O 1
ATOM 1549 N N . ILE A 1 206 ? -14.842 -4.804 13.000 1.00 97.88 206 ILE A N 1
ATOM 1550 C CA . ILE A 1 206 ? -13.466 -4.290 13.063 1.00 97.88 206 ILE A CA 1
ATOM 1551 C C . ILE A 1 206 ? -12.483 -5.390 12.665 1.00 97.88 206 ILE A C 1
ATOM 1553 O O . ILE A 1 206 ? -11.662 -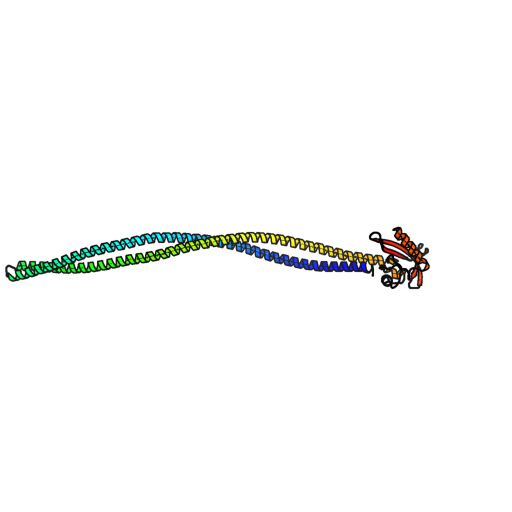5.155 11.784 1.00 97.88 206 ILE A O 1
ATOM 1557 N N . THR A 1 207 ? -12.597 -6.587 13.246 1.00 97.50 207 THR A N 1
ATOM 1558 C CA . THR A 1 207 ? -11.726 -7.729 12.927 1.00 97.50 207 THR A CA 1
ATOM 1559 C C . THR A 1 207 ? -11.759 -8.061 11.436 1.00 97.50 207 THR A C 1
ATOM 1561 O O . THR A 1 207 ? -10.706 -8.188 10.814 1.00 97.50 207 THR A O 1
ATOM 1564 N N . THR A 1 208 ? -12.950 -8.102 10.833 1.00 97.62 208 THR A N 1
ATOM 1565 C CA . THR A 1 208 ? -13.108 -8.331 9.387 1.00 97.62 208 THR A CA 1
ATOM 1566 C C . THR A 1 208 ? -12.406 -7.251 8.559 1.00 97.62 208 THR A C 1
ATOM 1568 O O . THR A 1 208 ? -11.628 -7.560 7.661 1.00 97.62 208 THR A O 1
ATOM 1571 N N . THR A 1 209 ? -12.633 -5.975 8.888 1.00 97.81 209 THR A N 1
ATOM 1572 C CA . THR A 1 209 ? -12.032 -4.840 8.162 1.00 97.81 209 THR A CA 1
ATOM 1573 C C . THR A 1 209 ? -10.504 -4.838 8.285 1.00 97.81 209 THR A C 1
ATOM 1575 O O . THR A 1 209 ? -9.787 -4.494 7.346 1.00 97.81 209 THR A O 1
ATOM 1578 N N . VAL A 1 210 ? -9.989 -5.225 9.451 1.00 97.69 210 VAL A N 1
ATOM 1579 C CA . VAL A 1 210 ? -8.554 -5.326 9.718 1.00 97.69 210 VAL A CA 1
ATOM 1580 C C . VAL A 1 210 ? -7.916 -6.471 8.926 1.00 97.69 210 VAL A C 1
ATOM 1582 O O . VAL A 1 210 ? -6.838 -6.282 8.366 1.00 97.69 210 VAL A O 1
ATOM 1585 N N . ASP A 1 211 ? -8.581 -7.621 8.814 1.00 95.88 211 ASP A N 1
ATOM 1586 C CA . ASP A 1 211 ? -8.098 -8.749 8.006 1.00 95.88 211 ASP A CA 1
ATOM 1587 C C . ASP A 1 211 ? -8.091 -8.419 6.499 1.00 95.88 211 ASP A C 1
ATOM 1589 O O . ASP A 1 211 ? -7.159 -8.792 5.776 1.00 95.88 211 ASP A O 1
ATOM 1593 N N . GLU A 1 212 ? -9.079 -7.656 6.022 1.00 97.38 212 GLU A N 1
ATOM 1594 C CA . GLU A 1 212 ? -9.080 -7.106 4.660 1.00 97.38 212 GLU A CA 1
ATOM 1595 C C . GLU A 1 212 ? -7.900 -6.147 4.442 1.00 97.38 212 GLU A C 1
ATOM 1597 O O . GLU A 1 212 ? -7.197 -6.255 3.435 1.00 97.38 212 GLU A O 1
ATOM 1602 N N . ALA A 1 213 ? -7.624 -5.254 5.399 1.00 96.19 213 ALA A N 1
ATOM 1603 C CA . ALA A 1 213 ? -6.482 -4.342 5.333 1.00 96.19 213 ALA A CA 1
ATOM 1604 C C . ALA A 1 213 ? -5.135 -5.089 5.338 1.00 96.19 213 ALA A C 1
ATOM 1606 O O . ALA A 1 213 ? -4.246 -4.755 4.554 1.00 96.19 213 ALA A O 1
ATOM 1607 N N . ALA A 1 214 ? -4.993 -6.130 6.165 1.00 95.38 214 ALA A N 1
ATOM 1608 C CA . ALA A 1 214 ? -3.801 -6.978 6.215 1.00 95.38 214 ALA A CA 1
ATOM 1609 C C . ALA A 1 214 ? -3.580 -7.758 4.903 1.00 95.38 214 ALA A C 1
ATOM 1611 O O . ALA A 1 214 ? -2.448 -7.942 4.446 1.00 95.38 214 ALA A O 1
ATOM 1612 N N . THR A 1 215 ? -4.667 -8.187 4.259 1.00 96.50 215 THR A N 1
ATOM 1613 C CA . THR A 1 215 ? -4.601 -8.815 2.934 1.00 96.50 215 THR A CA 1
ATOM 1614 C C . THR A 1 215 ? -4.165 -7.799 1.882 1.00 96.50 215 THR A C 1
ATOM 1616 O O . THR A 1 215 ? -3.197 -8.042 1.162 1.00 96.50 215 THR A O 1
ATOM 1619 N N . GLY A 1 216 ? -4.810 -6.629 1.844 1.00 97.38 216 GLY A N 1
ATOM 1620 C CA . GLY A 1 216 ? -4.484 -5.572 0.889 1.00 97.38 216 GLY A CA 1
ATOM 1621 C C . GLY A 1 216 ? -3.040 -5.084 1.008 1.00 97.38 216 GLY A C 1
ATOM 1622 O O . GLY A 1 216 ? -2.375 -4.888 -0.006 1.00 97.38 216 GLY A O 1
ATOM 1623 N N . ILE A 1 217 ? -2.505 -4.951 2.227 1.00 97.31 217 ILE A N 1
ATOM 1624 C CA . ILE A 1 217 ? -1.109 -4.529 2.405 1.00 97.31 217 ILE A CA 1
ATOM 1625 C C . ILE A 1 217 ? -0.106 -5.606 1.974 1.00 97.31 217 ILE A C 1
ATOM 1627 O O . ILE A 1 217 ? 0.961 -5.283 1.456 1.00 97.31 217 ILE A O 1
ATOM 1631 N N . SER A 1 218 ? -0.467 -6.885 2.106 1.00 94.56 218 SER A N 1
ATOM 1632 C CA . SER A 1 218 ? 0.348 -7.994 1.599 1.00 94.56 218 SER A CA 1
ATOM 1633 C C . SER A 1 218 ? 0.411 -7.996 0.067 1.00 94.56 218 SER A C 1
ATOM 1635 O O . SER A 1 218 ? 1.460 -8.280 -0.509 1.00 94.56 218 SER A O 1
ATOM 1637 N N . GLU A 1 219 ? -0.689 -7.645 -0.606 1.00 97.69 219 GLU A N 1
ATOM 1638 C CA . GLU A 1 219 ? -0.714 -7.477 -2.065 1.00 97.69 219 GLU A CA 1
ATOM 1639 C C . GLU A 1 219 ? 0.138 -6.282 -2.515 1.00 97.69 219 GLU A C 1
ATOM 1641 O O . GLU A 1 219 ? 0.891 -6.400 -3.481 1.00 97.69 219 GLU A O 1
ATOM 1646 N N . VAL A 1 220 ? 0.073 -5.155 -1.793 1.00 97.56 220 VAL A N 1
ATOM 1647 C CA . VAL A 1 220 ? 0.925 -3.981 -2.058 1.00 97.56 220 VAL A CA 1
ATOM 1648 C C . VAL A 1 220 ? 2.404 -4.340 -1.937 1.00 97.56 220 VAL A C 1
ATOM 1650 O O . VAL A 1 220 ? 3.173 -4.013 -2.838 1.00 97.56 220 VAL A O 1
ATOM 1653 N N . ALA A 1 221 ? 2.797 -5.060 -0.882 1.00 95.38 221 ALA A N 1
ATOM 1654 C CA . ALA A 1 221 ? 4.177 -5.507 -0.703 1.00 95.38 221 ALA A CA 1
ATOM 1655 C C . ALA A 1 221 ? 4.652 -6.400 -1.865 1.00 95.38 221 ALA A C 1
ATOM 1657 O O . ALA A 1 221 ? 5.736 -6.189 -2.401 1.00 95.38 221 ALA A O 1
ATOM 1658 N N . ALA A 1 222 ? 3.815 -7.337 -2.322 1.00 95.44 222 ALA A N 1
ATOM 1659 C CA . ALA A 1 222 ? 4.152 -8.204 -3.452 1.00 95.44 222 ALA A CA 1
ATOM 1660 C C . ALA A 1 222 ? 4.337 -7.427 -4.769 1.00 95.44 222 ALA A C 1
ATOM 1662 O O . ALA A 1 222 ? 5.256 -7.713 -5.537 1.00 95.44 222 ALA A O 1
ATOM 1663 N N . VAL A 1 223 ? 3.484 -6.430 -5.034 1.00 97.62 223 VAL A N 1
ATOM 1664 C CA . VAL A 1 223 ? 3.631 -5.548 -6.205 1.00 97.62 223 VAL A CA 1
ATOM 1665 C C . VAL A 1 223 ? 4.893 -4.691 -6.090 1.00 97.62 223 VAL A C 1
ATOM 1667 O O . VAL A 1 223 ? 5.582 -4.489 -7.088 1.00 97.62 223 VAL A O 1
ATOM 1670 N N . ASN A 1 224 ? 5.220 -4.211 -4.889 1.00 97.12 224 ASN A N 1
ATOM 1671 C CA . ASN A 1 224 ? 6.427 -3.430 -4.630 1.00 97.12 224 ASN A CA 1
ATOM 1672 C C . ASN A 1 224 ? 7.705 -4.239 -4.928 1.00 97.12 224 ASN A C 1
ATOM 1674 O O . ASN A 1 224 ? 8.614 -3.728 -5.581 1.00 97.12 224 ASN A O 1
ATOM 1678 N N . ASP A 1 225 ? 7.740 -5.520 -4.549 1.00 94.69 225 ASP A N 1
ATOM 1679 C CA . ASP A 1 225 ? 8.843 -6.434 -4.885 1.00 94.69 225 ASP A CA 1
ATOM 1680 C C . ASP A 1 225 ? 8.980 -6.648 -6.408 1.00 94.69 225 ASP A C 1
ATOM 1682 O O . ASP A 1 225 ? 10.086 -6.650 -6.956 1.00 94.69 225 ASP A O 1
ATOM 1686 N N . GLU A 1 226 ? 7.862 -6.792 -7.130 1.00 96.81 226 GLU A N 1
ATOM 1687 C CA . GLU A 1 226 ? 7.877 -6.913 -8.597 1.00 96.81 226 GLU A CA 1
ATOM 1688 C C . GLU A 1 226 ? 8.353 -5.616 -9.279 1.00 96.81 226 GLU A C 1
ATOM 1690 O O . GLU A 1 226 ? 9.083 -5.651 -10.281 1.00 96.81 226 GLU A O 1
ATOM 1695 N N . GLN A 1 227 ? 7.980 -4.460 -8.724 1.00 95.88 227 GLN A N 1
ATOM 1696 C CA . GLN A 1 227 ? 8.466 -3.162 -9.181 1.00 95.88 227 GLN A CA 1
ATOM 1697 C C . GLN A 1 227 ? 9.970 -3.019 -8.958 1.00 95.88 227 GLN A C 1
ATOM 1699 O O . GLN A 1 227 ? 10.656 -2.608 -9.892 1.00 95.88 227 GLN A O 1
ATOM 1704 N N . ALA A 1 228 ? 10.498 -3.432 -7.803 1.00 95.88 228 ALA A N 1
ATOM 1705 C CA . ALA A 1 228 ? 11.938 -3.427 -7.539 1.00 95.88 228 ALA A CA 1
ATOM 1706 C C . ALA A 1 228 ? 12.709 -4.251 -8.584 1.00 95.88 228 ALA A C 1
ATOM 1708 O O . ALA A 1 228 ? 13.650 -3.750 -9.198 1.00 95.88 228 ALA A O 1
ATOM 1709 N N . SER A 1 229 ? 12.239 -5.462 -8.902 1.00 96.25 229 SER A N 1
ATOM 1710 C CA . SER A 1 229 ? 12.838 -6.269 -9.976 1.00 96.25 229 SER A CA 1
ATOM 1711 C C . SER A 1 229 ? 12.727 -5.601 -11.353 1.00 96.25 229 SER A C 1
ATOM 1713 O O . SER A 1 229 ? 13.610 -5.726 -12.203 1.00 96.25 229 SER A O 1
ATOM 1715 N N . THR A 1 230 ? 11.644 -4.868 -11.612 1.00 96.50 230 THR A N 1
ATOM 1716 C CA . THR A 1 230 ? 11.513 -4.103 -12.857 1.00 96.50 230 THR A CA 1
ATOM 1717 C C . THR A 1 230 ? 12.507 -2.950 -12.922 1.00 96.50 230 THR A C 1
ATOM 1719 O O . THR A 1 230 ? 13.081 -2.744 -13.988 1.00 96.50 230 THR A O 1
ATOM 1722 N N . VAL A 1 231 ? 12.751 -2.253 -11.811 1.00 96.56 231 VAL A N 1
ATOM 1723 C CA . VAL A 1 231 ? 13.768 -1.201 -11.722 1.00 96.56 231 VAL A CA 1
ATOM 1724 C C . VAL A 1 231 ? 15.155 -1.760 -12.016 1.00 96.56 231 VAL A C 1
ATOM 1726 O O . VAL A 1 231 ? 15.845 -1.195 -12.857 1.00 96.56 231 VAL A O 1
ATOM 1729 N N . GLU A 1 232 ? 15.524 -2.911 -11.448 1.00 95.25 232 GLU A N 1
ATOM 1730 C CA . GLU A 1 232 ? 16.800 -3.580 -11.756 1.00 95.25 232 GLU A CA 1
ATOM 1731 C C . GLU A 1 232 ? 16.967 -3.833 -13.264 1.00 95.25 232 GLU A C 1
ATOM 1733 O O . GLU A 1 232 ? 17.993 -3.494 -13.848 1.00 95.25 232 GLU A O 1
ATOM 1738 N N . ARG A 1 233 ? 15.926 -4.341 -13.938 1.00 96.38 233 ARG A N 1
ATOM 1739 C CA . ARG A 1 233 ? 15.972 -4.563 -15.397 1.00 96.38 233 ARG A CA 1
ATOM 1740 C C . ARG A 1 233 ? 16.064 -3.270 -16.204 1.00 96.38 233 ARG A C 1
ATOM 1742 O O . ARG A 1 233 ? 16.605 -3.289 -17.308 1.00 96.38 233 ARG A O 1
ATOM 1749 N N . ILE A 1 234 ? 15.470 -2.180 -15.718 1.00 95.81 234 ILE A N 1
ATOM 1750 C CA . ILE A 1 234 ? 15.581 -0.870 -16.368 1.00 95.81 234 ILE A CA 1
ATOM 1751 C C . ILE A 1 234 ? 17.018 -0.365 -16.226 1.00 95.81 234 ILE A C 1
ATOM 1753 O O . ILE A 1 234 ? 17.584 0.067 -17.225 1.00 95.81 234 ILE A O 1
ATOM 1757 N N . THR A 1 235 ? 17.617 -0.488 -15.039 1.00 95.75 235 THR A N 1
ATOM 1758 C CA . THR A 1 235 ? 19.027 -0.153 -14.797 1.00 95.75 235 THR A CA 1
ATOM 1759 C C . THR A 1 235 ? 19.943 -0.907 -15.760 1.00 95.75 235 THR A C 1
ATOM 1761 O O . THR A 1 235 ? 20.687 -0.267 -16.499 1.00 95.75 235 THR A O 1
ATOM 1764 N N . ASP A 1 236 ? 19.804 -2.234 -15.861 1.00 95.62 236 ASP A N 1
ATOM 1765 C CA . ASP A 1 236 ? 20.575 -3.054 -16.811 1.00 95.62 236 ASP A CA 1
ATOM 1766 C C . ASP A 1 236 ? 20.381 -2.588 -18.269 1.00 95.62 236 ASP A C 1
ATOM 1768 O O . ASP A 1 236 ? 21.312 -2.562 -19.077 1.00 95.62 236 ASP A O 1
ATOM 1772 N N . GLY A 1 237 ? 19.145 -2.227 -18.632 1.00 95.62 237 GLY A N 1
ATOM 1773 C CA . GLY A 1 237 ? 18.817 -1.735 -19.967 1.00 95.62 237 GLY A CA 1
ATOM 1774 C C . GLY A 1 237 ? 19.475 -0.392 -20.288 1.00 95.62 237 GLY A C 1
ATOM 1775 O O . GLY A 1 237 ? 19.889 -0.174 -21.424 1.00 95.62 237 GLY A O 1
ATOM 1776 N N . ILE A 1 238 ? 19.592 0.495 -19.302 1.00 95.12 238 ILE A N 1
ATOM 1777 C CA . ILE A 1 238 ? 20.248 1.797 -19.459 1.00 95.12 238 ILE A CA 1
ATOM 1778 C C . ILE A 1 238 ? 21.760 1.640 -19.554 1.00 95.12 238 ILE A C 1
ATOM 1780 O O . ILE A 1 238 ? 22.368 2.308 -20.386 1.00 95.12 238 ILE A O 1
ATOM 1784 N N . GLU A 1 239 ? 22.358 0.733 -18.782 1.00 93.75 239 GLU A N 1
ATOM 1785 C CA . GLU A 1 239 ? 23.782 0.405 -18.910 1.00 93.75 239 GLU A CA 1
ATOM 1786 C C . GLU A 1 239 ? 24.125 -0.084 -20.332 1.00 93.75 239 GLU A C 1
ATOM 1788 O O . GLU A 1 239 ? 25.124 0.341 -20.914 1.00 93.75 239 GLU A O 1
ATOM 1793 N N . ASP A 1 240 ? 23.275 -0.916 -20.948 1.00 95.06 240 ASP A N 1
ATOM 1794 C CA . ASP A 1 240 ? 23.451 -1.348 -22.347 1.00 95.06 240 ASP A CA 1
ATOM 1795 C C . ASP A 1 240 ? 23.275 -0.191 -23.350 1.00 95.06 240 ASP A C 1
ATOM 1797 O O . ASP A 1 240 ? 23.967 -0.140 -24.369 1.00 95.06 240 ASP A O 1
ATOM 1801 N N . VAL A 1 241 ? 22.375 0.761 -23.084 1.00 93.94 241 VAL A N 1
ATOM 1802 C CA . VAL A 1 241 ? 22.214 1.963 -23.924 1.00 93.94 241 VAL A CA 1
ATOM 1803 C C . VAL A 1 241 ? 23.425 2.897 -23.809 1.00 93.94 241 VAL A C 1
ATOM 1805 O O . VAL A 1 241 ? 23.854 3.455 -24.824 1.00 93.94 241 VAL A O 1
ATOM 1808 N N . ASP A 1 242 ? 24.011 3.023 -22.621 1.00 93.81 242 ASP A N 1
ATOM 1809 C CA . ASP A 1 242 ? 25.229 3.801 -22.373 1.00 93.81 242 ASP A CA 1
ATOM 1810 C C . ASP A 1 242 ? 26.436 3.204 -23.118 1.00 93.81 242 ASP A C 1
ATOM 1812 O O . ASP A 1 242 ? 27.059 3.894 -23.930 1.00 93.81 242 ASP A O 1
ATOM 1816 N N . ASP A 1 243 ? 26.677 1.889 -22.998 1.00 93.81 243 ASP A N 1
ATOM 1817 C CA . ASP A 1 243 ? 27.747 1.198 -23.747 1.00 93.81 243 ASP A CA 1
ATOM 1818 C C . ASP A 1 243 ? 27.576 1.355 -25.267 1.00 93.81 243 ASP A C 1
ATOM 1820 O O . ASP A 1 243 ? 28.530 1.615 -26.011 1.00 93.81 243 ASP A O 1
ATOM 1824 N N . ARG A 1 244 ? 26.338 1.240 -25.763 1.00 93.62 244 ARG A N 1
ATOM 1825 C CA . ARG A 1 244 ? 26.046 1.442 -27.188 1.00 93.62 244 ARG A CA 1
ATOM 1826 C C . ARG A 1 244 ? 26.312 2.876 -27.631 1.00 93.62 244 ARG A C 1
ATOM 1828 O O . ARG A 1 244 ? 26.819 3.059 -28.739 1.00 93.62 244 ARG A O 1
ATOM 1835 N N . SER A 1 245 ? 26.009 3.866 -26.798 1.00 93.88 245 SER A N 1
ATOM 1836 C CA . SER A 1 245 ? 26.269 5.283 -27.080 1.00 93.88 245 SER A CA 1
ATOM 1837 C C . SER A 1 245 ? 27.772 5.569 -27.162 1.00 93.88 245 SER A C 1
ATOM 1839 O O . SER A 1 245 ? 28.243 6.200 -28.116 1.00 93.88 245 SER A O 1
ATOM 1841 N N . ASP A 1 246 ? 28.562 5.001 -26.252 1.00 92.62 246 ASP A N 1
ATOM 1842 C CA . ASP A 1 246 ? 30.028 5.081 -26.287 1.00 92.62 246 ASP A CA 1
ATOM 1843 C C . ASP A 1 246 ? 30.622 4.424 -27.543 1.00 92.62 246 ASP A C 1
ATOM 1845 O O . ASP A 1 246 ? 31.541 4.953 -28.192 1.00 92.62 246 ASP A O 1
ATOM 1849 N N . ARG A 1 247 ? 30.064 3.281 -27.949 1.00 94.81 247 ARG A N 1
ATOM 1850 C CA . ARG A 1 247 ? 30.457 2.597 -29.187 1.00 94.81 247 ARG A CA 1
ATOM 1851 C C . ARG A 1 247 ? 30.098 3.402 -30.432 1.00 94.81 247 ARG A C 1
ATOM 1853 O O . ARG A 1 247 ? 30.938 3.494 -31.327 1.00 94.81 247 ARG A O 1
ATOM 1860 N N . ILE A 1 248 ? 28.911 4.010 -30.490 1.00 94.81 248 ILE A N 1
ATOM 1861 C CA . ILE A 1 248 ? 28.517 4.906 -31.591 1.00 94.81 248 ILE A CA 1
ATOM 1862 C C . ILE A 1 248 ? 29.501 6.070 -31.680 1.00 94.81 248 ILE A C 1
ATOM 1864 O O . ILE A 1 248 ? 30.059 6.307 -32.747 1.00 94.81 248 ILE A O 1
ATOM 1868 N N . THR A 1 249 ? 29.799 6.726 -30.557 1.00 94.50 249 THR A N 1
ATOM 1869 C CA . THR A 1 249 ? 30.782 7.817 -30.501 1.00 94.50 249 THR A CA 1
ATOM 1870 C C . THR A 1 249 ? 32.142 7.387 -31.061 1.00 94.50 249 THR A C 1
ATOM 1872 O O . THR A 1 249 ? 32.783 8.121 -31.817 1.00 94.50 249 THR A O 1
ATOM 1875 N N . THR A 1 250 ? 32.593 6.180 -30.713 1.00 95.12 250 THR A N 1
ATOM 1876 C CA . THR A 1 250 ? 33.869 5.623 -31.184 1.00 95.12 250 THR A CA 1
ATOM 1877 C C . THR A 1 250 ? 33.870 5.365 -32.692 1.00 95.12 250 THR A C 1
ATOM 1879 O O . THR A 1 250 ? 34.816 5.754 -33.381 1.00 95.12 250 THR A O 1
ATOM 1882 N N . GLU A 1 251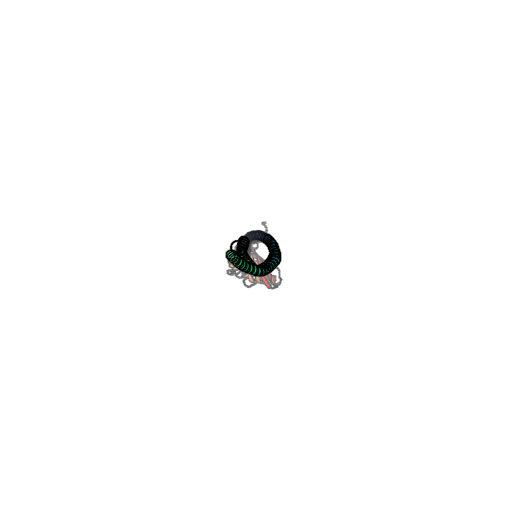 ? 32.817 4.741 -33.221 1.00 95.81 251 GLU A N 1
ATOM 1883 C CA . GLU A 1 251 ? 32.702 4.472 -34.658 1.00 95.81 251 GLU A CA 1
ATOM 1884 C C . GLU A 1 251 ? 32.517 5.762 -35.472 1.00 95.81 251 GLU A C 1
ATOM 1886 O O . GLU A 1 251 ? 33.092 5.879 -36.551 1.00 95.81 251 GLU A O 1
ATOM 1891 N N . MET A 1 252 ? 31.814 6.766 -34.941 1.00 95.56 252 MET A N 1
ATOM 1892 C CA . MET A 1 252 ? 31.645 8.069 -35.593 1.00 95.56 252 MET A CA 1
ATOM 1893 C C . MET A 1 252 ? 32.971 8.826 -35.718 1.00 95.56 252 MET A C 1
ATOM 1895 O O . MET A 1 252 ? 33.318 9.273 -36.807 1.00 95.56 252 MET A O 1
ATOM 1899 N N . ARG A 1 253 ? 33.797 8.863 -34.662 1.00 93.19 253 ARG A N 1
ATOM 1900 C CA . ARG A 1 253 ? 35.161 9.438 -34.738 1.00 93.19 253 ARG A CA 1
ATOM 1901 C C . ARG A 1 253 ? 36.050 8.720 -35.757 1.00 93.19 253 ARG A C 1
ATOM 1903 O O . ARG A 1 253 ? 36.916 9.319 -36.397 1.00 93.19 253 ARG A O 1
ATOM 1910 N N . LYS A 1 254 ? 35.861 7.409 -35.911 1.00 94.81 254 LYS A N 1
ATOM 1911 C CA . LYS A 1 254 ? 36.569 6.627 -36.927 1.00 94.81 254 LYS A CA 1
ATOM 1912 C C . LYS A 1 254 ? 36.065 6.954 -38.334 1.00 94.81 254 LYS A C 1
ATOM 1914 O O . LYS A 1 254 ? 36.887 7.041 -39.241 1.00 94.81 254 LYS A O 1
ATOM 1919 N N . ALA A 1 255 ? 34.758 7.146 -38.513 1.00 94.25 255 ALA A N 1
ATOM 1920 C CA . ALA A 1 255 ? 34.170 7.578 -39.777 1.00 94.25 255 ALA A CA 1
ATOM 1921 C C . ALA A 1 255 ? 34.674 8.970 -40.192 1.00 94.25 255 ALA A C 1
ATOM 1923 O O . ALA A 1 255 ? 35.085 9.122 -41.337 1.00 94.25 255 ALA A O 1
ATOM 1924 N N . GLU A 1 256 ? 34.768 9.920 -39.255 1.00 94.00 256 GLU A N 1
ATOM 1925 C CA . GLU A 1 256 ? 35.387 11.242 -39.470 1.00 94.00 256 GLU A CA 1
ATOM 1926 C C . GLU A 1 256 ? 36.821 11.108 -40.000 1.00 94.00 256 GLU A C 1
ATOM 1928 O O . GLU A 1 256 ? 37.159 11.614 -41.065 1.00 94.00 256 GLU A O 1
ATOM 1933 N N . THR A 1 257 ? 37.647 10.303 -39.319 1.00 93.81 257 THR A N 1
ATOM 1934 C CA . THR A 1 257 ? 39.039 10.059 -39.738 1.00 93.81 257 THR A CA 1
ATOM 1935 C C . THR A 1 257 ? 39.123 9.442 -41.142 1.00 93.81 257 THR A C 1
ATOM 1937 O O . THR A 1 257 ? 40.064 9.711 -41.892 1.00 93.81 257 THR A O 1
ATOM 1940 N N . LEU A 1 258 ? 38.174 8.571 -41.504 1.00 93.25 258 LEU A N 1
ATOM 1941 C CA . LEU A 1 258 ? 38.119 7.953 -42.830 1.00 93.25 258 LEU A CA 1
ATOM 1942 C C . LEU A 1 258 ? 37.665 8.946 -43.908 1.00 93.25 258 LEU A C 1
ATOM 1944 O O . LEU A 1 258 ? 38.243 8.927 -44.995 1.00 93.25 258 LEU A O 1
ATOM 1948 N N . ALA A 1 259 ? 36.691 9.808 -43.607 1.00 91.88 259 ALA A N 1
ATOM 1949 C CA . ALA A 1 259 ? 36.228 10.867 -44.500 1.00 91.88 259 ALA A CA 1
ATOM 1950 C C . ALA A 1 259 ? 37.355 11.870 -44.794 1.00 91.88 259 ALA A C 1
ATOM 1952 O O . ALA A 1 259 ? 37.688 12.092 -45.959 1.00 91.88 259 ALA A O 1
ATOM 1953 N N . ASP A 1 260 ? 38.052 12.348 -43.758 1.00 90.75 260 ASP A N 1
ATOM 1954 C CA . ASP A 1 260 ? 39.235 13.208 -43.899 1.00 90.75 260 ASP A CA 1
ATOM 1955 C C . ASP A 1 260 ? 40.306 12.558 -44.785 1.00 90.75 260 ASP A C 1
ATOM 1957 O O . ASP A 1 260 ? 40.889 13.181 -45.681 1.00 90.75 260 ASP A O 1
ATOM 1961 N N . ARG A 1 261 ? 40.558 11.261 -44.568 1.00 91.81 261 ARG A N 1
ATOM 1962 C CA . ARG A 1 261 ? 41.544 10.516 -45.353 1.00 91.81 261 ARG A CA 1
ATOM 1963 C C . ARG A 1 261 ? 41.120 10.361 -46.813 1.00 91.81 261 ARG A C 1
ATOM 1965 O O . ARG A 1 261 ? 41.984 10.355 -47.691 1.00 91.81 261 ARG A O 1
ATOM 1972 N N . GLN A 1 262 ? 39.826 10.224 -47.081 1.00 90.62 262 GLN A N 1
ATOM 1973 C CA . GLN A 1 262 ? 39.288 10.154 -48.435 1.00 90.62 262 GLN A CA 1
ATOM 1974 C C . GLN A 1 262 ? 39.488 11.480 -49.175 1.00 90.62 262 GLN A C 1
ATOM 1976 O O . GLN A 1 262 ? 40.005 11.457 -50.293 1.00 90.62 262 GLN A O 1
ATOM 1981 N N . VAL A 1 263 ? 39.199 12.618 -48.534 1.00 90.31 263 VAL A N 1
ATOM 1982 C CA . VAL A 1 263 ? 39.471 13.954 -49.097 1.00 90.31 263 VAL A CA 1
ATOM 1983 C C . VAL A 1 263 ? 40.955 14.117 -49.433 1.00 90.31 263 VAL A C 1
ATOM 1985 O O . VAL A 1 263 ? 41.301 14.573 -50.527 1.00 90.31 263 VAL A O 1
ATOM 1988 N N . GLU A 1 264 ? 41.852 13.692 -48.537 1.00 90.88 264 GLU A N 1
ATOM 1989 C CA . GLU A 1 264 ? 43.302 13.737 -48.769 1.00 90.88 264 GLU A CA 1
ATOM 1990 C C . GLU A 1 264 ? 43.715 12.890 -49.987 1.00 90.88 264 GLU A C 1
ATOM 1992 O O . GLU A 1 264 ? 44.470 13.355 -50.845 1.00 90.88 264 GLU A O 1
ATOM 1997 N N . ILE A 1 265 ? 43.211 11.654 -50.091 1.00 90.44 265 ILE A N 1
ATOM 1998 C CA . ILE A 1 265 ? 43.518 10.748 -51.207 1.00 90.44 265 ILE A CA 1
ATOM 1999 C C . ILE A 1 265 ? 43.021 11.331 -52.530 1.00 90.44 265 ILE A C 1
ATOM 2001 O O . ILE A 1 265 ? 43.788 11.366 -53.493 1.00 90.44 265 ILE A O 1
ATOM 2005 N N . VAL A 1 266 ? 41.777 11.812 -52.580 1.00 89.00 266 VAL A N 1
ATOM 2006 C CA . VAL A 1 266 ? 41.197 12.408 -53.791 1.00 89.00 266 VAL A CA 1
ATOM 2007 C C . VAL A 1 266 ? 41.983 13.652 -54.204 1.00 89.00 266 VAL A C 1
ATOM 2009 O O . VAL A 1 266 ? 42.361 13.780 -55.366 1.00 89.00 266 VAL A O 1
ATOM 2012 N N . THR A 1 267 ? 42.347 14.514 -53.252 1.00 87.31 267 THR A N 1
ATOM 2013 C CA . THR A 1 267 ? 43.176 15.701 -53.515 1.00 87.31 267 THR A CA 1
ATOM 2014 C C . THR A 1 267 ? 44.543 15.327 -54.098 1.00 87.31 267 THR A C 1
ATOM 2016 O O . THR A 1 267 ? 45.010 15.948 -55.059 1.00 87.31 267 THR A O 1
ATOM 2019 N N . HIS A 1 268 ? 45.196 14.295 -53.553 1.00 88.69 268 HIS A N 1
ATOM 2020 C CA . HIS A 1 268 ? 46.460 13.796 -54.093 1.00 88.69 268 HIS A CA 1
ATOM 2021 C C . HIS A 1 268 ? 46.302 13.206 -55.498 1.00 88.69 268 HIS A C 1
ATOM 2023 O O . HIS A 1 268 ? 47.144 13.477 -56.351 1.00 88.69 268 HIS A O 1
ATOM 2029 N N . LEU A 1 269 ? 45.235 12.445 -55.761 1.00 87.12 269 LEU A N 1
ATOM 2030 C CA . LEU A 1 269 ? 44.954 11.880 -57.083 1.00 87.12 269 LEU A CA 1
ATOM 2031 C C . LEU A 1 269 ? 44.740 12.972 -58.130 1.00 87.12 269 LEU A C 1
ATOM 2033 O O . LEU A 1 269 ? 45.391 12.926 -59.173 1.00 87.12 269 LEU A O 1
ATOM 2037 N N . THR A 1 270 ? 43.924 13.985 -57.827 1.00 83.62 270 THR A N 1
ATOM 2038 C CA . THR A 1 270 ? 43.725 15.150 -58.702 1.00 83.62 270 THR A CA 1
ATOM 2039 C C . THR A 1 270 ? 45.059 15.826 -59.009 1.00 83.62 270 THR A C 1
ATOM 2041 O O . THR A 1 270 ? 45.389 16.046 -60.170 1.00 83.62 270 THR A O 1
ATOM 2044 N N . SER A 1 271 ? 45.895 16.053 -57.990 1.00 84.75 271 SER A N 1
ATOM 2045 C CA . SER A 1 271 ? 47.236 16.621 -58.174 1.00 84.75 271 SER A CA 1
ATOM 2046 C C . SER A 1 271 ? 48.148 15.739 -59.036 1.00 84.75 271 SER A C 1
ATOM 2048 O O . SER A 1 271 ? 48.874 16.247 -59.892 1.00 84.75 271 SER A O 1
ATOM 2050 N N . TYR A 1 272 ? 48.135 14.415 -58.852 1.00 85.94 272 TYR A N 1
ATOM 2051 C CA . TYR A 1 272 ? 48.933 13.505 -59.677 1.00 85.94 272 TYR A CA 1
ATOM 2052 C C . TYR A 1 272 ? 48.481 13.515 -61.136 1.00 85.94 272 TYR A C 1
ATOM 2054 O O . TYR A 1 272 ? 49.334 13.621 -62.015 1.00 85.94 272 TYR A O 1
ATOM 2062 N N . ILE A 1 273 ? 47.171 13.467 -61.387 1.00 84.62 273 ILE A N 1
ATOM 2063 C CA . ILE A 1 273 ? 46.583 13.521 -62.730 1.00 84.62 273 ILE A CA 1
ATOM 2064 C C . ILE A 1 273 ? 46.903 14.861 -63.406 1.00 84.62 273 ILE A C 1
ATOM 2066 O O . ILE A 1 273 ? 47.348 14.883 -64.555 1.00 84.62 273 ILE A O 1
ATOM 2070 N N . ASP A 1 274 ? 46.756 15.975 -62.687 1.00 79.44 274 ASP A N 1
ATOM 2071 C CA . ASP A 1 274 ? 47.011 17.316 -63.217 1.00 79.44 274 ASP A CA 1
ATOM 2072 C C . ASP A 1 274 ? 48.487 17.565 -63.544 1.00 79.44 274 ASP A C 1
ATOM 2074 O O . ASP A 1 274 ? 48.785 18.377 -64.425 1.00 79.44 274 ASP A O 1
ATOM 2078 N N . ASN A 1 275 ? 49.412 16.861 -62.885 1.00 82.56 275 ASN A N 1
ATOM 2079 C CA . ASN A 1 275 ? 50.851 16.951 -63.138 1.00 82.56 275 ASN A CA 1
ATOM 2080 C C . ASN A 1 275 ? 51.348 16.036 -64.274 1.00 82.56 275 ASN A C 1
ATOM 2082 O O . ASN A 1 275 ? 52.522 16.124 -64.643 1.00 82.56 275 ASN A O 1
ATOM 2086 N N . LEU A 1 276 ? 50.502 15.176 -64.856 1.00 84.75 276 LEU A N 1
ATOM 2087 C CA . LEU A 1 276 ? 50.913 14.343 -65.988 1.00 84.75 276 LEU A CA 1
ATOM 2088 C C . LEU A 1 276 ? 51.149 15.196 -67.257 1.00 84.75 276 LEU A C 1
ATOM 2090 O O . LEU A 1 276 ? 50.367 16.108 -67.561 1.00 84.75 276 LEU A O 1
ATOM 2094 N N . PRO A 1 277 ? 52.213 14.919 -68.038 1.00 82.44 277 PRO A N 1
ATOM 2095 C CA . PRO A 1 277 ? 52.526 15.637 -69.274 1.00 82.44 277 PRO A CA 1
ATOM 2096 C C . PRO A 1 277 ? 51.694 15.104 -70.456 1.00 82.44 277 PRO A C 1
ATOM 2098 O O . PRO A 1 277 ? 52.235 14.603 -71.436 1.00 82.44 277 PRO A O 1
ATOM 2101 N N . GLY A 1 278 ? 50.368 15.166 -70.344 1.00 86.31 278 GLY A N 1
ATOM 2102 C CA . GLY A 1 278 ? 49.433 14.688 -71.361 1.00 86.31 278 GLY A CA 1
ATOM 2103 C C . GLY A 1 278 ? 47.985 14.714 -70.875 1.00 86.31 278 GLY A C 1
ATOM 2104 O O . GLY A 1 278 ? 47.700 15.127 -69.752 1.00 86.31 278 GLY A O 1
ATOM 2105 N N . MET A 1 279 ? 47.073 14.279 -71.732 1.00 89.50 279 MET A N 1
ATOM 2106 C CA . MET A 1 279 ? 45.644 14.166 -71.482 1.00 89.50 279 MET A CA 1
ATOM 2107 C C . MET A 1 279 ? 45.309 12.746 -71.022 1.00 89.50 279 MET A C 1
ATOM 2109 O O . MET A 1 279 ? 45.423 11.803 -71.799 1.00 89.50 279 MET A O 1
ATOM 2113 N N . ALA A 1 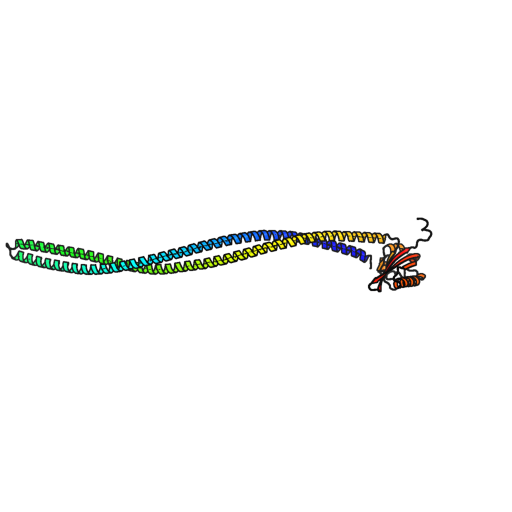280 ? 44.861 12.595 -69.777 1.00 90.19 280 ALA A N 1
ATOM 2114 C CA . ALA A 1 280 ? 44.111 11.408 -69.375 1.00 90.19 280 ALA A CA 1
ATOM 2115 C C . ALA A 1 280 ? 42.645 11.636 -69.749 1.00 90.19 280 ALA A C 1
ATOM 2117 O O . ALA A 1 280 ? 42.132 12.738 -69.540 1.00 90.19 280 ALA A O 1
ATOM 2118 N N . TYR A 1 281 ? 41.993 10.638 -70.327 1.00 89.38 281 TYR A N 1
ATOM 2119 C CA . TYR A 1 281 ? 40.637 10.782 -70.838 1.00 89.38 281 TYR A CA 1
ATOM 2120 C C . TYR A 1 281 ? 39.819 9.513 -70.638 1.00 89.38 281 TYR A C 1
ATOM 2122 O O . TYR A 1 281 ? 40.355 8.416 -70.470 1.00 89.38 281 TYR A O 1
ATOM 2130 N N . ARG A 1 282 ? 38.504 9.693 -70.717 1.00 91.62 282 ARG A N 1
ATOM 2131 C CA . ARG A 1 282 ? 37.516 8.626 -70.800 1.00 91.62 282 ARG A CA 1
ATOM 2132 C C . ARG A 1 282 ? 36.466 9.032 -71.822 1.00 91.62 282 ARG A C 1
ATOM 2134 O O . ARG A 1 282 ? 35.936 10.136 -71.732 1.00 91.62 282 ARG A O 1
ATOM 2141 N N . VAL A 1 283 ? 36.182 8.177 -72.792 1.00 91.81 283 VAL A N 1
ATOM 2142 C CA . VAL A 1 283 ? 35.248 8.439 -73.896 1.00 91.81 283 VAL A CA 1
ATOM 2143 C C . VAL A 1 283 ? 34.246 7.303 -74.031 1.00 91.81 283 VAL A C 1
ATOM 2145 O O . VAL A 1 283 ? 34.520 6.165 -73.644 1.00 91.81 283 VAL A O 1
ATOM 2148 N N . GLU A 1 284 ? 33.071 7.611 -74.561 1.00 92.62 284 GLU A N 1
ATOM 2149 C CA . GLU A 1 284 ? 32.137 6.594 -75.032 1.00 92.62 284 GLU A CA 1
ATOM 2150 C C . GLU A 1 284 ? 32.672 5.970 -76.326 1.00 92.62 284 GLU A C 1
ATOM 2152 O O . GLU A 1 284 ? 33.336 6.631 -77.130 1.00 92.62 284 GLU A O 1
ATOM 2157 N N . ASN A 1 285 ? 32.384 4.685 -76.533 1.00 91.88 285 ASN A N 1
ATOM 2158 C CA . ASN A 1 285 ? 32.709 4.011 -77.787 1.00 91.88 285 ASN A CA 1
ATOM 2159 C C . ASN A 1 285 ? 31.637 4.308 -78.851 1.00 91.88 285 ASN A C 1
ATOM 2161 O O . ASN A 1 285 ? 30.883 3.415 -79.237 1.00 91.88 285 ASN A O 1
ATOM 2165 N N . ASP A 1 286 ? 31.544 5.568 -79.272 1.00 91.50 286 ASP A N 1
ATOM 2166 C CA . ASP A 1 286 ? 30.585 6.052 -80.271 1.00 91.50 286 ASP A CA 1
ATOM 2167 C C . ASP A 1 286 ? 31.251 7.054 -81.238 1.00 91.50 286 ASP A C 1
ATOM 2169 O O . ASP A 1 286 ? 32.375 7.515 -81.008 1.00 91.50 286 ASP A O 1
ATOM 2173 N N . GLU A 1 287 ? 30.571 7.373 -82.340 1.00 86.88 287 GLU A N 1
ATOM 2174 C CA . GLU A 1 287 ? 31.047 8.297 -83.373 1.00 86.88 287 GLU A CA 1
ATOM 2175 C C . GLU A 1 287 ? 31.429 9.662 -82.768 1.00 86.88 287 GLU A C 1
ATOM 2177 O O . GLU A 1 287 ? 30.726 10.221 -81.926 1.00 86.88 287 GLU A O 1
ATOM 2182 N N . GLY A 1 288 ? 32.587 10.194 -83.175 1.00 86.25 288 GLY A N 1
ATOM 2183 C CA . GLY A 1 288 ? 33.129 11.454 -82.652 1.00 86.25 288 GLY A CA 1
ATOM 2184 C C . GLY A 1 288 ? 33.850 11.346 -81.299 1.00 86.25 288 GLY A C 1
ATOM 2185 O O . GLY A 1 288 ? 34.457 12.332 -80.870 1.00 86.25 288 GLY A O 1
ATOM 2186 N N . TRP A 1 289 ? 33.853 10.163 -80.671 1.00 91.81 289 TRP A N 1
ATOM 2187 C CA . TRP A 1 289 ? 34.427 9.884 -79.347 1.00 91.81 289 TRP A CA 1
ATOM 2188 C C . TRP A 1 289 ? 33.891 10.820 -78.251 1.00 91.81 289 TRP A C 1
ATOM 2190 O O . TRP A 1 289 ? 34.648 11.649 -77.729 1.00 91.81 289 TRP A O 1
ATOM 2200 N N . PRO A 1 290 ? 32.595 10.727 -77.888 1.00 92.31 290 PRO A N 1
ATOM 2201 C CA . PRO A 1 290 ? 32.008 11.583 -76.863 1.00 92.31 290 PRO A CA 1
ATOM 2202 C C . PRO A 1 290 ? 32.810 11.515 -75.562 1.00 92.31 290 PRO A C 1
ATOM 2204 O O . PRO A 1 290 ? 32.965 10.454 -74.956 1.00 92.31 290 PRO A O 1
ATOM 2207 N N . VAL A 1 291 ? 33.358 12.654 -75.142 1.00 90.31 291 VAL A N 1
ATOM 2208 C CA . VAL A 1 291 ? 34.269 12.710 -74.000 1.00 90.31 291 VAL A CA 1
ATOM 2209 C C . VAL A 1 291 ? 33.472 12.739 -72.703 1.00 90.31 291 VAL A C 1
ATOM 2211 O O . VAL A 1 291 ? 32.746 13.688 -72.412 1.00 90.31 291 VAL A O 1
ATOM 2214 N N . MET A 1 292 ? 33.649 11.707 -71.887 1.00 87.00 292 MET A N 1
ATOM 2215 C CA . MET A 1 292 ? 33.119 11.650 -70.527 1.00 87.00 292 MET A CA 1
ATOM 2216 C C . MET A 1 292 ? 34.066 12.379 -69.571 1.00 87.00 292 MET A C 1
ATOM 2218 O O . MET A 1 292 ? 33.642 13.278 -68.840 1.00 87.00 292 MET A O 1
ATOM 2222 N N . PHE A 1 293 ? 35.364 12.089 -69.683 1.00 87.25 293 PHE A N 1
ATOM 2223 C CA . PHE A 1 293 ? 36.433 12.677 -68.885 1.00 87.25 293 PHE A CA 1
ATOM 2224 C C . PHE A 1 293 ? 37.557 13.244 -69.739 1.00 87.25 293 PHE A C 1
ATOM 2226 O O . PHE A 1 293 ? 38.000 12.618 -70.701 1.00 87.25 293 PHE A O 1
ATOM 2233 N N . ALA A 1 294 ? 38.106 14.367 -69.290 1.00 86.62 294 ALA A N 1
ATOM 2234 C CA . ALA A 1 294 ? 39.351 14.924 -69.783 1.00 86.62 294 ALA A CA 1
ATOM 2235 C C . ALA A 1 294 ? 40.112 15.581 -68.619 1.00 86.62 294 ALA A C 1
ATOM 2237 O O . ALA A 1 294 ? 39.564 16.442 -67.925 1.00 86.62 294 ALA A O 1
ATOM 2238 N N . SER A 1 295 ? 41.374 15.201 -68.402 1.00 87.44 295 SER A N 1
ATOM 2239 C CA . SER A 1 295 ? 42.225 15.809 -67.371 1.00 87.44 295 SER A CA 1
ATOM 2240 C C . SER A 1 295 ? 42.607 17.250 -67.723 1.00 87.44 295 SER A C 1
ATOM 2242 O O . SER A 1 295 ? 42.544 17.655 -68.887 1.00 87.44 295 SER A O 1
ATOM 2244 N N . ALA A 1 296 ? 43.088 18.038 -66.752 1.00 84.25 296 ALA A N 1
ATOM 2245 C CA . ALA A 1 296 ? 43.555 19.407 -67.014 1.00 84.25 296 ALA A CA 1
ATOM 2246 C C . ALA A 1 296 ? 44.733 19.470 -68.012 1.00 84.25 296 ALA A C 1
ATOM 2248 O O . ALA A 1 296 ? 44.995 20.509 -68.620 1.00 84.25 296 ALA A O 1
ATOM 2249 N N . GLY A 1 297 ? 45.436 18.352 -68.225 1.00 85.31 297 GLY A N 1
ATOM 2250 C CA . GLY A 1 297 ? 46.473 18.234 -69.250 1.00 85.31 297 GLY A CA 1
ATOM 2251 C C . GLY A 1 297 ? 45.958 18.363 -70.688 1.00 85.31 297 GLY A C 1
ATOM 2252 O O . GLY A 1 297 ? 46.750 18.672 -71.578 1.00 85.31 297 GLY A O 1
ATOM 2253 N N . THR A 1 298 ? 44.646 18.234 -70.907 1.00 88.81 298 THR A N 1
ATOM 2254 C CA . THR A 1 298 ? 43.976 18.442 -72.204 1.00 88.81 298 THR A CA 1
ATOM 2255 C C . THR A 1 298 ? 44.270 19.812 -72.797 1.00 88.81 298 THR A C 1
ATOM 2257 O O . THR A 1 298 ? 44.651 19.900 -73.961 1.00 88.81 298 THR A O 1
ATOM 2260 N N . GLU A 1 299 ? 44.176 20.879 -71.999 1.00 89.06 299 GLU A N 1
ATOM 2261 C CA . GLU A 1 299 ? 44.415 22.245 -72.481 1.00 89.06 299 GLU A CA 1
ATOM 2262 C C . GLU A 1 299 ? 45.882 22.459 -72.850 1.00 89.06 299 GLU A C 1
ATOM 2264 O O . GLU A 1 299 ? 46.193 23.127 -73.834 1.00 89.06 299 GLU A O 1
ATOM 2269 N N . ARG A 1 300 ? 46.798 21.830 -72.107 1.00 87.81 300 ARG A N 1
ATOM 2270 C CA . ARG A 1 300 ? 48.231 21.898 -72.412 1.00 87.81 300 ARG A CA 1
ATOM 2271 C C . ARG A 1 300 ? 48.585 21.155 -73.698 1.00 87.81 300 ARG A C 1
ATOM 2273 O O . ARG A 1 300 ? 49.447 21.635 -74.425 1.00 87.81 300 ARG A O 1
ATOM 2280 N N . LEU A 1 301 ? 47.947 20.012 -73.954 1.00 89.06 301 LEU A N 1
ATOM 2281 C CA . LEU A 1 301 ? 48.224 19.167 -75.117 1.00 89.06 301 LEU A CA 1
ATOM 2282 C C . LEU A 1 301 ? 47.522 19.667 -76.388 1.00 89.06 301 LEU A C 1
ATOM 2284 O O . LEU A 1 301 ? 48.138 19.766 -77.442 1.00 89.06 301 LEU A O 1
ATOM 2288 N N . THR A 1 302 ? 46.231 19.980 -76.289 1.00 91.50 302 THR A N 1
ATOM 2289 C CA . THR A 1 302 ? 45.359 20.258 -77.444 1.00 91.50 302 THR A CA 1
ATOM 2290 C C . THR A 1 302 ? 45.063 21.749 -77.623 1.00 91.50 302 THR A C 1
ATOM 2292 O O . THR A 1 302 ? 44.715 22.185 -78.717 1.00 91.50 302 THR A O 1
ATOM 2295 N N . GLY A 1 303 ? 45.198 22.559 -76.569 1.00 89.12 303 GLY A N 1
ATOM 2296 C CA . GLY A 1 303 ? 44.771 23.961 -76.552 1.00 89.12 303 GLY A CA 1
ATOM 2297 C C . GLY A 1 303 ? 43.274 24.179 -76.291 1.00 89.12 303 GLY A C 1
ATOM 2298 O O . GLY A 1 303 ? 42.859 25.334 -76.213 1.00 89.12 303 GLY A O 1
ATOM 2299 N N . TYR A 1 304 ? 42.484 23.111 -76.146 1.00 92.00 304 TYR A N 1
ATOM 2300 C CA . TYR A 1 304 ? 41.071 23.153 -75.761 1.00 92.00 304 TYR A CA 1
ATOM 2301 C C . TYR A 1 304 ? 40.897 22.774 -74.288 1.00 92.00 304 TYR A C 1
ATOM 2303 O O . TYR A 1 304 ? 41.614 21.916 -73.772 1.00 92.00 304 TYR A O 1
ATOM 2311 N N . THR A 1 305 ? 39.942 23.389 -73.593 1.00 90.56 305 THR A N 1
ATOM 2312 C CA . THR A 1 305 ? 39.685 23.050 -72.187 1.00 90.56 305 THR A CA 1
ATOM 2313 C C . THR A 1 305 ? 38.975 21.702 -72.075 1.00 90.56 305 THR A C 1
ATOM 2315 O O . THR A 1 305 ? 38.205 21.314 -72.954 1.00 90.56 305 THR A O 1
ATOM 2318 N N . SER A 1 306 ? 39.182 20.992 -70.962 1.00 87.56 306 SER A N 1
ATOM 2319 C CA . SER A 1 306 ? 38.466 19.741 -70.674 1.00 87.56 306 SER A CA 1
ATOM 2320 C C . SER A 1 306 ? 36.943 19.916 -70.733 1.00 87.56 306 SER A C 1
ATOM 2322 O O . SER A 1 306 ? 36.242 19.044 -71.237 1.00 87.56 306 SER A O 1
ATOM 2324 N N . GLU A 1 307 ? 36.426 21.066 -70.291 1.00 86.88 307 GLU A N 1
ATOM 2325 C CA . GLU A 1 307 ? 35.001 21.407 -70.353 1.00 86.88 307 GLU A CA 1
ATOM 2326 C C . GLU A 1 307 ? 34.466 21.463 -71.791 1.00 86.88 307 GLU A C 1
ATOM 2328 O O . GLU A 1 307 ? 33.378 20.954 -72.048 1.00 86.88 307 GLU A O 1
ATOM 2333 N N . GLN A 1 308 ? 35.230 22.022 -72.739 1.00 90.38 308 GLN A N 1
ATOM 2334 C CA . GLN A 1 308 ? 34.814 22.109 -74.144 1.00 90.38 308 GLN A CA 1
ATOM 2335 C C . GLN A 1 308 ? 34.642 20.729 -74.785 1.00 90.38 308 GLN A C 1
ATOM 2337 O O . GLN A 1 308 ? 33.699 20.528 -75.552 1.00 90.38 308 GLN A O 1
ATOM 2342 N N . LEU A 1 309 ? 35.524 19.785 -74.446 1.00 88.44 309 LEU A N 1
ATOM 2343 C CA . LEU A 1 309 ? 35.443 18.406 -74.921 1.00 88.44 309 LEU A CA 1
ATOM 2344 C C . LEU A 1 309 ? 34.287 17.660 -74.245 1.00 88.44 309 LEU A C 1
ATOM 2346 O O . LEU A 1 309 ? 33.460 17.047 -74.912 1.00 88.44 309 LEU A O 1
ATOM 2350 N N . VAL A 1 310 ? 34.186 17.761 -72.918 1.00 87.31 310 VAL A N 1
ATOM 2351 C CA . VAL A 1 310 ? 33.171 17.047 -72.126 1.00 87.31 310 VAL A CA 1
ATOM 2352 C C . VAL A 1 310 ? 31.750 17.561 -72.383 1.00 87.31 310 VAL A C 1
ATOM 2354 O O . VAL A 1 310 ? 30.777 16.827 -72.203 1.00 87.31 310 VAL A O 1
ATOM 2357 N N . SER A 1 311 ? 31.590 18.823 -72.786 1.00 87.25 311 SER A N 1
ATOM 2358 C CA . SER A 1 311 ? 30.290 19.362 -73.193 1.00 87.25 311 SER A CA 1
ATOM 2359 C C . SER A 1 311 ? 29.913 18.994 -74.633 1.00 87.25 311 SER A C 1
ATOM 2361 O O . SER A 1 311 ? 28.822 19.359 -75.066 1.00 87.25 311 SER A O 1
ATOM 2363 N N . GLY A 1 312 ? 30.830 18.398 -75.405 1.00 86.19 312 GLY A N 1
ATOM 2364 C CA . GLY A 1 312 ? 30.679 18.188 -76.847 1.00 86.19 312 GLY A CA 1
ATOM 2365 C C . GLY A 1 312 ? 30.725 19.478 -77.676 1.00 86.19 312 GLY A C 1
ATOM 2366 O O . GLY A 1 312 ? 30.250 19.491 -78.805 1.00 86.19 312 GLY A O 1
ATOM 2367 N N . SER A 1 313 ? 31.259 20.581 -77.128 1.00 90.25 313 SER A N 1
ATOM 2368 C CA . SER A 1 313 ? 31.462 21.823 -77.901 1.00 90.25 313 SER A CA 1
ATOM 2369 C C . SER A 1 313 ? 32.630 21.700 -78.883 1.00 90.25 313 SER A C 1
ATOM 2371 O O . SER A 1 313 ? 32.715 22.484 -79.826 1.00 90.25 313 SER A O 1
ATOM 2373 N N . VAL A 1 314 ? 33.541 20.764 -78.611 1.00 91.12 314 VAL A N 1
ATOM 2374 C CA . VAL A 1 314 ? 34.674 20.363 -79.446 1.00 91.12 314 VAL A CA 1
ATOM 2375 C C . VAL A 1 314 ? 34.673 18.838 -79.484 1.00 91.12 314 VAL A C 1
ATOM 2377 O O . VAL A 1 314 ? 34.699 18.201 -78.429 1.00 91.12 314 VAL A O 1
ATOM 2380 N N . SER A 1 315 ? 34.624 18.255 -80.676 1.00 92.50 315 SER A N 1
ATOM 2381 C CA . SER A 1 315 ? 34.629 16.809 -80.869 1.00 92.50 315 SER A CA 1
ATOM 2382 C C . SER A 1 315 ? 36.057 16.280 -80.874 1.00 92.50 315 SER A C 1
ATOM 2384 O O . SER A 1 315 ? 36.889 16.733 -81.660 1.00 92.50 315 SER A O 1
ATOM 2386 N N . LEU A 1 316 ? 36.347 15.263 -80.060 1.00 91.56 316 LEU A N 1
ATOM 2387 C CA . LEU A 1 316 ? 37.665 14.628 -80.081 1.00 91.56 316 LEU A CA 1
ATOM 2388 C C . LEU A 1 316 ? 37.942 14.008 -81.462 1.00 91.56 316 LEU A C 1
ATOM 2390 O O . LEU A 1 316 ? 39.019 14.208 -82.013 1.00 91.56 316 LEU A O 1
ATOM 2394 N N . GLY A 1 317 ? 36.951 13.331 -82.050 1.00 90.44 317 GLY A N 1
ATOM 2395 C CA . GLY A 1 317 ? 37.077 12.707 -83.370 1.00 90.44 317 GLY A CA 1
ATOM 2396 C C . GLY A 1 317 ? 37.153 13.661 -84.562 1.00 90.44 317 GLY A C 1
ATOM 2397 O O . GLY A 1 317 ? 37.924 13.391 -85.475 1.00 90.44 317 GLY A O 1
ATOM 2398 N N . GLU A 1 318 ? 36.375 14.748 -84.565 1.00 90.19 318 GLU A N 1
ATOM 2399 C CA . GLU A 1 318 ? 36.233 15.623 -85.743 1.00 90.19 318 GLU A CA 1
ATOM 2400 C C . GLU A 1 318 ? 37.098 16.889 -85.669 1.00 90.19 318 GLU A C 1
ATOM 2402 O O . GLU A 1 318 ? 37.577 17.360 -86.696 1.00 90.19 318 GLU A O 1
ATOM 2407 N N . ASP A 1 319 ? 37.300 17.457 -84.474 1.00 92.12 319 ASP A N 1
ATOM 2408 C CA . ASP A 1 319 ? 38.011 18.732 -84.313 1.00 92.12 319 ASP A CA 1
ATOM 2409 C C . ASP A 1 319 ? 39.474 18.553 -83.868 1.00 92.12 319 ASP A C 1
ATOM 2411 O O . ASP A 1 319 ? 40.299 19.437 -84.111 1.00 92.12 319 ASP A O 1
ATOM 2415 N N . ILE A 1 320 ? 39.806 17.444 -83.189 1.00 94.38 320 ILE A N 1
ATOM 2416 C CA . ILE A 1 320 ? 41.131 17.224 -82.580 1.00 94.38 320 ILE A CA 1
ATOM 2417 C C . ILE A 1 320 ? 41.943 16.169 -83.333 1.00 94.38 320 ILE A C 1
ATOM 2419 O O . ILE A 1 320 ? 43.098 16.435 -83.665 1.00 94.38 320 ILE A O 1
ATOM 2423 N N . ILE A 1 321 ? 41.405 14.975 -83.599 1.00 94.50 321 ILE A N 1
ATOM 2424 C CA . ILE A 1 321 ? 42.118 13.962 -84.394 1.00 94.50 321 ILE A CA 1
ATOM 2425 C C . ILE A 1 321 ? 42.284 14.489 -85.827 1.00 94.50 321 ILE A C 1
ATOM 2427 O O . ILE A 1 321 ? 41.349 15.008 -86.422 1.00 94.50 321 ILE A O 1
ATOM 2431 N N . HIS A 1 322 ? 43.491 14.396 -86.389 1.00 94.56 322 HIS A N 1
ATOM 2432 C CA . HIS A 1 322 ? 43.744 14.873 -87.748 1.00 94.56 322 HIS A CA 1
ATOM 2433 C C . HIS A 1 322 ? 42.954 14.039 -88.773 1.00 94.56 322 HIS A C 1
ATOM 2435 O O . HIS A 1 322 ? 43.054 12.815 -88.752 1.00 94.56 322 HIS A O 1
ATOM 2441 N N . ASP A 1 323 ? 42.266 14.690 -89.719 1.00 90.44 323 ASP A N 1
ATOM 2442 C CA . ASP A 1 323 ? 41.383 14.054 -90.718 1.00 90.44 323 ASP A CA 1
ATOM 2443 C C . ASP A 1 323 ? 41.988 12.805 -91.390 1.00 90.44 323 ASP A C 1
ATOM 2445 O O . ASP A 1 323 ? 41.345 11.763 -91.475 1.00 90.44 323 ASP A O 1
ATOM 2449 N N . ASP A 1 324 ? 43.248 12.889 -91.840 1.00 92.81 324 ASP A N 1
ATOM 2450 C CA . ASP A 1 324 ? 43.958 11.765 -92.484 1.00 92.81 324 ASP A CA 1
ATOM 2451 C C . ASP A 1 324 ? 44.165 10.531 -91.580 1.00 92.81 324 ASP A C 1
ATOM 2453 O O . ASP A 1 324 ? 44.420 9.439 -92.091 1.00 92.81 324 ASP A O 1
ATOM 2457 N N . ASP A 1 325 ? 44.133 10.707 -90.257 1.00 93.94 325 ASP A N 1
ATOM 2458 C CA . ASP A 1 325 ? 44.439 9.666 -89.276 1.00 93.94 325 ASP A CA 1
ATOM 2459 C C . ASP A 1 325 ? 43.163 9.119 -88.588 1.00 93.94 325 ASP A C 1
ATOM 2461 O O . ASP A 1 325 ? 43.230 8.065 -87.957 1.00 93.94 325 ASP A O 1
ATOM 2465 N N . ALA A 1 326 ? 42.000 9.771 -88.740 1.00 90.44 326 ALA A N 1
ATOM 2466 C CA . ALA A 1 326 ? 40.757 9.444 -88.027 1.00 90.44 326 ALA A CA 1
ATOM 2467 C C . ALA A 1 326 ? 40.258 8.002 -88.254 1.00 90.44 326 ALA A C 1
ATOM 2469 O O . ALA A 1 326 ? 40.050 7.269 -87.284 1.00 90.44 326 ALA A O 1
ATOM 2470 N N . ASP A 1 327 ? 40.145 7.560 -89.515 1.00 92.00 327 ASP A N 1
ATOM 2471 C CA . ASP A 1 327 ? 39.727 6.186 -89.857 1.00 92.00 327 ASP A CA 1
ATOM 2472 C C . ASP A 1 327 ? 40.708 5.143 -89.290 1.00 92.00 327 ASP A C 1
ATOM 2474 O O . ASP A 1 327 ? 40.312 4.101 -88.768 1.00 92.00 327 ASP A O 1
ATOM 2478 N N . ALA A 1 328 ? 42.012 5.440 -89.351 1.00 91.75 328 ALA A N 1
ATOM 2479 C CA . ALA A 1 328 ? 43.055 4.541 -88.868 1.00 91.75 328 ALA A CA 1
ATOM 2480 C C . ALA A 1 328 ? 43.046 4.415 -87.336 1.00 91.75 328 ALA A C 1
ATOM 2482 O O . ALA A 1 328 ? 43.275 3.322 -86.815 1.00 91.75 328 ALA A O 1
ATOM 2483 N N . VAL A 1 329 ? 42.776 5.512 -86.619 1.00 93.25 329 VAL A N 1
ATOM 2484 C CA . VAL A 1 329 ? 42.602 5.508 -85.159 1.00 93.25 329 VAL A CA 1
ATOM 2485 C C . VAL A 1 329 ? 41.369 4.694 -84.778 1.00 93.25 329 VAL A C 1
ATOM 2487 O O . VAL A 1 329 ? 41.480 3.807 -83.930 1.00 93.25 329 VAL A O 1
ATOM 2490 N N . TRP A 1 330 ? 40.230 4.925 -85.439 1.00 93.88 330 TRP A N 1
ATOM 2491 C CA . TRP A 1 330 ? 39.001 4.165 -85.202 1.00 93.88 330 TRP A CA 1
ATOM 2492 C C . TRP A 1 330 ? 39.219 2.663 -85.376 1.00 93.88 330 TRP A C 1
ATOM 2494 O O . TRP A 1 330 ? 39.011 1.899 -84.432 1.00 93.88 330 TRP A O 1
ATOM 2504 N N . ASP A 1 331 ? 39.730 2.235 -86.531 1.00 93.75 331 ASP A N 1
ATOM 2505 C CA . ASP A 1 331 ? 39.968 0.819 -86.817 1.00 93.75 331 ASP A CA 1
ATOM 2506 C C . ASP A 1 331 ? 40.946 0.180 -85.818 1.00 93.75 331 ASP A C 1
ATOM 2508 O O . ASP A 1 331 ? 40.744 -0.958 -85.376 1.00 93.75 331 ASP A O 1
ATOM 2512 N N . ALA A 1 332 ? 42.006 0.899 -85.430 1.00 92.06 332 ALA A N 1
ATOM 2513 C CA . ALA A 1 332 ? 43.004 0.401 -84.487 1.00 92.06 332 ALA A CA 1
ATOM 2514 C C . ALA A 1 332 ? 42.444 0.235 -83.065 1.00 92.06 332 ALA A C 1
ATOM 2516 O O . ALA A 1 332 ? 42.750 -0.763 -82.396 1.00 92.06 332 ALA A O 1
ATOM 2517 N N . VAL A 1 333 ? 41.615 1.177 -82.610 1.00 93.31 333 VAL A N 1
ATOM 2518 C CA . VAL A 1 333 ? 40.932 1.100 -81.315 1.00 93.31 333 VAL A CA 1
ATOM 2519 C C . VAL A 1 333 ? 39.892 -0.021 -81.335 1.00 93.31 333 VAL A C 1
ATOM 2521 O O . VAL A 1 333 ? 39.980 -0.906 -80.486 1.00 93.31 333 VAL A O 1
ATOM 2524 N N . GLN A 1 334 ? 39.004 -0.087 -82.338 1.00 94.12 334 GLN A N 1
ATOM 2525 C CA . GLN A 1 334 ? 37.995 -1.156 -82.446 1.00 94.12 334 GLN A CA 1
ATOM 2526 C C . GLN A 1 334 ? 38.632 -2.550 -82.483 1.00 94.12 334 GLN A C 1
ATOM 2528 O O . GLN A 1 334 ? 38.228 -3.433 -81.730 1.00 94.12 334 GLN A O 1
ATOM 2533 N N . THR A 1 335 ? 39.702 -2.730 -83.269 1.00 92.88 335 THR A N 1
ATOM 2534 C CA . THR A 1 335 ? 40.448 -4.000 -83.307 1.00 92.88 335 THR A CA 1
ATOM 2535 C C . THR A 1 335 ? 40.965 -4.382 -81.918 1.00 92.88 335 THR A C 1
ATOM 2537 O O . THR A 1 335 ? 40.919 -5.544 -81.523 1.00 92.88 335 THR A O 1
ATOM 2540 N N . SER A 1 336 ? 41.463 -3.408 -81.156 1.00 92.88 336 SER A N 1
ATOM 2541 C CA . SER A 1 336 ? 42.001 -3.652 -79.815 1.00 92.88 336 SER A CA 1
ATOM 2542 C C . SER A 1 336 ? 40.898 -3.956 -78.791 1.00 92.88 336 SER A C 1
ATOM 2544 O O . SER A 1 336 ? 41.104 -4.805 -77.922 1.00 92.88 336 SER A O 1
ATOM 2546 N N . LEU A 1 337 ? 39.719 -3.338 -78.924 1.00 91.56 337 LEU A N 1
ATOM 2547 C CA . LEU A 1 337 ? 38.534 -3.623 -78.107 1.00 91.56 337 LEU A CA 1
ATOM 2548 C C . LEU A 1 337 ? 37.974 -5.027 -78.377 1.00 91.56 337 LEU A C 1
ATOM 2550 O O . LEU A 1 337 ? 37.735 -5.774 -77.424 1.00 91.56 337 LEU A O 1
ATOM 2554 N N . ASP A 1 338 ? 37.849 -5.416 -79.649 1.00 90.94 338 ASP A N 1
ATOM 2555 C CA . ASP A 1 338 ? 37.431 -6.761 -80.072 1.00 90.94 338 ASP A CA 1
ATOM 2556 C C . ASP A 1 338 ? 38.386 -7.840 -79.539 1.00 90.94 338 ASP A C 1
ATOM 2558 O O . ASP A 1 338 ? 37.966 -8.894 -79.049 1.00 90.94 338 ASP A O 1
ATOM 2562 N N . GLU A 1 339 ? 39.691 -7.561 -79.593 1.00 91.12 339 GLU A N 1
ATOM 2563 C CA . GLU A 1 339 ? 40.748 -8.438 -79.082 1.00 91.12 339 GLU A CA 1
ATOM 2564 C C . GLU A 1 339 ? 40.932 -8.351 -77.555 1.00 91.12 339 GLU A C 1
ATOM 2566 O O . GLU A 1 339 ? 41.698 -9.135 -76.989 1.00 91.12 339 GLU A O 1
ATOM 2571 N N . ARG A 1 340 ? 40.222 -7.436 -76.879 1.00 88.56 340 ARG A N 1
ATOM 2572 C CA . ARG A 1 340 ? 40.306 -7.163 -75.433 1.00 88.56 340 ARG A CA 1
ATOM 2573 C C . ARG A 1 340 ? 41.735 -6.933 -74.942 1.00 88.56 340 ARG A C 1
ATOM 2575 O O . ARG A 1 340 ? 42.154 -7.483 -73.919 1.00 88.56 340 ARG A O 1
ATOM 2582 N N . ARG A 1 341 ? 42.489 -6.124 -75.680 1.00 91.56 341 ARG A N 1
ATOM 2583 C CA . ARG A 1 341 ? 43.846 -5.708 -75.317 1.00 91.56 341 ARG A CA 1
ATOM 2584 C C . ARG A 1 341 ? 43.959 -4.193 -75.266 1.00 91.56 341 ARG A C 1
ATOM 2586 O O . ARG A 1 341 ? 43.176 -3.477 -75.883 1.00 91.56 341 ARG A O 1
ATOM 2593 N N . GLU A 1 342 ? 44.986 -3.727 -74.572 1.00 91.81 342 GLU A N 1
ATOM 2594 C CA . GLU A 1 342 ? 45.397 -2.329 -74.633 1.00 91.81 342 GLU A CA 1
ATOM 2595 C C . GLU A 1 342 ? 45.782 -1.957 -76.075 1.00 91.81 342 GLU A C 1
ATOM 2597 O O . GLU A 1 342 ? 46.377 -2.756 -76.819 1.00 91.81 342 GLU A O 1
ATOM 2602 N N . PHE A 1 343 ? 45.443 -0.734 -76.467 1.00 93.12 343 PHE A N 1
ATOM 2603 C CA . PHE A 1 343 ? 45.961 -0.114 -77.676 1.00 93.12 343 PHE A CA 1
ATOM 2604 C C . PHE A 1 343 ? 47.101 0.840 -77.325 1.00 93.12 343 PHE A C 1
ATOM 2606 O O . PHE A 1 343 ? 47.103 1.489 -76.283 1.00 93.12 343 PHE A O 1
ATOM 2613 N N . ASP A 1 344 ? 48.093 0.890 -78.209 1.00 94.12 344 ASP A N 1
ATOM 2614 C CA . ASP A 1 344 ? 49.242 1.791 -78.148 1.00 94.12 344 ASP A CA 1
ATOM 2615 C C . ASP A 1 344 ? 49.459 2.296 -79.574 1.00 94.12 344 ASP A C 1
ATOM 2617 O O . ASP A 1 344 ? 50.014 1.586 -80.418 1.00 94.12 344 ASP A O 1
ATOM 2621 N N . ILE A 1 345 ? 48.894 3.464 -79.864 1.00 93.56 345 ILE A N 1
ATOM 2622 C CA . ILE A 1 345 ? 48.782 4.016 -81.215 1.00 93.56 345 ILE A CA 1
ATOM 2623 C C . ILE A 1 345 ? 49.455 5.381 -81.286 1.00 93.56 345 ILE A C 1
ATOM 2625 O O . ILE A 1 345 ? 49.526 6.121 -80.307 1.00 93.56 345 ILE A O 1
ATOM 2629 N N . GLU A 1 346 ? 49.969 5.710 -82.465 1.00 93.62 346 GLU A N 1
ATOM 2630 C CA . GLU A 1 346 ? 50.586 7.000 -82.744 1.00 93.62 346 GLU A CA 1
ATOM 2631 C C . GLU A 1 346 ? 49.910 7.618 -83.958 1.00 93.62 346 GLU A C 1
ATOM 2633 O O . GLU A 1 346 ? 49.777 6.971 -84.997 1.00 93.62 346 GLU A O 1
ATOM 2638 N N . TYR A 1 347 ? 49.499 8.870 -83.821 1.00 94.56 347 TYR A N 1
ATOM 2639 C CA . TYR A 1 347 ? 48.801 9.615 -84.861 1.00 94.56 347 TYR A CA 1
ATOM 2640 C C . TYR A 1 347 ? 48.972 11.117 -84.621 1.00 94.56 347 TYR A C 1
ATOM 2642 O O . TYR A 1 347 ? 49.660 11.533 -83.686 1.00 94.56 347 TYR A O 1
ATOM 2650 N N . ARG A 1 348 ? 48.423 11.954 -85.499 1.00 95.56 348 ARG A N 1
ATOM 2651 C CA . ARG A 1 348 ? 48.515 13.411 -85.384 1.00 95.56 348 ARG A CA 1
ATOM 2652 C C . ARG A 1 348 ? 47.214 13.993 -84.852 1.00 95.56 348 ARG A C 1
ATOM 2654 O O . ARG A 1 348 ? 46.135 13.597 -85.283 1.00 95.56 348 ARG A O 1
ATOM 2661 N N . ILE A 1 349 ? 47.330 14.991 -83.983 1.00 94.94 349 ILE A N 1
ATOM 2662 C CA . ILE A 1 349 ? 46.204 15.852 -83.606 1.00 94.94 349 ILE A CA 1
ATOM 2663 C C . ILE A 1 349 ? 46.411 17.265 -84.138 1.00 94.94 349 ILE A C 1
ATOM 2665 O O . ILE A 1 349 ? 47.548 17.723 -84.292 1.00 94.94 349 ILE A O 1
ATOM 2669 N N . THR A 1 350 ? 45.307 17.959 -84.383 1.00 94.81 350 THR A N 1
ATOM 2670 C CA . THR A 1 350 ? 45.259 19.385 -84.687 1.00 94.81 350 THR A CA 1
ATOM 2671 C C . THR A 1 350 ? 44.896 20.141 -83.413 1.00 94.81 350 THR A C 1
ATOM 2673 O O . THR A 1 350 ? 43.845 19.935 -82.815 1.00 94.81 350 THR A O 1
ATOM 2676 N N . THR A 1 351 ? 45.790 21.016 -82.961 1.00 93.44 351 THR A N 1
ATOM 2677 C CA . THR A 1 351 ? 45.552 21.845 -81.771 1.00 93.44 351 THR A CA 1
ATOM 2678 C C . THR A 1 351 ? 44.608 23.011 -82.079 1.00 93.44 351 THR A C 1
ATOM 2680 O O . THR A 1 351 ? 44.472 23.428 -83.230 1.00 93.44 351 THR A O 1
ATOM 2683 N N . ALA A 1 352 ? 44.060 23.659 -81.047 1.00 91.56 352 ALA A N 1
ATOM 2684 C CA . ALA A 1 352 ? 43.226 24.862 -81.172 1.00 91.56 352 ALA A CA 1
ATOM 2685 C C . ALA A 1 352 ? 43.912 26.039 -81.897 1.00 91.56 352 ALA A C 1
ATOM 2687 O O . ALA A 1 352 ? 43.256 26.975 -82.357 1.00 91.56 352 ALA A O 1
ATOM 2688 N N . ARG A 1 353 ? 45.250 26.021 -81.989 1.00 89.00 353 ARG A N 1
ATOM 2689 C CA . ARG A 1 353 ? 46.051 27.014 -82.724 1.00 89.00 353 ARG A CA 1
ATOM 2690 C C . ARG A 1 353 ? 46.280 26.641 -84.193 1.00 89.00 353 ARG A C 1
ATOM 2692 O O . ARG A 1 353 ? 46.839 27.449 -84.931 1.00 89.00 353 ARG A O 1
ATOM 2699 N N . GLY A 1 354 ? 45.834 25.458 -84.614 1.00 87.31 354 GLY A N 1
ATOM 2700 C CA . GLY A 1 354 ? 46.045 24.891 -85.944 1.00 87.31 354 GLY A CA 1
ATOM 2701 C C . GLY A 1 354 ? 47.393 24.186 -86.118 1.00 87.31 354 GLY A C 1
ATOM 2702 O O . GLY A 1 354 ? 47.729 23.800 -87.236 1.00 87.31 354 GLY A O 1
ATOM 2703 N N . ASP A 1 355 ? 48.177 24.026 -85.046 1.00 91.44 355 ASP A N 1
ATOM 2704 C CA . ASP A 1 355 ? 49.425 23.261 -85.089 1.00 91.44 355 ASP A CA 1
ATOM 2705 C C . ASP A 1 355 ? 49.108 21.762 -85.127 1.00 91.44 355 ASP A C 1
ATOM 2707 O O . ASP A 1 355 ? 48.275 21.291 -84.352 1.00 91.44 355 ASP A O 1
ATOM 2711 N N . VAL A 1 356 ? 49.794 21.021 -85.999 1.00 92.19 356 VAL A N 1
ATOM 2712 C CA . VAL A 1 356 ? 49.685 19.561 -86.092 1.00 92.19 356 VAL A CA 1
ATOM 2713 C C . VAL A 1 356 ? 50.824 18.936 -85.296 1.00 92.19 356 VAL A C 1
ATOM 2715 O O . VAL A 1 356 ? 51.988 19.078 -85.683 1.00 92.19 356 VAL A O 1
ATOM 2718 N N . ILE A 1 357 ? 50.499 18.242 -84.205 1.00 92.12 357 ILE A N 1
ATOM 2719 C CA . ILE A 1 357 ? 51.491 17.598 -83.334 1.00 92.12 357 ILE A CA 1
ATOM 2720 C C . ILE A 1 357 ? 51.311 16.075 -83.326 1.00 92.12 357 ILE A C 1
ATOM 2722 O O . ILE A 1 357 ? 50.177 15.590 -83.344 1.00 92.12 357 ILE A O 1
ATOM 2726 N N . PRO A 1 358 ? 52.407 15.292 -83.330 1.00 93.75 358 PRO A N 1
ATOM 2727 C CA . PRO A 1 358 ? 52.320 13.849 -83.181 1.00 93.75 358 PRO A CA 1
ATOM 2728 C C . PRO A 1 358 ? 52.030 13.502 -81.720 1.00 93.75 358 PRO A C 1
ATOM 2730 O O . PRO A 1 358 ? 52.720 13.968 -80.813 1.00 93.75 358 PRO A O 1
ATOM 2733 N N . VAL A 1 359 ? 51.054 12.636 -81.492 1.00 94.12 359 VAL A N 1
ATOM 2734 C CA . VAL A 1 359 ? 50.728 12.101 -80.171 1.00 94.12 359 VAL A CA 1
ATOM 2735 C C . VAL A 1 359 ? 50.919 10.598 -80.144 1.00 94.12 359 VAL A C 1
ATOM 2737 O O . VAL A 1 359 ? 50.842 9.911 -81.164 1.00 94.12 359 VAL A O 1
ATOM 2740 N N . ARG A 1 360 ? 51.185 10.095 -78.945 1.00 94.44 360 ARG A N 1
ATOM 2741 C CA . ARG A 1 360 ? 51.094 8.681 -78.624 1.00 94.44 360 ARG A CA 1
ATOM 2742 C C . ARG A 1 360 ? 49.991 8.501 -77.602 1.00 94.44 360 ARG A C 1
ATOM 2744 O O . ARG A 1 360 ? 49.981 9.176 -76.573 1.00 94.44 360 ARG A O 1
ATOM 2751 N N . GLU A 1 361 ? 49.099 7.573 -77.886 1.00 94.31 361 GLU A N 1
ATOM 2752 C CA . GLU A 1 361 ? 47.955 7.265 -77.052 1.00 94.31 361 GLU A CA 1
ATOM 2753 C C . GLU A 1 361 ? 48.020 5.814 -76.606 1.00 94.31 361 GLU A C 1
ATOM 2755 O O . GLU A 1 361 ? 48.215 4.903 -77.414 1.00 94.31 361 GLU A O 1
ATOM 2760 N N . ARG A 1 362 ? 47.863 5.613 -75.300 1.00 94.38 362 ARG A N 1
ATOM 2761 C CA . ARG A 1 362 ? 47.696 4.296 -74.700 1.00 94.38 362 ARG A CA 1
ATOM 2762 C C . ARG A 1 362 ? 46.372 4.239 -73.980 1.00 94.38 362 ARG A C 1
ATOM 2764 O O . ARG A 1 362 ? 46.153 5.047 -73.083 1.00 94.38 362 ARG A O 1
ATOM 2771 N N . GLY A 1 363 ? 45.540 3.272 -74.322 1.00 93.69 363 GLY A N 1
ATOM 2772 C CA . GLY A 1 363 ? 44.243 3.120 -73.685 1.00 93.69 363 GLY A CA 1
ATOM 2773 C C . GLY A 1 363 ? 43.716 1.700 -73.745 1.00 93.69 363 GLY A C 1
ATOM 2774 O O . GLY A 1 363 ? 44.339 0.792 -74.303 1.00 93.69 363 GLY A O 1
ATOM 2775 N N . GLN A 1 364 ? 42.565 1.509 -73.121 1.00 94.25 364 GLN A N 1
ATOM 2776 C CA . GLN A 1 364 ? 41.889 0.228 -73.010 1.00 94.25 364 GLN A CA 1
ATOM 2777 C C . GLN A 1 364 ? 40.373 0.411 -72.969 1.00 94.25 364 GLN A C 1
ATOM 2779 O O . GLN A 1 364 ? 39.861 1.462 -72.587 1.00 94.25 364 GLN A O 1
ATOM 2784 N N . GLY A 1 365 ? 39.649 -0.644 -73.339 1.00 91.81 365 GLY A N 1
ATOM 2785 C CA . GLY A 1 365 ? 38.208 -0.710 -73.128 1.00 91.81 365 GLY A CA 1
ATOM 2786 C C . GLY A 1 365 ? 37.868 -1.015 -71.673 1.00 91.81 365 GLY A C 1
ATOM 2787 O O . GLY A 1 365 ? 38.471 -1.895 -71.056 1.00 91.81 365 GLY A O 1
ATOM 2788 N N . VAL A 1 366 ? 36.854 -0.336 -71.156 1.00 90.12 366 VAL A N 1
ATOM 2789 C CA . VAL A 1 366 ? 36.174 -0.666 -69.905 1.00 90.12 366 VAL A CA 1
ATOM 2790 C C . VAL A 1 366 ? 34.944 -1.494 -70.258 1.00 90.12 366 VAL A C 1
ATOM 2792 O O . VAL A 1 366 ? 34.125 -1.076 -71.079 1.00 90.12 366 VAL A O 1
ATOM 2795 N N . PHE A 1 367 ? 34.818 -2.676 -69.656 1.00 89.69 367 PHE A N 1
ATOM 2796 C CA . PHE A 1 367 ? 33.779 -3.644 -70.001 1.00 89.69 367 PHE A CA 1
ATOM 2797 C C . PHE A 1 367 ? 32.858 -3.927 -68.813 1.00 89.69 367 PHE A C 1
ATOM 2799 O O . PHE A 1 367 ? 33.332 -4.317 -67.746 1.00 89.69 367 PHE A O 1
ATOM 2806 N N . GLU A 1 368 ? 31.545 -3.859 -69.025 1.00 86.19 368 GLU A N 1
ATOM 2807 C CA . GLU A 1 368 ? 30.539 -4.342 -68.072 1.00 86.19 368 GLU A CA 1
ATOM 2808 C C . GLU A 1 368 ? 29.652 -5.386 -68.740 1.00 86.19 368 GLU A C 1
ATOM 2810 O O . GLU A 1 368 ? 29.199 -5.219 -69.866 1.00 86.19 368 GLU A O 1
ATOM 2815 N N . SER A 1 369 ? 29.426 -6.517 -68.066 1.00 84.19 369 SER A N 1
ATOM 2816 C CA . SER A 1 369 ? 28.636 -7.648 -68.594 1.00 84.19 369 SER A CA 1
ATOM 2817 C C . SER A 1 369 ? 29.062 -8.178 -69.978 1.00 84.19 369 SER A C 1
ATOM 2819 O O . SER A 1 369 ? 28.354 -8.988 -70.571 1.00 84.19 369 SER A O 1
ATOM 2821 N N . GLY A 1 370 ? 30.256 -7.810 -70.453 1.00 80.00 370 GLY A N 1
ATOM 2822 C CA . GLY A 1 370 ? 30.815 -8.226 -71.740 1.00 80.00 370 GLY A CA 1
ATOM 2823 C C . GLY A 1 370 ? 30.766 -7.163 -72.838 1.00 80.00 370 GLY A C 1
ATOM 2824 O O . GLY A 1 370 ? 31.456 -7.361 -73.839 1.00 80.00 370 GLY A O 1
ATOM 2825 N N . ASP A 1 371 ? 30.047 -6.061 -72.622 1.00 86.56 371 ASP A N 1
ATOM 2826 C CA . ASP A 1 371 ? 29.925 -4.930 -73.544 1.00 86.56 371 ASP A CA 1
ATOM 2827 C C . ASP A 1 371 ? 30.910 -3.813 -73.170 1.00 86.56 371 ASP A C 1
ATOM 2829 O O . ASP A 1 371 ? 31.237 -3.632 -71.994 1.00 86.56 371 ASP A O 1
ATOM 2833 N N . VAL A 1 372 ? 31.404 -3.071 -74.167 1.00 89.19 372 VAL A N 1
ATOM 2834 C CA . VAL A 1 372 ? 32.259 -1.893 -73.942 1.00 89.19 372 VAL A CA 1
ATOM 2835 C C . VAL A 1 372 ? 31.377 -0.753 -73.446 1.00 89.19 372 VAL A C 1
ATOM 2837 O O . VAL A 1 372 ? 30.515 -0.281 -74.182 1.00 89.19 372 VAL A O 1
ATOM 2840 N N . VAL A 1 373 ? 31.603 -0.307 -72.213 1.00 89.94 373 VAL A N 1
ATOM 2841 C CA . VAL A 1 373 ? 30.870 0.820 -71.612 1.00 89.94 373 VAL A CA 1
ATOM 2842 C C . VAL A 1 373 ? 31.640 2.132 -71.686 1.00 89.94 373 VAL A C 1
ATOM 2844 O O . VAL A 1 373 ? 31.046 3.200 -71.618 1.00 89.94 373 VAL A O 1
ATOM 2847 N N . ALA A 1 374 ? 32.963 2.067 -71.818 1.00 92.00 374 ALA A N 1
ATOM 2848 C CA . ALA A 1 374 ? 33.818 3.231 -71.987 1.00 92.00 374 ALA A CA 1
ATOM 2849 C C . ALA A 1 374 ? 35.162 2.820 -72.587 1.00 92.00 374 ALA A C 1
ATOM 2851 O O . ALA A 1 374 ? 35.529 1.645 -72.582 1.00 92.00 374 ALA A O 1
ATOM 2852 N N . ILE A 1 375 ? 35.925 3.805 -73.033 1.00 93.38 375 ILE A N 1
ATOM 2853 C CA . ILE A 1 375 ? 37.340 3.674 -73.357 1.00 93.38 375 ILE A CA 1
ATOM 2854 C C . ILE A 1 375 ? 38.075 4.689 -72.505 1.00 93.38 375 ILE A C 1
ATOM 2856 O O . ILE A 1 375 ? 37.684 5.851 -72.454 1.00 93.38 375 ILE A O 1
ATOM 2860 N N . GLU A 1 376 ? 39.130 4.260 -71.833 1.00 93.88 376 GLU A N 1
ATOM 2861 C CA . GLU A 1 376 ? 39.967 5.132 -71.017 1.00 93.88 376 GLU A CA 1
ATOM 2862 C C . GLU A 1 376 ? 41.411 5.054 -71.486 1.00 93.88 376 GLU A C 1
ATOM 2864 O O . GLU A 1 376 ? 41.880 4.007 -71.942 1.00 93.88 376 GLU A O 1
ATOM 2869 N N . GLY A 1 377 ? 42.132 6.160 -71.371 1.00 91.62 377 GLY A N 1
ATOM 2870 C CA . GLY A 1 377 ? 43.508 6.188 -71.817 1.00 91.62 377 GLY A CA 1
ATOM 2871 C C . GLY A 1 377 ? 44.245 7.464 -71.479 1.00 91.62 377 GLY A C 1
ATOM 2872 O O . GLY A 1 377 ? 43.741 8.384 -70.833 1.00 91.62 377 GLY A O 1
ATOM 2873 N N . PHE A 1 378 ? 45.495 7.484 -71.913 1.00 93.12 378 PHE A N 1
ATOM 2874 C CA . PHE A 1 378 ? 46.406 8.596 -71.770 1.00 93.12 378 PHE A CA 1
ATOM 2875 C C . PHE A 1 378 ? 47.040 8.913 -73.120 1.00 93.12 378 PHE A C 1
ATOM 2877 O O . PHE A 1 378 ? 47.709 8.074 -73.729 1.00 93.12 378 PHE A O 1
ATOM 2884 N N . MET A 1 379 ? 46.843 10.148 -73.560 1.00 92.81 379 MET A N 1
ATOM 2885 C CA . MET A 1 379 ? 47.405 10.723 -74.770 1.00 92.81 379 MET A CA 1
ATOM 2886 C C . MET A 1 379 ? 48.474 11.744 -74.386 1.00 92.81 379 MET A C 1
ATOM 2888 O O . MET A 1 379 ? 48.225 12.635 -73.580 1.00 92.81 379 MET A O 1
ATOM 2892 N N . ALA A 1 380 ? 49.663 11.653 -74.968 1.00 92.56 380 ALA A N 1
ATOM 2893 C CA . ALA A 1 380 ? 50.724 12.634 -74.754 1.00 92.56 380 ALA A CA 1
ATOM 2894 C C . ALA A 1 380 ? 51.411 13.000 -76.065 1.00 92.56 380 ALA A C 1
ATOM 2896 O O . ALA A 1 380 ? 51.465 12.195 -76.997 1.00 92.56 380 ALA A O 1
ATOM 2897 N N . GLU A 1 381 ? 51.969 14.209 -76.122 1.00 90.56 381 GLU A N 1
ATOM 2898 C CA . GLU A 1 381 ? 52.800 14.625 -77.247 1.00 90.56 381 GLU A CA 1
ATOM 2899 C C . GLU A 1 381 ? 54.006 13.690 -77.349 1.00 90.56 381 GLU A C 1
ATOM 2901 O O . GLU A 1 381 ? 54.715 13.421 -76.373 1.00 90.56 381 GLU A O 1
ATOM 2906 N N . ARG A 1 382 ? 54.240 13.164 -78.549 1.00 84.38 382 ARG A N 1
ATOM 2907 C CA . ARG A 1 382 ? 55.394 12.319 -78.806 1.00 84.38 382 ARG A CA 1
ATOM 2908 C C . ARG A 1 382 ? 56.633 13.207 -78.845 1.00 84.38 382 ARG A C 1
ATOM 2910 O O . ARG A 1 382 ? 56.837 13.961 -79.795 1.00 84.38 382 ARG A O 1
ATOM 2917 N N . GLU A 1 383 ? 57.510 13.064 -77.853 1.00 66.56 383 GLU A N 1
ATOM 2918 C CA . GLU A 1 383 ? 58.816 13.717 -77.912 1.00 66.56 383 GLU A CA 1
ATOM 2919 C C . GLU A 1 383 ? 59.570 13.281 -79.178 1.00 66.56 383 GLU A C 1
ATOM 2921 O O . GLU A 1 383 ? 59.748 12.093 -79.464 1.00 66.56 383 GLU A O 1
ATOM 2926 N N . SER A 1 384 ? 60.035 14.266 -79.946 1.00 50.97 384 SER A N 1
ATOM 2927 C CA . SER A 1 384 ? 60.912 14.033 -81.093 1.00 50.97 384 SER A CA 1
ATOM 2928 C C . SER A 1 384 ? 62.174 13.290 -80.631 1.00 50.97 384 SER A C 1
ATOM 2930 O O . SER A 1 384 ? 62.755 13.648 -79.607 1.00 50.97 384 SER A O 1
ATOM 2932 N N . GLU A 1 385 ? 62.674 12.320 -81.409 1.00 45.12 385 GLU A N 1
ATOM 2933 C CA . GLU A 1 385 ? 63.883 11.514 -81.107 1.00 45.12 385 GLU A CA 1
ATOM 2934 C C . GLU A 1 385 ? 65.163 12.336 -80.796 1.00 45.12 385 GLU A C 1
ATOM 2936 O O . GLU A 1 385 ? 66.192 11.777 -80.412 1.00 45.12 385 GLU A O 1
ATOM 2941 N N . GLN A 1 386 ? 65.135 13.667 -80.929 1.00 41.25 386 GLN A N 1
ATOM 2942 C CA . GLN A 1 386 ? 66.209 14.566 -80.501 1.00 41.25 386 GLN A CA 1
ATOM 2943 C C . GLN A 1 386 ? 66.219 14.894 -78.994 1.00 41.25 386 GLN A C 1
ATOM 2945 O O . GLN A 1 386 ? 67.284 15.259 -78.495 1.00 41.25 386 GLN A O 1
ATOM 2950 N N . THR A 1 387 ? 65.121 14.714 -78.251 1.00 42.53 387 THR A N 1
ATOM 2951 C CA . THR A 1 387 ? 65.058 15.026 -76.804 1.00 42.53 387 THR A CA 1
ATOM 2952 C C . THR A 1 387 ? 65.462 13.835 -75.919 1.00 42.53 387 THR A C 1
ATOM 2954 O O . THR A 1 387 ? 66.064 14.025 -74.865 1.00 42.53 387 THR A O 1
ATOM 2957 N N . GLN A 1 388 ? 65.326 12.595 -76.407 1.00 37.53 388 GLN A N 1
ATOM 2958 C CA . GLN A 1 388 ? 65.782 11.371 -75.716 1.00 37.53 388 GLN A CA 1
ATOM 2959 C C . GLN A 1 388 ? 67.312 11.220 -75.583 1.00 37.53 388 GLN A C 1
ATOM 2961 O O . GLN A 1 388 ? 67.789 10.256 -74.990 1.00 37.53 388 GLN A O 1
ATOM 2966 N N . ARG A 1 389 ? 68.108 12.150 -76.130 1.00 36.69 389 ARG A N 1
ATOM 2967 C CA . ARG A 1 389 ? 69.577 12.178 -75.974 1.00 36.69 389 ARG A CA 1
ATOM 2968 C C . ARG A 1 389 ? 70.090 13.183 -74.937 1.00 36.69 389 ARG A C 1
ATOM 2970 O O . ARG A 1 389 ? 71.306 13.335 -74.829 1.00 36.69 389 ARG A O 1
ATOM 2977 N N . LEU A 1 390 ? 69.210 13.877 -74.211 1.00 38.53 390 LEU A N 1
ATOM 2978 C CA . LEU A 1 390 ? 69.597 14.904 -73.229 1.00 38.53 390 LEU A CA 1
ATOM 2979 C C . LEU A 1 390 ? 69.062 14.683 -71.800 1.00 38.53 390 LEU A C 1
ATOM 2981 O O . LEU A 1 390 ? 69.185 15.582 -70.969 1.00 38.53 390 LEU A O 1
ATOM 2985 N N . TYR A 1 391 ? 68.600 13.471 -71.497 1.00 34.09 391 TYR A N 1
ATOM 2986 C CA . TYR A 1 391 ? 68.574 12.888 -70.149 1.00 34.09 391 TYR A CA 1
ATOM 2987 C C . TYR A 1 391 ? 69.463 11.641 -70.140 1.00 34.09 391 TYR A C 1
ATOM 2989 O O . TYR A 1 391 ? 70.028 11.336 -69.064 1.00 34.09 391 TYR A O 1
#

Secondary structure (DSSP, 8-state):
--SHHHHHHHHHHHHHHHHHHHHHHHHHHHHHHHHHHHHHHHHHHHHHHHHHHHHHHHHHHHHHHHHHHHHHHHHHHHHHHHHHHHHHHHHHHHHHHHHHHHHHHHHHHHHHHHHHHHHHHHHHHHHHHHHHHHHTGGGSHHHHHHHHHHHHHHHHHHHHHHHHHHHHHHHHHHHHHHHHHHHHHHHHHHHHHHHHHHHHHHHHHHHHHHHHHHHHHHHHHHHHHHHHHHHHHHHHHHHHHHHHHHHHHHHHHHHHHHHHHHHHHHHHHHHHHHTSSSEEEEE-SSTT--EEEE-THHHHHHSS-HHHHHTTSS-IIIIIB-HHHHHHHHHHHHHHHHTT--EEEEEEEE-TTS-EEEEEEEEEEEEETTEEEEEEEEEEE---TTTTT--

Sequence (391 aa):
MGDQGELAEAIDHADQISDHVGETLELTTVHSEDITAVYREIEELSASLEEVAATSEEVSNAATTAREAATDGQETSETVWETMGEVVESAQQLAETADELAVQMDEIDEIIEIISDVADETNLLALNASIEAARTGQGGEGFAVIADEVKSLATETSDHADEISDQLAAIQDQTDRTRQDATRTNELLRETSGQLEDVIDRFDQITTTVDEAATGISEVAAVNDEQASTVERITDGIEDVDDRSDRITTEMRKAETLADRQVEIVTHLTSYIDNLPGMAYRVENDEGWPVMFASAGTERLTGYTSEQLVSGSVSLGEDIIHDDDADAVWDAVQTSLDERREFDIEYRITTARGDVIPVRERGQGVFESGDVVAIEGFMAERESEQTQRLY